Protein 1YUC (pdb70)

Nearest PDB structures (foldseek):
  4dos-assembly1_A  TM=9.892E-01  e=2.748E-30  Homo sapiens
  6oqx-assembly1_A  TM=9.789E-01  e=3.812E-30  Homo sapiens
  5l11-assembly1_A  TM=9.794E-01  e=1.624E-29  Homo sapiens
  1zh7-assembly2_B  TM=9.792E-01  e=8.942E-27  Mus musculus
  1pk5-assembly1_A  TM=9.760E-01  e=9.370E-27  Mus musculus

Solvent-accessible surface area: 24364 Å² total; per-residue (Å²): 115,76,40,26,152,42,0,72,75,0,32,169,28,34,59,80,51,83,91,32,19,58,130,10,31,59,98,4,112,102,31,31,78,120,26,23,139,50,35,93,33,29,63,24,4,45,64,7,34,11,29,7,50,10,2,64,33,15,5,78,10,0,54,60,0,36,50,0,124,128,12,134,45,82,4,9,8,71,0,2,62,41,0,12,5,12,4,28,27,2,32,43,1,14,28,2,28,71,61,18,124,155,30,14,10,27,24,11,10,32,86,85,43,66,41,75,72,31,72,90,65,31,47,86,87,50,35,78,18,29,56,62,8,90,92,3,5,52,77,4,80,88,19,108,9,16,59,59,0,7,0,0,1,22,0,8,8,0,0,10,97,109,12,154,120,20,127,65,77,116,37,0,80,22,6,31,116,104,0,34,52,9,0,75,73,3,3,114,78,39,31,81,124,43,107,112,2,44,30,69,0,47,114,20,38,89,58,3,59,51,10,0,109,77,24,45,96,42,20,92,113,42,17,88,90,6,33,2,16,19,69,10,0,5,23,30,8,14,136,84,106,58,37,137,36,0,81,63,7,39,152,16,41,56,87,95,98,112,28,66,58,122,5,39,43,70,7,99,112,40,42,74,128,27,45,145,60,36,77,28,31,58,26,5,38,59,8,17,23,28,6,30,12,1,54,19,16,0,99,7,0,80,59,4,111,32,0,154,100,5,132,46,100,2,16,10,78,0,2,30,45,0,10,4,11,6,27,27,0,32,40,0,22,40,5,23,75,80,15,121,144,39,14,5,32,19,12,8,25,85,86,44,73,33,72,78,22,71,90,75,29,44,76,88,38,37,73,13,37,49,79,8,66,99,4,5,46,85,0,72,90,20,109,8,18,63,64,0,10,0,0,0,20,0,12,10,0,0,12,105,113,20,155,124,18,101,35,111,95,21,1,76,18,1,30,123,88,0,41,53,8,0,69,75,6,3,106,76,49,46,90,174,50,122,118,2,54,35,62,0,38,112,28,39,80,53,0,69,62,11,0,76,50,24,48,125,46,22,95,147,27,11,103,72,14,28,1,10,27,90,17,0,3,15,22,5,18,104,32,219,140,115,123,5,70,52,0,66,63,40,8,58,60,158,207,29,71,48,0,66,61,42,13,56,108

Foldseek 3Di:
DDADPVLVLLCVLDDDQVVLLQVLLVVLVVVQVPDDPVPHADVQQSQLSSLQSVLVVVLVSQCPGPLSVVFDPVLLCLLCLQQSLLLSLLVQLVCCLVLNDPQWGQDSNRDIGGVVCCVPPHDPLVNVLVVLSVVLSVLCNVLVPDDSNSSLVSLLSSLDLPGPPGPCNVSSVVSNVVSLVSNVVVCCVPVVVCVCSSVSSVVCSVSSVVSSVSVLVVVVVCVVVVNHDDPGDSVVSSVD/DADPVLVVLVVLDDDLVVLLQVLLVVLVVVQVVDDPVDGADPLQSVLVSLQSVLVVLLSSLVVDPLSVVADPVLNVLLCLQQVLLLSLLVQLVCCLPPNDPQWGQGSNRDIGGLVCCVVPPDPLVNVLVVLSVVLSVLCNVLVPDDSNSSLVSLPRRLDLPRPPGPPNVSSVVSNVVSLVSNVVVCCVPPVVVVCSSVSVVVCSVSSVVSSVSVLVVVVVCVVVVSYDDPGDSVVSNVDD/DPDDPVVCVVVPDD/DPPVVVVVVVD

GO terms:
  GO:0005515 protein binding (F, IPI)
  GO:1990837 sequence-specific double-stranded DNA binding (F, IDA)
  GO:0004879 nuclear receptor activity (F, IDA)
  GO:0005543 phospholipid binding (F, IDA)
  GO:0005634 nucleus (C, IDA)
  GO:0003677 DNA binding (F, IDA)
  GO:0003700 DNA-binding transcription factor activity (F, IDA)
  GO:0045944 positive regulation of transcription by RNA polymerase II (P, IDA)
  GO:0006338 chromatin remodeling (P, IDA)
  GO:0006355 regulation of DNA-templated transcription (P, IDA)
  GO:0008206 bile acid metabolic process (P, IDA)
  GO:0005694 chromosome (C, EXP)
  GO:0000981 DNA-binding transcription factor activity, RNA polymerase II-specific (F, TAS)
  GO:0005654 nucleoplasm (C, TAS)
  GO:0005737 cytoplasm (C, IDA)
  GO:0000976 transcription cis-regulatory region binding (F, IDA)
  GO:0045070 positive regulation of viral genome replication (P, IDA)
  GO:0045893 positive regulation of DNA-templated transcription (P, IDA)
  GO:0043565 sequence-specific DNA binding (F, IDA)
  GO:0004879 nuclear receptor activity (F, TAS)

CATH classification: 1.10.565.10

B-factor: mean 26.37, std 11.52, range [2.23, 81.11]

Structure (mmCIF, N/CA/C/O backbone):
data_1YUC
#
_entry.id   1YUC
#
_cell.length_a   63.670
_cell.length_b   59.640
_cell.length_c   73.240
_cell.angle_alpha   90.00
_cell.angle_beta   100.69
_cell.angle_gamma   90.00
#
_symmetry.space_group_name_H-M   'P 1 21 1'
#
loop_
_entity.id
_entity.type
_entity.pdbx_description
1 polymer 'Orphan nuclear receptor NR5A2'
2 polymer 'Nuclear receptor 0B2'
3 non-polymer L-ALPHA-PHOSPHATIDYL-BETA-OLEOYL-GAMMA-PALMITOYL-PHOSPHATIDYLETHANOLAMINE
4 non-polymer GLYCEROL
5 water water
#
loop_
_atom_site.group_PDB
_atom_site.id
_atom_site.type_symbol
_atom_site.label_atom_id
_atom_site.label_alt_id
_atom_site.label_comp_id
_atom_site.label_asym_id
_atom_site.label_entity_id
_atom_site.label_seq_id
_atom_site.pdbx_PDB_ins_code
_atom_site.Cartn_x
_atom_site.Cartn_y
_atom_site.Cartn_z
_atom_site.occupancy
_atom_site.B_iso_or_equiv
_atom_site.auth_seq_id
_atom_site.auth_comp_id
_atom_site.auth_asym_id
_atom_site.auth_atom_id
_atom_site.pdbx_PDB_model_num
ATOM 1 N N . ALA A 1 13 ? 87.560 19.849 30.773 1.00 38.01 299 ALA A N 1
ATOM 2 C CA . ALA A 1 13 ? 86.129 20.245 30.927 1.00 37.62 299 ALA A CA 1
ATOM 3 C C . ALA A 1 13 ? 85.750 20.404 32.397 1.00 36.12 299 ALA A C 1
ATOM 4 O O . ALA A 1 13 ? 85.565 19.412 33.106 1.00 35.95 299 ALA A O 1
ATOM 6 N N . SER A 1 14 ? 85.636 21.654 32.846 1.00 33.45 300 SER A N 1
ATOM 7 C CA . SER A 1 14 ? 85.269 21.958 34.228 1.00 31.84 300 SER A CA 1
ATOM 8 C C . SER A 1 14 ? 83.772 21.708 34.402 1.00 29.30 300 SER A C 1
ATOM 9 O O . SER A 1 14 ? 82.958 22.284 33.684 1.00 28.26 300 SER A O 1
ATOM 12 N N . ILE A 1 15 ? 83.404 20.859 35.357 1.00 26.07 301 ILE A N 1
ATOM 13 C CA . ILE A 1 15 ? 81.995 20.537 35.559 1.00 22.24 301 ILE A CA 1
ATOM 14 C C . ILE A 1 15 ? 81.482 20.722 36.979 1.00 22.02 301 ILE A C 1
ATOM 15 O O . ILE A 1 15 ? 82.009 20.130 37.927 1.00 22.29 301 ILE A O 1
ATOM 20 N N . PRO A 1 16 ? 80.445 21.554 37.153 1.00 21.88 302 PRO A N 1
ATOM 21 C CA . PRO A 1 16 ? 79.932 21.728 38.513 1.00 20.16 302 PRO A CA 1
ATOM 22 C C . PRO A 1 16 ? 79.541 20.373 39.108 1.00 19.84 302 PRO A C 1
ATOM 23 O O . PRO A 1 16 ? 79.020 19.494 38.410 1.00 18.28 302 PRO A O 1
ATOM 27 N N . HIS A 1 17 ? 79.808 20.201 40.397 1.00 16.21 303 HIS A N 1
ATOM 28 C CA . HIS A 1 17 ? 79.511 18.946 41.062 1.00 17.83 303 HIS A CA 1
ATOM 29 C C . HIS A 1 17 ? 78.065 18.492 40.892 1.00 17.66 303 HIS A C 1
ATOM 30 O O . HIS A 1 17 ? 77.804 17.297 40.740 1.00 16.78 303 HIS A O 1
ATOM 37 N N . LEU A 1 18 ? 77.124 19.433 40.901 1.00 16.88 304 LEU A N 1
ATOM 38 C CA . LEU A 1 18 ? 75.723 19.063 40.736 1.00 15.65 304 LEU A CA 1
ATOM 39 C C . LEU A 1 18 ? 75.500 18.374 39.391 1.00 16.96 304 LEU A C 1
ATOM 40 O O . LEU A 1 18 ? 74.756 17.395 39.304 1.00 19.55 304 LEU A O 1
ATOM 45 N N . ILE A 1 19 ? 76.144 18.874 38.342 1.00 14.87 305 ILE A N 1
ATOM 46 C CA . ILE A 1 19 ? 75.980 18.272 37.026 1.00 15.87 305 ILE A CA 1
ATOM 47 C C . ILE A 1 19 ? 76.606 16.874 37.000 1.00 18.59 305 ILE A C 1
ATOM 48 O O . ILE A 1 19 ? 76.119 15.975 36.305 1.00 16.61 305 ILE A O 1
ATOM 53 N N . LEU A 1 20 ? 77.675 16.680 37.765 1.00 17.83 306 LEU A N 1
ATOM 54 C CA . LEU A 1 20 ? 78.295 15.360 37.834 1.00 20.92 306 LEU A CA 1
ATOM 55 C C . LEU A 1 20 ? 77.294 14.394 38.472 1.00 19.01 306 LEU A C 1
ATOM 56 O O . LEU A 1 20 ? 77.237 13.219 38.116 1.00 21.91 306 LEU A O 1
ATOM 61 N N . GLU A 1 21 ? 76.496 14.893 39.409 1.00 20.56 307 GLU A N 1
ATOM 62 C CA . GLU A 1 21 ? 75.490 14.056 40.059 1.00 20.64 307 GLU A CA 1
ATOM 63 C C . GLU A 1 21 ? 74.391 13.714 39.055 1.00 21.60 307 GLU A C 1
ATOM 64 O O . GLU A 1 21 ? 73.882 12.592 39.042 1.00 20.87 307 GLU A O 1
ATOM 70 N N . LEU A 1 22 ? 74.024 14.676 38.213 1.00 20.18 308 LEU A N 1
ATOM 71 C CA . LEU A 1 22 ? 72.984 14.430 37.215 1.00 20.49 308 LEU A CA 1
ATOM 72 C C . LEU A 1 22 ? 73.468 13.436 36.154 1.00 21.13 308 LEU A C 1
ATOM 73 O O . LEU A 1 22 ? 72.701 12.602 35.672 1.00 23.18 308 LEU A O 1
ATOM 78 N N . LEU A 1 23 ? 74.743 13.521 35.796 1.00 19.88 309 LEU A N 1
ATOM 79 C CA . LEU A 1 23 ? 75.314 12.635 34.788 1.00 22.41 309 LEU A CA 1
ATOM 80 C C . LEU A 1 23 ? 75.381 11.166 35.202 1.00 23.24 309 LEU A C 1
ATOM 81 O O . LEU A 1 23 ? 75.179 10.279 34.375 1.00 22.16 309 LEU A O 1
ATOM 86 N N . LYS A 1 24 ? 75.663 10.913 36.475 1.00 24.69 310 LYS A N 1
ATOM 87 C CA . LYS A 1 24 ? 75.756 9.546 36.981 1.00 28.06 310 LYS A CA 1
ATOM 88 C C . LYS A 1 24 ? 74.450 8.794 36.765 1.00 29.05 310 LYS A C 1
ATOM 89 O O . LYS A 1 24 ? 74.402 7.561 36.840 1.00 26.89 310 LYS A O 1
ATOM 95 N N . CYS A 1 25 ? 73.395 9.550 36.483 1.00 29.22 311 CYS A N 1
ATOM 96 C CA . CYS A 1 25 ? 72.075 8.986 36.267 1.00 30.05 311 CYS A CA 1
ATOM 97 C C . CYS A 1 25 ? 71.780 8.667 34.797 1.00 29.48 311 CYS A C 1
ATOM 98 O O . CYS A 1 25 ? 70.727 8.117 34.486 1.00 30.18 311 CYS A O 1
ATOM 101 N N . GLU A 1 26 ? 72.714 8.998 33.906 1.00 30.22 312 GLU A N 1
ATOM 102 C CA . GLU A 1 26 ? 72.557 8.762 32.467 1.00 31.49 312 GLU A CA 1
ATOM 103 C C . GLU A 1 26 ? 72.854 7.339 32.003 1.00 34.28 312 GLU A C 1
ATOM 104 O O . GLU A 1 26 ? 73.812 6.713 32.449 1.00 34.65 312 GLU A O 1
ATOM 110 N N . PRO A 1 27 ? 72.025 6.814 31.087 1.00 36.34 313 PRO A N 1
ATOM 111 C CA . PRO A 1 27 ? 72.214 5.457 30.561 1.00 37.55 313 PRO A CA 1
ATOM 112 C C . PRO A 1 27 ? 73.198 5.467 29.389 1.00 38.20 313 PRO A C 1
ATOM 113 O O . PRO A 1 27 ? 73.601 6.531 28.923 1.00 38.43 313 PRO A O 1
ATOM 117 N N . ASP A 1 28 ? 73.582 4.283 28.923 1.00 39.22 314 ASP A N 1
ATOM 118 C CA . ASP A 1 28 ? 74.494 4.157 27.791 1.00 40.29 314 ASP A CA 1
ATOM 119 C C . ASP A 1 28 ? 73.634 4.264 26.533 1.00 40.72 314 ASP A C 1
ATOM 120 O O . ASP A 1 28 ? 72.843 3.368 26.238 1.00 38.15 314 ASP A O 1
ATOM 125 N N . GLU A 1 29 ? 73.789 5.364 25.801 1.00 40.65 315 GLU A N 1
ATOM 126 C CA . GLU A 1 29 ? 73.007 5.600 24.589 1.00 40.66 315 GLU A CA 1
ATOM 127 C C . GLU A 1 29 ? 73.146 4.530 23.511 1.00 38.55 315 GLU A C 1
ATOM 128 O O . GLU A 1 29 ? 72.149 3.950 23.086 1.00 38.81 315 GLU A O 1
ATOM 134 N N . PRO A 1 30 ? 74.376 4.259 23.042 1.00 37.44 316 PRO A N 1
ATOM 135 C CA . PRO A 1 30 ? 74.542 3.231 22.009 1.00 35.99 316 PRO A CA 1
ATOM 136 C C . PRO A 1 30 ? 73.908 1.896 22.421 1.00 35.79 316 PRO A C 1
ATOM 137 O O . PRO A 1 30 ? 73.352 1.177 21.587 1.00 35.79 316 PRO A O 1
ATOM 141 N N . GLN A 1 31 ? 73.991 1.575 23.710 1.00 32.95 317 GLN A N 1
ATOM 142 C CA . GLN A 1 31 ? 73.426 0.332 24.226 1.00 32.37 317 GLN A CA 1
ATOM 143 C C . GLN A 1 31 ? 71.905 0.345 24.145 1.00 32.14 317 GLN A C 1
ATOM 144 O O . GLN A 1 31 ? 71.288 -0.637 23.728 1.00 29.67 317 GLN A O 1
ATOM 150 N N . VAL A 1 32 ? 71.304 1.456 24.559 1.00 29.56 318 VAL A N 1
ATOM 151 C CA . VAL A 1 32 ? 69.857 1.592 24.521 1.00 30.52 318 VAL A CA 1
ATOM 152 C C . VAL A 1 32 ? 69.357 1.504 23.080 1.00 29.46 318 VAL A C 1
ATOM 153 O O . VAL A 1 32 ? 68.321 0.899 22.813 1.00 29.42 318 VAL A O 1
ATOM 157 N N . GLN A 1 33 ? 70.103 2.100 22.154 1.00 29.56 319 GLN A N 1
ATOM 158 C CA . GLN A 1 33 ? 69.717 2.083 20.745 1.00 30.09 319 GLN A CA 1
ATOM 159 C C . GLN A 1 33 ? 69.635 0.653 20.228 1.00 28.56 319 GLN A C 1
ATOM 160 O O . GLN A 1 33 ? 68.683 0.283 19.540 1.00 27.51 319 GLN A O 1
ATOM 166 N N . ALA A 1 34 ? 70.642 -0.145 20.566 1.00 26.43 320 ALA A N 1
ATOM 167 C CA . ALA A 1 34 ? 70.706 -1.532 20.131 1.00 24.15 320 ALA A CA 1
ATOM 168 C C . ALA A 1 34 ? 69.653 -2.423 20.784 1.00 23.21 320 ALA A C 1
ATOM 169 O O . ALA A 1 34 ? 69.073 -3.288 20.124 1.00 22.23 320 ALA A O 1
ATOM 171 N N . LYS A 1 35 ? 69.396 -2.224 22.072 1.00 21.73 321 LYS A N 1
ATOM 172 C CA . LYS A 1 35 ? 68.408 -3.051 22.755 1.00 23.80 321 LYS A CA 1
ATOM 173 C C . LYS A 1 35 ? 67.012 -2.874 22.172 1.00 24.49 321 LYS A C 1
ATOM 174 O O . LYS A 1 35 ? 66.276 -3.846 21.989 1.00 24.24 321 LYS A O 1
ATOM 180 N N . ILE A 1 36 ? 66.650 -1.633 21.875 1.00 24.85 322 ILE A N 1
ATOM 181 C CA . ILE A 1 36 ? 65.343 -1.355 21.301 1.00 25.23 322 ILE A CA 1
ATOM 182 C C . ILE A 1 36 ? 65.290 -1.888 19.876 1.00 26.62 322 ILE A C 1
ATOM 183 O O . ILE A 1 36 ? 64.278 -2.441 19.449 1.00 28.96 322 ILE A O 1
ATOM 188 N N . MET A 1 37 ? 66.387 -1.723 19.143 1.00 27.61 323 MET A N 1
ATOM 189 C CA . MET A 1 37 ? 66.469 -2.206 17.768 1.00 29.19 323 MET A CA 1
ATOM 190 C C . MET A 1 37 ? 66.281 -3.724 17.786 1.00 27.71 323 MET A C 1
ATOM 191 O O . MET A 1 37 ? 65.483 -4.275 17.027 1.00 26.54 323 MET A O 1
ATOM 196 N N . ALA A 1 38 ? 67.022 -4.390 18.667 1.00 25.89 324 ALA A N 1
ATOM 197 C CA . ALA A 1 38 ? 66.955 -5.842 18.799 1.00 27.24 324 ALA A CA 1
ATOM 198 C C . ALA A 1 38 ? 65.543 -6.328 19.114 1.00 28.59 324 ALA A C 1
ATOM 199 O O . ALA A 1 38 ? 65.057 -7.273 18.495 1.00 27.13 324 ALA A O 1
ATOM 201 N N . TYR A 1 39 ? 64.884 -5.682 20.073 1.00 29.08 325 TYR A N 1
ATOM 202 C CA . TYR A 1 39 ? 63.537 -6.090 20.447 1.00 33.45 325 TYR A CA 1
ATOM 203 C C . TYR A 1 39 ? 62.550 -5.940 19.293 1.00 33.21 325 TYR A C 1
ATOM 204 O O . TYR A 1 39 ? 61.777 -6.859 19.018 1.00 34.84 325 TYR A O 1
ATOM 213 N N . LEU A 1 40 ? 62.574 -4.796 18.616 1.00 33.73 326 LEU A N 1
ATOM 214 C CA . LEU A 1 40 ? 61.670 -4.578 17.491 1.00 35.03 326 LEU A CA 1
ATOM 215 C C . LEU A 1 40 ? 61.885 -5.645 16.420 1.00 35.70 326 LEU A C 1
ATOM 216 O O . LEU A 1 40 ? 60.925 -6.196 15.886 1.00 33.34 326 LEU A O 1
ATOM 221 N N . GLN A 1 41 ? 63.144 -5.941 16.113 1.00 36.92 327 GLN A N 1
ATOM 222 C CA . GLN A 1 41 ? 63.458 -6.949 15.105 1.00 39.07 327 GLN A CA 1
ATOM 223 C C . GLN A 1 41 ? 62.973 -8.324 15.541 1.00 39.90 327 GLN A C 1
ATOM 224 O O . GLN A 1 41 ? 62.594 -9.153 14.715 1.00 39.52 327 GLN A O 1
ATOM 230 N N . GLN A 1 42 ? 62.985 -8.555 16.847 1.00 41.94 328 GLN A N 1
ATOM 231 C CA . GLN A 1 42 ? 62.546 -9.825 17.411 1.00 44.92 328 GLN A CA 1
ATOM 232 C C . GLN A 1 42 ? 61.034 -9.991 17.280 1.00 45.78 328 GLN A C 1
ATOM 233 O O . GLN A 1 42 ? 60.545 -11.063 16.922 1.00 45.98 328 GLN A O 1
ATOM 239 N N . GLU A 1 43 ? 60.298 -8.924 17.572 1.00 46.64 329 GLU A N 1
ATOM 240 C CA . GLU A 1 43 ? 58.845 -8.970 17.499 1.00 48.13 329 GLU A CA 1
ATOM 241 C C . GLU A 1 43 ? 58.362 -9.152 16.066 1.00 48.08 329 GLU A C 1
ATOM 242 O O . GLU A 1 43 ? 57.485 -9.975 15.804 1.00 48.93 329 GLU A O 1
ATOM 248 N N . GLN A 1 44 ? 58.927 -8.381 15.140 1.00 47.02 330 GLN A N 1
ATOM 249 C CA . GLN A 1 44 ? 58.543 -8.497 13.737 1.00 47.11 330 GLN A CA 1
ATOM 250 C C . GLN A 1 44 ? 58.817 -9.915 13.252 1.00 46.25 330 GLN A C 1
ATOM 251 O O . GLN A 1 44 ? 58.105 -10.443 12.398 1.00 46.11 330 GLN A O 1
ATOM 257 N N . ALA A 1 45 ? 59.854 -10.529 13.810 1.00 45.29 331 ALA A N 1
ATOM 258 C CA . ALA A 1 45 ? 60.231 -11.883 13.437 1.00 44.67 331 ALA A CA 1
ATOM 259 C C . ALA A 1 45 ? 59.207 -12.911 13.909 1.00 44.15 331 ALA A C 1
ATOM 260 O O . ALA A 1 45 ? 58.960 -13.904 13.226 1.00 43.37 331 ALA A O 1
ATOM 262 N N . ASN A 1 46 ? 58.612 -12.674 15.074 1.00 44.18 332 ASN A N 1
ATOM 263 C CA . ASN A 1 46 ? 57.625 -13.604 15.615 1.00 44.00 332 ASN A CA 1
ATOM 264 C C . ASN A 1 46 ? 56.268 -13.515 14.928 1.00 44.01 332 ASN A C 1
ATOM 265 O O . ASN A 1 46 ? 55.484 -14.465 14.981 1.00 44.17 332 ASN A O 1
ATOM 270 N N . ARG A 1 47 ? 55.984 -12.385 14.286 1.00 41.94 333 ARG A N 1
ATOM 271 C CA . ARG A 1 47 ? 54.701 -12.218 13.611 1.00 41.24 333 ARG A CA 1
ATOM 272 C C . ARG A 1 47 ? 54.705 -12.655 12.142 1.00 39.80 333 ARG A C 1
ATOM 273 O O . ARG A 1 47 ? 55.714 -12.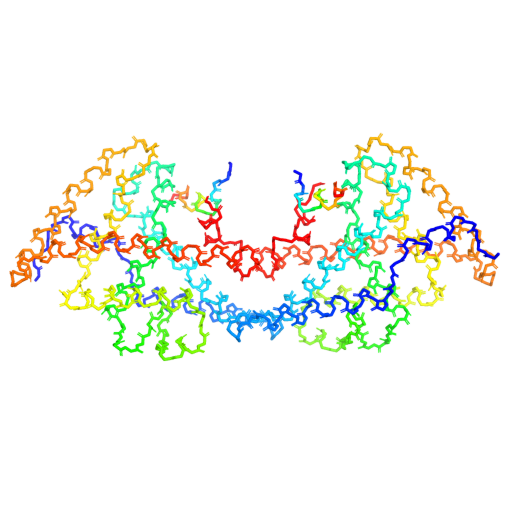546 11.440 1.00 39.11 333 ARG A O 1
ATOM 281 N N . SER A 1 48 ? 53.559 -13.165 11.698 1.00 38.43 334 SER A N 1
ATOM 282 C CA . SER A 1 48 ? 53.372 -13.644 10.330 1.00 37.36 334 SER A CA 1
ATOM 283 C C . SER A 1 48 ? 53.360 -12.540 9.276 1.00 35.70 334 SER A C 1
ATOM 284 O O . SER A 1 48 ? 53.204 -11.362 9.593 1.00 33.72 334 SER A O 1
ATOM 287 N N . LYS A 1 49 ? 53.524 -12.933 8.015 1.00 34.46 335 LYS A N 1
ATOM 288 C CA . LYS A 1 49 ? 53.495 -11.981 6.908 1.00 34.65 335 LYS A CA 1
ATOM 289 C C . LYS A 1 49 ? 52.125 -11.306 6.896 1.00 32.26 335 LYS A C 1
ATOM 290 O O . LYS A 1 49 ? 51.932 -10.272 6.257 1.00 32.90 335 LYS A O 1
ATOM 296 N N . HIS A 1 50 ? 51.174 -11.909 7.599 1.00 30.87 336 HIS A N 1
ATOM 297 C CA . HIS A 1 50 ? 49.815 -11.385 7.663 1.00 29.75 336 HIS A CA 1
ATOM 298 C C . HIS A 1 50 ? 49.576 -10.499 8.885 1.00 28.31 336 HIS A C 1
ATOM 299 O O . HIS A 1 50 ? 48.491 -9.944 9.054 0.00 28.42 336 HIS A O 1
ATOM 306 N N . GLU A 1 51 ? 50.593 -10.371 9.732 1.00 27.07 337 GLU A N 1
ATOM 307 C CA . GLU A 1 51 ? 50.477 -9.531 10.923 1.00 28.29 337 GLU A CA 1
ATOM 308 C C . GLU A 1 51 ? 51.676 -8.608 11.055 1.00 28.23 337 GLU A C 1
ATOM 309 O O . GLU A 1 51 ? 51.961 -8.120 12.147 1.00 26.22 337 GLU A O 1
ATOM 315 N N . LYS A 1 52 ? 52.391 -8.380 9.961 1.00 28.97 338 LYS A N 1
ATOM 316 C CA . LYS A 1 52 ? 53.563 -7.515 10.023 1.00 31.35 338 LYS A CA 1
ATOM 317 C C . LYS A 1 52 ? 53.163 -6.094 10.410 1.00 29.31 338 LYS A C 1
ATOM 318 O O . LYS A 1 52 ? 52.151 -5.571 9.944 1.00 28.49 338 LYS A O 1
ATOM 324 N N . LEU A 1 53 ? 53.962 -5.483 11.276 1.00 28.66 339 LEU A N 1
ATOM 325 C CA . LEU A 1 53 ? 53.715 -4.117 11.725 1.00 28.72 339 LEU A CA 1
ATOM 326 C C . LEU A 1 53 ? 54.079 -3.158 10.603 1.00 27.62 339 LEU A C 1
ATOM 327 O O . LEU A 1 53 ? 55.040 -3.394 9.874 1.00 28.09 339 LEU A O 1
ATOM 332 N N . SER A 1 54 ? 53.313 -2.083 10.462 1.00 25.38 340 SER A N 1
ATOM 333 C CA . SER A 1 54 ? 53.606 -1.087 9.440 1.00 27.20 340 SER A CA 1
ATOM 334 C C . SER A 1 54 ? 54.761 -0.235 9.970 1.00 27.55 340 SER A C 1
ATOM 335 O O . SER A 1 54 ? 55.147 -0.363 11.133 1.00 25.56 340 SER A O 1
ATOM 338 N N . THR A 1 55 ? 55.320 0.621 9.122 1.00 26.38 341 THR A N 1
ATOM 339 C CA . THR A 1 55 ? 56.418 1.481 9.553 1.00 24.99 341 THR A CA 1
ATOM 340 C C . THR A 1 55 ? 55.916 2.387 10.677 0.84 21.71 341 THR A C 1
ATOM 341 O O . THR A 1 55 ? 56.610 2.604 11.668 0.32 19.01 341 THR A O 1
ATOM 345 N N . PHE A 1 56 ? 54.701 2.905 10.512 1.00 21.72 342 PHE A N 1
ATOM 346 C CA . PHE A 1 56 ? 54.094 3.772 11.516 1.00 22.93 342 PHE A CA 1
ATOM 347 C C . PHE A 1 56 ? 53.992 3.041 12.856 1.00 22.11 342 PHE A C 1
ATOM 348 O O . PHE A 1 56 ? 54.300 3.604 13.907 1.00 21.72 342 PHE A O 1
ATOM 356 N N . GLY A 1 57 ? 53.548 1.787 12.807 1.00 20.72 343 GLY A N 1
ATOM 357 C CA . GLY A 1 57 ? 53.423 0.994 14.015 1.00 18.85 343 GLY A CA 1
ATOM 358 C C . GLY A 1 57 ? 54.785 0.776 14.645 1.00 19.72 343 GLY A C 1
ATOM 359 O O . GLY A 1 57 ? 54.943 0.911 15.862 1.00 17.46 343 GLY A O 1
ATOM 360 N N . LEU A 1 58 ? 55.769 0.437 13.815 1.00 18.45 344 LEU A N 1
ATOM 361 C CA . LEU A 1 58 ? 57.132 0.210 14.284 1.00 21.18 344 LEU A CA 1
ATOM 362 C C . LEU A 1 58 ? 57.686 1.465 14.947 1.00 20.50 344 LEU A C 1
ATOM 363 O O . LEU A 1 58 ? 58.365 1.377 15.968 1.00 21.04 344 LEU A O 1
ATOM 368 N N . MET A 1 59 ? 57.406 2.627 14.361 1.00 21.04 345 MET A N 1
ATOM 369 C CA . MET A 1 59 ? 57.878 3.896 14.917 1.00 23.04 345 MET A CA 1
ATOM 370 C C . MET A 1 59 ? 57.213 4.166 16.265 1.00 22.41 345 MET A C 1
ATOM 371 O O . MET A 1 59 ? 57.846 4.680 17.194 1.00 20.59 345 MET A O 1
ATOM 376 N N . CYS A 1 60 ? 55.930 3.830 16.368 1.00 19.32 346 CYS A N 1
ATOM 377 C CA . CYS A 1 60 ? 55.203 4.027 17.621 1.00 20.22 346 CYS A CA 1
ATOM 378 C C . CYS A 1 60 ? 55.772 3.119 18.700 1.00 19.77 346 CYS A C 1
ATOM 379 O O . CYS A 1 60 ? 55.872 3.502 19.869 1.00 18.73 346 CYS A O 1
ATOM 382 N N . LYS A 1 61 ? 56.137 1.908 18.295 1.00 19.61 347 LYS A N 1
ATOM 383 C CA . LYS A 1 61 ? 56.715 0.927 19.201 1.00 21.16 347 LYS A CA 1
ATOM 384 C C . LYS A 1 61 ? 58.055 1.420 19.745 1.00 20.85 347 LYS A C 1
ATOM 385 O O . LYS A 1 61 ? 58.335 1.278 20.935 1.00 20.00 347 LYS A O 1
ATOM 391 N N . MET A 1 62 ? 58.900 1.971 18.880 1.00 21.88 348 MET A N 1
ATOM 392 C CA . MET A 1 62 ? 60.189 2.438 19.375 1.00 23.89 348 MET A CA 1
ATOM 393 C C . MET A 1 62 ? 60.010 3.648 20.287 1.00 21.73 348 MET A C 1
ATOM 394 O O . MET A 1 62 ? 60.784 3.843 21.218 1.00 21.44 348 MET A O 1
ATOM 399 N N . ALA A 1 63 ? 58.968 4.440 20.043 1.00 19.99 349 ALA A N 1
ATOM 400 C CA . ALA A 1 63 ? 58.698 5.597 20.887 1.00 19.65 349 ALA A CA 1
ATOM 401 C C . ALA A 1 63 ? 58.250 5.097 22.262 1.00 19.36 349 ALA A C 1
ATOM 402 O O . ALA A 1 63 ? 58.606 5.673 23.286 1.00 19.81 349 ALA A O 1
ATOM 404 N N . ASP A 1 64 ? 57.478 4.011 22.280 1.00 20.04 350 ASP A N 1
ATOM 405 C CA . ASP A 1 64 ? 56.997 3.434 23.531 1.00 20.40 350 ASP A CA 1
ATOM 406 C C . ASP A 1 64 ? 58.184 2.905 24.338 1.00 20.69 350 ASP A C 1
ATOM 407 O O . ASP A 1 64 ? 58.281 3.128 25.550 1.00 17.11 350 ASP A O 1
ATOM 412 N N . GLN A 1 65 ? 59.079 2.197 23.654 1.00 21.51 351 GLN A N 1
ATOM 413 C CA . GLN A 1 65 ? 60.269 1.639 24.293 1.00 20.62 351 GLN A CA 1
ATOM 414 C C . GLN A 1 65 ? 61.154 2.753 24.838 1.00 18.26 351 GLN A C 1
ATOM 415 O O . GLN A 1 65 ? 61.707 2.636 25.928 1.00 16.53 351 GLN A O 1
ATOM 421 N N . THR A 1 66 ? 61.294 3.829 24.072 1.00 20.52 352 THR A N 1
ATOM 422 C CA . THR A 1 66 ? 62.103 4.960 24.514 1.00 20.60 352 THR A CA 1
ATOM 423 C C . THR A 1 66 ? 61.464 5.568 25.755 1.00 21.24 352 THR A C 1
ATOM 424 O O . THR A 1 66 ? 62.158 5.995 26.683 1.00 21.36 352 THR A O 1
ATOM 428 N N . LEU A 1 67 ? 60.133 5.607 25.774 1.00 21.47 353 LEU A N 1
ATOM 429 C CA . LEU A 1 67 ? 59.417 6.164 26.920 1.00 20.60 353 LEU A CA 1
ATOM 430 C C . LEU A 1 67 ? 59.719 5.349 28.166 1.00 19.93 353 LEU A C 1
ATOM 431 O O . LEU A 1 67 ? 59.948 5.908 29.242 1.00 19.73 353 LEU A O 1
ATOM 436 N N . PHE A 1 68 ? 59.710 4.026 28.020 1.00 18.69 354 PHE A N 1
ATOM 437 C CA . PHE A 1 68 ? 60.012 3.142 29.141 1.00 18.40 354 PHE A CA 1
ATOM 438 C C . PHE A 1 68 ? 61.390 3.484 29.683 1.00 18.92 354 PHE A C 1
ATOM 439 O O . PHE A 1 68 ? 61.586 3.568 30.893 1.00 18.20 354 PHE A O 1
ATOM 447 N N . SER A 1 69 ? 62.341 3.672 28.773 1.00 18.16 355 SER A N 1
ATOM 448 C CA . SER A 1 69 ? 63.711 3.998 29.157 1.00 20.08 355 SER A CA 1
ATOM 449 C C . SER A 1 69 ? 63.745 5.335 29.888 1.00 19.26 355 SER A C 1
ATOM 450 O O . SER A 1 69 ? 64.468 5.504 30.870 1.00 19.00 355 SER A O 1
ATOM 453 N N . ILE A 1 70 ? 62.953 6.282 29.404 1.00 17.92 356 ILE A N 1
ATOM 454 C CA . ILE A 1 70 ? 62.888 7.602 30.020 1.00 17.76 356 ILE A CA 1
ATOM 455 C C . ILE A 1 70 ? 62.323 7.506 31.435 1.00 16.15 356 ILE A C 1
ATOM 456 O O . ILE A 1 70 ? 62.832 8.137 32.362 1.00 18.36 356 ILE A O 1
ATOM 461 N N . VAL A 1 71 ? 61.276 6.708 31.607 1.00 15.85 357 VAL A N 1
ATOM 462 C CA . VAL A 1 71 ? 60.681 6.546 32.927 1.00 15.54 357 VAL A CA 1
ATOM 463 C C . VAL A 1 71 ? 61.667 5.877 33.881 1.00 17.35 357 VAL A C 1
ATOM 464 O O . VAL A 1 71 ? 61.735 6.234 35.055 1.00 17.19 357 VAL A O 1
ATOM 468 N N . GLU A 1 72 ? 62.434 4.911 33.387 1.00 19.13 358 GLU A N 1
ATOM 469 C CA . GLU A 1 72 ? 63.407 4.250 34.252 1.00 22.99 358 GLU A CA 1
ATOM 470 C C . GLU A 1 72 ? 64.492 5.248 34.648 1.00 20.51 358 GLU A C 1
ATOM 471 O O . GLU A 1 72 ? 64.929 5.271 35.797 1.00 20.16 358 GLU A O 1
ATOM 477 N N . TRP A 1 73 ? 64.924 6.070 33.696 1.00 18.66 359 TRP A N 1
ATOM 478 C CA . TRP A 1 73 ? 65.933 7.089 33.976 1.00 18.04 359 TRP A CA 1
ATOM 479 C C . TRP A 1 73 ? 65.462 8.001 35.114 1.00 17.03 359 TRP A C 1
ATOM 480 O O . TRP A 1 73 ? 66.182 8.230 36.090 1.00 15.41 359 TRP A O 1
ATOM 491 N N . ALA A 1 74 ? 64.249 8.522 34.975 1.00 14.39 360 ALA A N 1
ATOM 492 C CA . ALA A 1 74 ? 63.684 9.425 35.973 1.00 15.90 360 ALA A CA 1
ATOM 493 C C . ALA A 1 74 ? 63.553 8.743 37.321 1.00 16.63 360 ALA A C 1
ATOM 494 O O . ALA A 1 74 ? 64.045 9.250 38.330 1.00 14.23 360 ALA A O 1
ATOM 496 N N . ARG A 1 75 ? 62.898 7.584 37.322 1.00 17.77 361 ARG A N 1
ATOM 497 C CA . ARG A 1 75 ? 62.658 6.810 38.536 1.00 21.65 361 ARG A CA 1
ATOM 498 C C . ARG A 1 75 ? 63.902 6.588 39.392 1.00 20.50 361 ARG A C 1
ATOM 499 O O . ARG A 1 75 ? 63.814 6.557 40.616 1.00 22.88 361 ARG A O 1
ATOM 507 N N . SER A 1 76 ? 65.057 6.436 38.756 1.00 21.37 362 SER A N 1
ATOM 508 C CA . SER A 1 76 ? 66.289 6.190 39.498 1.00 20.90 362 SER A CA 1
ATOM 509 C C . SER A 1 76 ? 67.141 7.428 39.749 1.00 21.10 362 SER A C 1
ATOM 510 O O . SER A 1 76 ? 68.133 7.360 40.476 1.00 20.09 362 SER A O 1
ATOM 513 N N . SER A 1 77 ? 66.748 8.554 39.160 1.00 18.38 363 SER A N 1
ATOM 514 C CA . SER A 1 77 ? 67.495 9.799 39.289 1.00 17.86 363 SER A CA 1
ATOM 515 C C . SER A 1 77 ? 67.474 10.458 40.657 1.00 16.37 363 SER A C 1
ATOM 516 O O . SER A 1 77 ? 66.487 10.386 41.388 1.00 14.91 363 SER A O 1
ATOM 519 N N . ILE A 1 78 ? 68.582 11.111 40.990 1.00 17.26 364 ILE A N 1
ATOM 520 C CA . ILE A 1 78 ? 68.687 11.823 42.247 1.00 17.17 364 ILE A CA 1
ATOM 521 C C . ILE A 1 78 ? 67.581 12.878 42.251 1.00 17.89 364 ILE A C 1
ATOM 522 O O . ILE A 1 78 ? 67.211 13.403 41.196 1.00 18.08 364 ILE A O 1
ATOM 527 N N . PHE A 1 79 ? 67.050 13.151 43.440 1.00 15.99 365 PHE A N 1
ATOM 528 C CA . PHE A 1 79 ? 65.976 14.115 43.666 1.00 15.97 365 PHE A CA 1
ATOM 529 C C . PHE A 1 79 ? 64.611 13.538 43.314 1.00 13.66 365 PHE A C 1
ATOM 530 O O . PHE A 1 79 ? 63.737 13.417 44.174 1.00 14.45 365 PHE A O 1
ATOM 538 N N . PHE A 1 80 ? 64.431 13.173 42.052 1.00 11.79 366 PHE A N 1
ATOM 539 C CA . PHE A 1 80 ? 63.153 12.619 41.613 1.00 12.81 366 PHE A CA 1
ATOM 540 C C . PHE A 1 80 ? 62.756 11.389 42.433 1.00 14.47 366 PHE A C 1
ATOM 541 O O . PHE A 1 80 ? 61.592 11.226 42.809 1.00 12.43 366 PHE A O 1
ATOM 549 N N . ARG A 1 81 ? 63.729 10.528 42.711 1.00 14.82 367 ARG A N 1
ATOM 550 C CA . ARG A 1 81 ? 63.461 9.311 43.466 1.00 16.83 367 ARG A CA 1
ATOM 551 C C . ARG A 1 81 ? 63.013 9.577 44.900 1.00 17.31 367 ARG A C 1
ATOM 552 O O . ARG A 1 81 ? 62.554 8.662 45.584 1.00 18.91 367 ARG A O 1
ATOM 560 N N . GLU A 1 82 ? 63.129 10.827 45.348 1.00 16.54 368 GLU A N 1
ATOM 561 C CA . GLU A 1 82 ? 62.725 11.199 46.703 1.00 17.64 368 GLU A CA 1
ATOM 562 C C . GLU A 1 82 ? 61.247 11.577 46.751 1.00 18.04 368 GLU A C 1
ATOM 563 O O . GLU A 1 82 ? 60.655 11.649 47.825 1.00 18.97 368 GLU A O 1
ATOM 569 N N . LEU A 1 83 ? 60.657 11.846 45.592 1.00 15.26 369 LEU A N 1
ATOM 570 C CA . LEU A 1 83 ? 59.245 12.220 45.538 1.00 16.42 369 LEU A CA 1
ATOM 571 C C . LEU A 1 83 ? 58.309 11.029 45.747 1.00 17.17 369 LEU A C 1
ATOM 572 O O . LEU A 1 83 ? 58.633 9.897 45.381 1.00 15.96 369 LEU A O 1
ATOM 577 N N . LYS A 1 84 ? 57.146 11.289 46.335 1.00 15.23 370 LYS A N 1
ATOM 578 C CA . LYS A 1 84 ? 56.161 10.237 46.531 1.00 17.04 370 LYS A CA 1
ATOM 579 C C . LYS A 1 84 ? 55.663 9.862 45.138 1.00 15.68 370 LYS A C 1
ATOM 580 O O . LYS A 1 84 ? 55.699 10.680 44.216 1.00 13.77 370 LYS A O 1
ATOM 586 N N . VAL A 1 85 ? 55.198 8.629 44.987 1.00 16.12 371 VAL A N 1
ATOM 587 C CA . VAL A 1 85 ? 54.719 8.154 43.694 1.00 15.37 371 VAL A CA 1
ATOM 588 C C . VAL A 1 85 ? 53.735 9.109 43.017 1.00 16.10 371 VAL A C 1
ATOM 589 O O . VAL A 1 85 ? 53.841 9.379 41.820 1.00 16.54 371 VAL A O 1
ATOM 593 N N . ASP A 1 86 ? 52.774 9.621 43.772 1.00 13.85 372 ASP A N 1
ATOM 594 C CA . ASP A 1 86 ? 51.804 10.526 43.187 1.00 14.78 372 ASP A CA 1
ATOM 595 C C . ASP A 1 86 ? 52.419 11.795 42.610 1.00 14.29 372 ASP A C 1
ATOM 596 O O . ASP A 1 86 ? 51.889 12.343 41.645 1.00 13.81 372 ASP A O 1
ATOM 601 N N . ASP A 1 87 ? 53.524 12.264 43.190 1.00 14.28 373 ASP A N 1
ATOM 602 C CA . ASP A 1 87 ? 54.206 13.456 42.675 1.00 13.70 373 ASP A CA 1
ATOM 603 C C . ASP A 1 87 ? 54.968 13.090 41.404 1.00 13.46 373 ASP A C 1
ATOM 604 O O . ASP A 1 87 ? 55.015 13.870 40.449 1.00 12.44 373 ASP A O 1
ATOM 609 N N . GLN A 1 88 ? 55.585 11.909 41.401 1.00 13.05 374 GLN A N 1
ATOM 610 C CA . GLN A 1 88 ? 56.333 11.452 40.230 1.00 14.18 374 GLN A CA 1
ATOM 611 C C . GLN A 1 88 ? 55.373 11.320 39.051 1.00 14.15 374 GLN A C 1
ATOM 612 O O . GLN A 1 88 ? 55.712 11.674 37.918 1.00 13.85 374 GLN A O 1
ATOM 618 N N . MET A 1 89 ? 54.174 10.810 39.325 1.00 12.81 375 MET A N 1
ATOM 619 C CA . MET A 1 89 ? 53.151 10.643 38.291 1.00 14.28 375 MET A CA 1
ATOM 620 C C . MET A 1 89 ? 52.829 11.994 37.656 1.00 14.45 375 MET A C 1
ATOM 621 O O . MET A 1 89 ? 52.860 12.146 36.437 1.00 14.01 375 MET A O 1
ATOM 626 N N . LYS A 1 90 ? 52.515 12.970 38.500 1.00 14.38 376 LYS A N 1
ATOM 627 C CA . LYS A 1 90 ? 52.185 14.315 38.041 1.00 14.32 376 LYS A CA 1
ATOM 628 C C . LYS A 1 90 ? 53.280 14.944 37.178 1.00 13.98 376 LYS A C 1
ATOM 629 O O . LYS A 1 90 ? 52.992 15.553 36.152 1.00 13.05 376 LYS A O 1
ATOM 635 N N . LEU A 1 91 ? 54.538 14.803 37.583 1.00 12.75 377 LEU A N 1
ATOM 636 C CA . LEU A 1 91 ? 55.614 15.390 36.796 1.00 11.70 377 LEU A CA 1
ATOM 637 C C . LEU A 1 91 ? 55.774 14.705 35.440 1.00 13.24 377 LEU A C 1
ATOM 638 O O . LEU A 1 91 ? 55.884 15.376 34.417 1.00 12.94 377 LEU A O 1
ATOM 643 N N . LEU A 1 92 ? 55.779 13.375 35.426 1.00 11.92 378 LEU A N 1
ATOM 644 C CA . LEU A 1 92 ? 55.946 12.654 34.170 1.00 12.62 378 LEU A CA 1
ATOM 645 C C . LEU A 1 92 ? 54.758 12.835 33.221 1.00 12.70 378 LEU A C 1
ATOM 646 O O . LEU A 1 92 ? 54.936 12.906 32.006 1.00 12.96 378 LEU A O 1
ATOM 651 N N . GLN A 1 93 ? 53.550 12.914 33.767 1.00 13.52 379 GLN A N 1
ATOM 652 C CA . GLN A 1 93 ? 52.380 13.103 32.915 1.00 14.47 379 GLN A CA 1
ATOM 653 C C . GLN A 1 93 ? 52.438 14.474 32.242 1.00 15.03 379 GLN A C 1
ATOM 654 O O . GLN A 1 93 ? 51.919 14.660 31.149 1.00 13.74 379 GLN A O 1
ATOM 660 N N . ASN A 1 94 ? 53.096 15.427 32.891 1.00 15.04 380 ASN A N 1
ATOM 661 C CA . ASN A 1 94 ? 53.218 16.769 32.343 1.00 15.81 380 ASN A CA 1
ATOM 662 C C . ASN A 1 94 ? 54.297 16.920 31.273 1.00 15.52 380 ASN A C 1
ATOM 663 O O . ASN A 1 94 ? 54.116 17.679 30.320 1.00 15.58 380 ASN A O 1
ATOM 668 N N . CYS A 1 95 ? 55.399 16.181 31.412 1.00 12.92 381 CYS A N 1
ATOM 669 C CA . CYS A 1 95 ? 56.531 16.316 30.480 1.00 13.02 381 CYS A CA 1
ATOM 670 C C . CYS A 1 95 ? 56.926 15.118 29.617 1.00 11.34 381 CYS A C 1
ATOM 671 O O . CYS A 1 95 ? 57.931 15.183 28.914 1.00 10.93 381 CYS A O 1
ATOM 674 N N . TRP A 1 96 ? 56.160 14.034 29.644 1.00 11.67 382 TRP A N 1
ATOM 675 C CA . TRP A 1 96 ? 56.559 12.858 28.879 1.00 12.67 382 TRP A CA 1
ATOM 676 C C . TRP A 1 96 ? 56.896 13.133 27.413 1.00 13.35 382 TRP A C 1
ATOM 677 O O . TRP A 1 96 ? 57.917 12.661 26.914 1.00 12.38 382 TRP A O 1
ATOM 688 N N . SER A 1 97 ? 56.060 13.905 26.727 1.00 12.47 383 SER A N 1
ATOM 689 C CA . SER A 1 97 ? 56.297 14.182 25.314 1.00 13.97 383 SER A CA 1
ATOM 690 C C . SER A 1 97 ? 57.471 15.130 25.121 1.00 14.19 383 SER A C 1
ATOM 691 O O . SER A 1 97 ? 58.205 15.028 24.141 1.00 13.00 383 SER A O 1
ATOM 694 N N . GLU A 1 98 ? 57.639 16.060 26.053 1.00 14.05 384 GLU A N 1
ATOM 695 C CA . GLU A 1 98 ? 58.756 16.987 25.992 1.00 15.64 384 GLU A CA 1
ATOM 696 C C . GLU A 1 98 ? 60.071 16.227 26.088 1.00 15.01 384 GLU A C 1
ATOM 697 O O . GLU A 1 98 ? 61.033 16.550 25.393 1.00 16.83 384 GLU A O 1
ATOM 703 N N . LEU A 1 99 ? 60.116 15.222 26.958 1.00 14.92 385 LEU A N 1
ATOM 704 C CA . LEU A 1 99 ? 61.327 14.434 27.118 1.00 14.75 385 LEU A CA 1
ATOM 705 C C . LEU A 1 99 ? 61.585 13.568 25.889 1.00 15.52 385 LEU A C 1
ATOM 706 O O . LEU A 1 99 ? 62.729 13.362 25.497 1.00 15.53 385 LEU A O 1
ATOM 711 N N . LEU A 1 100 ? 60.524 13.058 25.279 1.00 15.68 386 LEU A N 1
ATOM 712 C CA . LEU A 1 100 ? 60.694 12.244 24.079 1.00 15.93 386 LEU A CA 1
ATOM 713 C C . LEU A 1 100 ? 61.278 13.106 22.964 1.00 13.66 386 LEU A C 1
ATOM 714 O O . LEU A 1 100 ? 62.159 12.662 22.227 1.00 16.93 386 LEU A O 1
ATOM 719 N N . ILE A 1 101 ? 60.786 14.338 22.853 1.00 15.34 387 ILE A N 1
ATOM 720 C CA . ILE A 1 101 ? 61.258 15.277 21.837 1.00 16.43 387 ILE A CA 1
ATOM 721 C C . ILE A 1 101 ? 62.698 15.713 22.123 1.00 17.89 387 ILE A C 1
ATOM 722 O O . ILE A 1 101 ? 63.540 15.740 21.223 1.00 16.04 387 ILE A O 1
ATOM 727 N N . LEU A 1 102 ? 62.980 16.063 23.374 1.00 17.34 388 LEU A N 1
ATOM 728 C CA . LEU A 1 102 ? 64.333 16.478 23.734 1.00 18.05 388 LEU A CA 1
ATOM 729 C C . LEU A 1 102 ? 65.288 15.312 23.462 1.00 17.81 388 LEU A C 1
ATOM 730 O O . LEU A 1 102 ? 66.413 15.501 22.974 1.00 17.55 388 LEU A O 1
ATOM 735 N N . ASP A 1 103 ? 64.826 14.103 23.762 1.00 19.07 389 ASP A N 1
ATOM 736 C CA . ASP A 1 103 ? 65.623 12.902 23.535 1.00 19.51 389 ASP A CA 1
ATOM 737 C C . ASP A 1 103 ? 65.959 12.772 22.050 1.00 20.03 389 ASP A C 1
ATOM 738 O O . ASP A 1 103 ? 67.106 12.513 21.681 1.00 21.57 389 ASP A O 1
ATOM 743 N N . HIS A 1 104 ? 64.946 12.953 21.208 1.00 18.19 390 HIS A N 1
ATOM 744 C CA . HIS A 1 104 ? 65.103 12.861 19.758 1.00 18.65 390 HIS A CA 1
ATOM 745 C C . HIS A 1 104 ? 66.055 13.915 19.210 1.00 18.27 390 HIS A C 1
ATOM 746 O O . HIS A 1 104 ? 66.949 13.621 18.417 1.00 19.86 390 HIS A O 1
ATOM 753 N N . ILE A 1 105 ? 65.841 15.154 19.629 1.00 19.20 391 ILE A N 1
ATOM 754 C CA . ILE A 1 105 ? 66.656 16.260 19.167 1.00 20.36 391 ILE A CA 1
ATOM 755 C C . ILE A 1 105 ? 68.123 16.117 19.548 1.00 21.62 391 ILE A C 1
ATOM 756 O O . ILE A 1 105 ? 69.002 16.386 18.732 1.00 22.62 391 ILE A O 1
ATOM 761 N N . TYR A 1 106 ? 68.392 15.698 20.781 1.00 20.25 392 TYR A N 1
ATOM 762 C CA . TYR A 1 106 ? 69.770 15.528 21.214 1.00 21.21 392 TYR A CA 1
ATOM 763 C C . TYR A 1 106 ? 70.425 14.427 20.383 1.00 21.83 392 TYR A C 1
ATOM 764 O O . TYR A 1 106 ? 71.593 14.532 20.002 1.00 20.04 392 TYR A O 1
ATOM 773 N N . ARG A 1 107 ? 69.664 13.372 20.095 1.00 21.61 393 ARG A N 1
ATOM 774 C CA . ARG A 1 107 ? 70.190 12.277 19.292 1.00 23.06 393 ARG A CA 1
ATOM 775 C C . ARG A 1 107 ? 70.620 12.796 17.919 1.00 22.23 393 ARG A C 1
ATOM 776 O O . ARG A 1 107 ? 71.644 12.370 17.385 1.00 21.76 393 ARG A O 1
ATOM 784 N N . GLN A 1 108 ? 69.846 13.718 17.349 1.00 23.61 394 GLN A N 1
ATOM 785 C CA . GLN A 1 108 ? 70.191 14.279 16.045 1.00 22.72 394 GLN A CA 1
ATOM 786 C C . GLN A 1 108 ? 71.498 15.051 16.147 1.00 24.50 394 GLN A C 1
ATOM 787 O O . GLN A 1 108 ? 72.325 15.027 15.235 1.00 25.01 394 GLN A O 1
ATOM 793 N N . VAL A 1 109 ? 71.679 15.737 17.268 1.00 23.19 395 VAL A N 1
ATOM 794 C CA . VAL A 1 109 ? 72.884 16.517 17.498 1.00 23.55 395 VAL A CA 1
ATOM 795 C C . VAL A 1 109 ? 74.119 15.618 17.604 1.00 25.05 395 VAL A C 1
ATOM 796 O O . VAL A 1 109 ? 75.153 15.892 16.995 1.00 23.87 395 VAL A O 1
ATOM 800 N N . VAL A 1 110 ? 73.995 14.531 18.360 1.00 26.22 396 VAL A N 1
ATOM 801 C CA . VAL A 1 110 ? 75.111 13.610 18.584 1.00 28.72 396 VAL A CA 1
ATOM 802 C C . VAL A 1 110 ? 75.396 12.575 17.495 0.98 30.35 396 VAL A C 1
ATOM 803 O O . VAL A 1 110 ? 76.556 12.296 17.193 0.32 28.81 396 VAL A O 1
ATOM 807 N N . HIS A 1 111 ? 74.346 12.012 16.906 1.00 32.80 397 HIS A N 1
ATOM 808 C CA . HIS A 1 111 ? 74.520 10.973 15.894 1.00 34.77 397 HIS A CA 1
ATOM 809 C C . HIS A 1 111 ? 74.062 11.338 14.489 1.00 36.00 397 HIS A C 1
ATOM 810 O O . HIS A 1 111 ? 74.542 10.768 13.507 1.00 36.39 397 HIS A O 1
ATOM 817 N N . GLY A 1 112 ? 73.130 12.278 14.392 1.00 35.04 398 GLY A N 1
ATOM 818 C CA . GLY A 1 112 ? 72.614 12.662 13.095 1.00 36.20 398 GLY A CA 1
ATOM 819 C C . GLY A 1 112 ? 73.560 13.472 12.234 1.00 38.68 398 GLY A C 1
ATOM 820 O O . GLY A 1 112 ? 74.638 13.882 12.666 1.00 36.43 398 GLY A O 1
ATOM 821 N N . LYS A 1 113 ? 73.142 13.685 10.992 1.00 40.66 399 LYS A N 1
ATOM 822 C CA . LYS A 1 113 ? 73.905 14.464 10.035 1.00 44.13 399 LYS A CA 1
ATOM 823 C C . LYS A 1 113 ? 72.910 15.286 9.232 1.00 45.72 399 LYS A C 1
ATOM 824 O O . LYS A 1 113 ? 71.738 14.919 9.120 1.00 45.95 399 LYS A O 1
ATOM 830 N N . GLU A 1 114 ? 73.374 16.401 8.681 1.00 46.76 400 GLU A N 1
ATOM 831 C CA . GLU A 1 114 ? 72.514 17.276 7.897 1.00 47.97 400 GLU A CA 1
ATOM 832 C C . GLU A 1 114 ? 71.869 16.534 6.730 1.00 47.47 400 GLU A C 1
ATOM 833 O O . GLU A 1 114 ? 72.554 15.875 5.948 1.00 47.17 400 GLU A O 1
ATOM 839 N N . GLY A 1 115 ? 70.545 16.635 6.632 1.00 47.13 401 GLY A N 1
ATOM 840 C CA . GLY A 1 115 ? 69.824 15.987 5.551 1.00 46.19 401 GLY A CA 1
ATOM 841 C C . GLY A 1 115 ? 69.183 14.648 5.874 1.00 46.05 401 GLY A C 1
ATOM 842 O O . GLY A 1 115 ? 68.489 14.074 5.033 1.00 45.44 401 GLY A O 1
ATOM 843 N N . SER A 1 116 ? 69.397 14.144 7.085 1.00 45.70 402 SER A N 1
ATOM 844 C CA . SER A 1 116 ? 68.826 12.856 7.463 1.00 45.45 402 SER A CA 1
ATOM 845 C C . SER A 1 116 ? 68.359 12.797 8.915 1.00 43.88 402 SER A C 1
ATOM 846 O O . SER A 1 116 ? 68.795 13.585 9.750 1.00 42.04 402 SER A O 1
ATOM 849 N N . ILE A 1 117 ? 67.472 11.846 9.198 1.00 42.57 403 ILE A N 1
ATOM 850 C CA . ILE A 1 117 ? 66.925 11.645 10.536 1.00 40.90 403 ILE A CA 1
ATOM 851 C C . ILE A 1 117 ? 67.521 10.381 11.151 1.00 39.25 403 ILE A C 1
ATOM 852 O O . ILE A 1 117 ? 67.458 9.308 10.553 1.00 39.78 403 ILE A O 1
ATOM 857 N N . PHE A 1 118 ? 68.091 10.507 12.345 1.00 36.86 404 PHE A N 1
ATOM 858 C CA . PHE A 1 118 ? 68.681 9.362 13.035 1.00 35.54 404 PHE A CA 1
ATOM 859 C C . PHE A 1 118 ? 67.693 8.854 14.087 1.00 34.49 404 PHE A C 1
ATOM 860 O O . PHE A 1 118 ? 67.387 9.556 15.056 1.00 33.55 404 PHE A O 1
ATOM 868 N N . LEU A 1 119 ? 67.198 7.635 13.895 1.00 33.61 405 LEU A N 1
ATOM 869 C CA . LEU A 1 119 ? 66.235 7.043 14.821 1.00 33.02 405 LEU A CA 1
ATOM 870 C C . LEU A 1 119 ? 66.930 6.422 16.031 1.00 32.01 405 LEU A C 1
ATOM 871 O O . LEU A 1 119 ? 68.130 6.153 15.993 1.00 31.72 405 LEU A O 1
ATOM 876 N N . VAL A 1 120 ? 66.172 6.195 17.102 1.00 31.47 406 VAL A N 1
ATOM 877 C CA . VAL A 1 120 ? 66.731 5.609 18.319 1.00 32.83 406 VAL A CA 1
ATOM 878 C C . VAL A 1 120 ? 67.279 4.206 18.071 1.00 33.50 406 VAL A C 1
ATOM 879 O O . VAL A 1 120 ? 68.050 3.682 18.871 1.00 34.32 406 VAL A O 1
ATOM 883 N N . THR A 1 121 ? 66.873 3.602 16.962 1.00 33.69 407 THR A N 1
ATOM 884 C CA . THR A 1 121 ? 67.331 2.266 16.609 1.00 35.95 407 THR A CA 1
ATOM 885 C C . THR A 1 121 ? 68.700 2.334 15.942 1.00 37.69 407 THR A C 1
ATOM 886 O O . THR A 1 121 ? 69.368 1.313 15.767 1.00 37.92 407 THR A O 1
ATOM 890 N N . GLY A 1 122 ? 69.110 3.544 15.574 1.00 38.57 408 GLY A N 1
ATOM 891 C CA . GLY A 1 122 ? 70.387 3.721 14.909 1.00 41.08 408 GLY A CA 1
ATOM 892 C C . GLY A 1 122 ? 70.169 3.802 13.409 1.00 43.12 408 GLY A C 1
ATOM 893 O O . GLY A 1 122 ? 71.109 3.980 12.635 1.00 42.96 408 GLY A O 1
ATOM 894 N N . GLN A 1 123 ? 68.913 3.661 13.001 1.00 44.87 409 GLN A N 1
ATOM 895 C CA . GLN A 1 123 ? 68.546 3.726 11.594 1.00 46.75 409 GLN A CA 1
ATOM 896 C C . GLN A 1 123 ? 68.439 5.179 11.155 1.00 48.11 409 GLN A C 1
ATOM 897 O O . GLN A 1 123 ? 67.986 6.037 11.915 1.00 47.94 409 GLN A O 1
ATOM 903 N N . GLN A 1 124 ? 68.850 5.450 9.923 1.00 49.56 410 GLN A N 1
ATOM 904 C CA . GLN A 1 124 ? 68.814 6.803 9.393 1.00 51.98 410 GLN A CA 1
ATOM 905 C C . GLN A 1 124 ? 67.838 6.904 8.225 1.00 52.41 410 GLN A C 1
ATOM 906 O O . GLN A 1 124 ? 67.803 6.030 7.359 1.00 53.05 410 GLN A O 1
ATOM 912 N N . VAL A 1 125 ? 67.038 7.966 8.214 1.00 53.36 411 VAL A N 1
ATOM 913 C CA . VAL A 1 125 ? 66.058 8.183 7.153 1.00 54.31 411 VAL A CA 1
ATOM 914 C C . VAL A 1 125 ? 66.208 9.572 6.540 1.00 55.20 411 VAL A C 1
ATOM 915 O O . VAL A 1 125 ? 66.112 10.584 7.235 1.00 54.33 411 VAL A O 1
ATOM 919 N N . ASP A 1 126 ? 66.433 9.609 5.232 1.00 55.85 412 ASP A N 1
ATOM 920 C CA . ASP A 1 126 ? 66.610 10.865 4.512 1.00 57.36 412 ASP A CA 1
ATOM 921 C C . ASP A 1 126 ? 65.352 11.731 4.582 1.00 57.47 412 ASP A C 1
ATOM 922 O O . ASP A 1 126 ? 64.234 11.219 4.532 1.00 57.09 412 ASP A O 1
ATOM 927 N N . TYR A 1 127 ? 65.540 13.043 4.699 1.00 58.14 413 TYR A N 1
ATOM 928 C CA . TYR A 1 127 ? 64.415 13.970 4.775 1.00 58.70 413 TYR A CA 1
ATOM 929 C C . TYR A 1 127 ? 63.611 14.045 3.483 1.00 58.44 413 TYR A C 1
ATOM 930 O O . TYR A 1 127 ? 62.394 14.220 3.517 1.00 57.87 413 TYR A O 1
ATOM 939 N N . SER A 1 128 ? 64.292 13.922 2.347 1.00 58.65 414 SER A N 1
ATOM 940 C CA . SER A 1 128 ? 63.624 13.984 1.049 1.00 58.99 414 SER A CA 1
ATOM 941 C C . SER A 1 128 ? 62.470 12.992 0.996 1.00 58.65 414 SER A C 1
ATOM 942 O O . SER A 1 128 ? 61.398 13.299 0.474 1.00 58.75 414 SER A O 1
ATOM 945 N N . ILE A 1 129 ? 62.699 11.801 1.538 1.00 58.66 415 ILE A N 1
ATOM 946 C CA . ILE A 1 129 ? 61.681 10.759 1.561 1.00 59.16 415 ILE A CA 1
ATOM 947 C C . ILE A 1 129 ? 60.454 11.209 2.349 1.00 59.23 415 ILE A C 1
ATOM 948 O O . ILE A 1 129 ? 59.320 11.066 1.890 1.00 58.68 415 ILE A O 1
ATOM 953 N N . ILE A 1 130 ? 60.693 11.760 3.534 1.00 59.07 416 ILE A N 1
ATOM 954 C CA . ILE A 1 130 ? 59.618 12.219 4.405 1.00 58.98 416 ILE A CA 1
ATOM 955 C C . ILE A 1 130 ? 58.771 13.309 3.758 1.00 58.48 416 ILE A C 1
ATOM 956 O O . ILE A 1 130 ? 57.543 13.295 3.855 1.00 57.76 416 ILE A O 1
ATOM 961 N N . ALA A 1 131 ? 59.433 14.253 3.097 1.00 58.08 417 ALA A N 1
ATOM 962 C CA . ALA A 1 131 ? 58.745 15.361 2.446 1.00 58.42 417 ALA A CA 1
ATOM 963 C C . ALA A 1 131 ? 57.827 14.917 1.313 1.00 58.20 417 ALA A C 1
ATOM 964 O O . ALA A 1 131 ? 56.909 15.643 0.935 1.00 58.42 417 ALA A O 1
ATOM 966 N N . SER A 1 132 ? 58.066 13.726 0.774 1.00 58.09 418 SER A N 1
ATOM 967 C CA . SER A 1 132 ? 57.254 13.225 -0.330 1.00 58.28 418 SER A CA 1
ATOM 968 C C . SER A 1 132 ? 56.341 12.061 0.042 1.00 58.01 418 SER A C 1
ATOM 969 O O . SER A 1 132 ? 55.434 11.714 -0.715 1.00 58.11 418 SER A O 1
ATOM 972 N N . GLN A 1 133 ? 56.571 11.458 1.203 1.00 57.31 419 GLN A N 1
ATOM 973 C CA . GLN A 1 133 ? 55.750 10.332 1.626 1.00 56.98 419 GLN A CA 1
ATOM 974 C C . GLN A 1 133 ? 55.026 10.576 2.946 1.00 56.54 419 GLN A C 1
ATOM 975 O O . GLN A 1 133 ? 54.579 9.629 3.595 1.00 57.63 419 GLN A O 1
ATOM 981 N N . ALA A 1 134 ? 54.902 11.842 3.337 1.00 54.98 420 ALA A N 1
ATOM 982 C CA . ALA A 1 134 ? 54.227 12.186 4.585 1.00 52.54 420 ALA A CA 1
ATOM 983 C C . ALA A 1 134 ? 53.274 13.365 4.414 1.00 50.69 420 ALA A C 1
ATOM 984 O O . ALA A 1 134 ? 53.428 14.174 3.501 1.00 50.25 420 ALA A O 1
ATOM 986 N N . GLY A 1 135 ? 52.293 13.454 5.306 1.00 49.04 421 GLY A N 1
ATOM 987 C CA . GLY A 1 135 ? 51.320 14.531 5.242 1.00 46.86 421 GLY A CA 1
ATOM 988 C C . GLY A 1 135 ? 51.882 15.880 5.645 1.00 45.95 421 GLY A C 1
ATOM 989 O O . GLY A 1 135 ? 53.054 15.992 6.006 1.00 45.60 421 GLY A O 1
ATOM 990 N N . ALA A 1 136 ? 51.036 16.904 5.590 1.00 44.35 422 ALA A N 1
ATOM 991 C CA . ALA A 1 136 ? 51.439 18.262 5.937 1.00 43.99 422 ALA A CA 1
ATOM 992 C C . ALA A 1 136 ? 51.742 18.443 7.425 1.00 43.28 422 ALA A C 1
ATOM 993 O O . ALA A 1 136 ? 52.725 19.092 7.790 1.00 41.77 422 ALA A O 1
ATOM 995 N N . THR A 1 137 ? 50.896 17.875 8.280 1.00 41.33 423 THR A N 1
ATOM 996 C CA . THR A 1 137 ? 51.085 17.997 9.722 1.00 40.95 423 THR A CA 1
ATOM 997 C C . THR A 1 137 ? 52.386 17.365 10.209 0.00 39.44 423 THR A C 1
ATOM 998 O O . THR A 1 137 ? 53.037 17.895 11.110 0.00 39.40 423 THR A O 1
ATOM 1002 N N . LEU A 1 138 ? 52.766 16.235 9.619 1.00 37.42 424 LEU A N 1
ATOM 1003 C CA . LEU A 1 138 ? 53.996 15.556 10.013 1.00 36.78 424 LEU A CA 1
ATOM 1004 C C . LEU A 1 138 ? 55.221 16.288 9.476 1.00 36.63 424 LEU A C 1
ATOM 1005 O O . LEU A 1 138 ? 56.228 16.422 10.174 1.00 34.27 424 LEU A O 1
ATOM 1010 N N . ASN A 1 139 ? 55.140 16.759 8.235 1.00 36.07 425 ASN A N 1
ATOM 1011 C CA . ASN A 1 139 ? 56.260 17.490 7.654 1.00 37.67 425 ASN A CA 1
ATOM 1012 C C . ASN A 1 139 ? 56.486 18.775 8.438 1.00 36.28 425 ASN A C 1
ATOM 1013 O O . ASN A 1 139 ? 57.622 19.205 8.629 1.00 34.96 425 ASN A O 1
ATOM 1018 N N . ASN A 1 140 ? 55.394 19.381 8.894 1.00 35.67 426 ASN A N 1
ATOM 1019 C CA . ASN A 1 140 ? 55.473 20.613 9.664 1.00 35.14 426 ASN A CA 1
ATOM 1020 C C . ASN A 1 140 ? 56.182 20.315 10.983 1.00 34.43 426 ASN A C 1
ATOM 1021 O O . ASN A 1 140 ? 56.958 21.132 11.483 1.00 31.35 426 ASN A O 1
ATOM 1026 N N . LEU A 1 141 ? 55.911 19.137 11.539 1.00 31.28 427 LEU A N 1
ATOM 1027 C CA . LEU A 1 141 ? 56.536 18.721 12.790 1.00 29.97 427 LEU A CA 1
ATOM 1028 C C . LEU A 1 141 ? 58.029 18.537 12.566 1.00 29.76 427 LEU A C 1
ATOM 1029 O O . LEU A 1 141 ? 58.847 19.046 13.330 1.00 27.02 427 LEU A O 1
ATOM 1034 N N . MET A 1 142 ? 58.375 17.804 11.512 1.00 30.94 428 MET A N 1
ATOM 1035 C CA . MET A 1 142 ? 59.772 17.554 11.177 1.00 32.62 428 MET A CA 1
ATOM 1036 C C . MET A 1 142 ? 60.513 18.860 10.922 1.00 32.23 428 MET A C 1
ATOM 1037 O O . MET A 1 142 ? 61.665 19.017 11.326 1.00 31.66 428 MET A O 1
ATOM 1042 N N . SER A 1 143 ? 59.852 19.792 10.243 1.00 30.87 429 SER A N 1
ATOM 1043 C CA . SER A 1 143 ? 60.461 21.080 9.953 1.00 31.44 429 SER A CA 1
ATOM 1044 C C . SER A 1 143 ? 60.868 21.787 11.239 1.00 31.41 429 SER A C 1
ATOM 1045 O O . SER A 1 143 ? 62.024 22.183 11.393 1.00 30.41 429 SER A O 1
ATOM 1048 N N . HIS A 1 144 ? 59.921 21.946 12.159 1.00 30.52 430 HIS A N 1
ATOM 1049 C CA . HIS A 1 144 ? 60.212 22.610 13.427 1.00 31.00 430 HIS A CA 1
ATOM 1050 C C . HIS A 1 144 ? 61.312 21.873 14.173 0.00 29.61 430 HIS A C 1
ATOM 1051 O O . HIS A 1 144 ? 62.212 22.489 14.745 0.00 29.40 430 HIS A O 1
ATOM 1058 N N . ALA A 1 145 ? 61.231 20.548 14.163 1.00 27.30 431 ALA A N 1
ATOM 1059 C CA . ALA A 1 145 ? 62.222 19.713 14.829 1.00 26.94 431 ALA A CA 1
ATOM 1060 C C . ALA A 1 145 ? 63.584 20.024 14.230 1.00 26.67 431 ALA A C 1
ATOM 1061 O O . ALA A 1 145 ? 64.567 20.219 14.943 1.00 25.20 431 ALA A O 1
ATOM 1063 N N . GLN A 1 146 ? 63.623 20.071 12.904 1.00 26.52 432 GLN A N 1
ATOM 1064 C CA . GLN A 1 146 ? 64.846 20.358 12.170 1.00 27.83 432 GLN A CA 1
ATOM 1065 C C . GLN A 1 146 ? 65.413 21.726 12.556 1.00 25.00 432 GLN A C 1
ATOM 1066 O O . GLN A 1 146 ? 66.627 21.889 12.672 1.00 24.03 432 GLN A O 1
ATOM 1072 N N . GLU A 1 147 ? 64.536 22.708 12.748 1.00 23.90 433 GLU A N 1
ATOM 1073 C CA . GLU A 1 147 ? 64.977 24.043 13.140 1.00 24.39 433 GLU A CA 1
ATOM 1074 C C . GLU A 1 147 ? 65.688 23.945 14.493 1.00 22.52 433 GLU A C 1
ATOM 1075 O O . GLU A 1 147 ? 66.782 24.476 14.673 1.00 21.25 433 GLU A O 1
ATOM 1081 N N . LEU A 1 148 ? 65.062 23.246 15.435 1.00 20.72 434 LEU A N 1
ATOM 1082 C CA . LEU A 1 148 ? 65.626 23.076 16.774 1.00 20.74 434 LEU A CA 1
ATOM 1083 C C . LEU A 1 148 ? 66.988 22.378 16.715 1.00 19.55 434 LEU A C 1
ATOM 1084 O O . LEU A 1 148 ? 67.947 22.809 17.356 1.00 16.98 434 LEU A O 1
ATOM 1089 N N . VAL A 1 149 ? 67.075 21.292 15.954 1.00 17.50 435 VAL A N 1
ATOM 1090 C CA . VAL A 1 149 ? 68.339 20.572 15.829 1.00 18.58 435 VAL A CA 1
ATOM 1091 C C . VAL A 1 149 ? 69.441 21.492 15.277 1.00 19.09 435 VAL A C 1
ATOM 1092 O O . VAL A 1 149 ? 70.577 21.474 15.754 1.00 18.45 435 VAL A O 1
ATOM 1096 N N . ALA A 1 150 ? 69.102 22.303 14.280 1.00 16.84 436 ALA A N 1
ATOM 1097 C CA . ALA A 1 150 ? 70.083 23.206 13.679 1.00 18.66 436 ALA A CA 1
ATOM 1098 C C . ALA A 1 150 ? 70.626 24.199 14.707 1.00 18.61 436 ALA A C 1
ATOM 1099 O O . ALA A 1 150 ? 71.809 24.543 14.685 1.00 18.49 436 ALA A O 1
ATOM 1101 N N . LYS A 1 151 ? 69.761 24.657 15.606 1.00 17.76 437 LYS A N 1
ATOM 1102 C CA . LYS A 1 151 ? 70.185 25.600 16.633 1.00 20.02 437 LYS A CA 1
ATOM 1103 C C . LYS A 1 151 ? 71.127 24.959 17.648 1.00 18.87 437 LYS A C 1
ATOM 1104 O O . LYS A 1 151 ? 72.145 25.552 18.012 1.00 18.43 437 LYS A O 1
ATOM 1110 N N . LEU A 1 152 ? 70.791 23.755 18.108 1.00 17.18 438 LEU A N 1
ATOM 1111 C CA . LEU A 1 152 ? 71.633 23.069 19.088 1.00 18.30 438 LEU A CA 1
ATOM 1112 C C . LEU A 1 152 ? 72.972 22.647 18.493 1.00 17.04 438 LEU A C 1
ATOM 1113 O O . LEU A 1 152 ? 73.999 22.676 19.176 1.00 17.50 438 LEU A O 1
ATOM 1118 N N . ARG A 1 153 ? 72.972 22.245 17.226 1.00 15.38 439 ARG A N 1
ATOM 1119 C CA . ARG A 1 153 ? 74.225 21.874 16.573 1.00 17.82 439 ARG A CA 1
ATOM 1120 C C . ARG A 1 153 ? 75.114 23.118 16.502 1.00 17.16 439 ARG A C 1
ATOM 1121 O O . ARG A 1 153 ? 76.309 23.063 16.801 1.00 17.35 439 ARG A O 1
ATOM 1129 N N . SER A 1 154 ? 74.513 24.242 16.121 1.00 18.18 440 SER A N 1
ATOM 1130 C CA . SER A 1 154 ? 75.240 25.504 16.009 1.00 18.03 440 SER A CA 1
ATOM 1131 C C . SER A 1 154 ? 75.903 25.896 17.329 1.00 19.29 440 SER A C 1
ATOM 1132 O O . SER A 1 154 ? 77.030 26.396 17.340 1.00 19.66 440 SER A O 1
ATOM 1135 N N . LEU A 1 155 ? 75.206 25.659 18.437 1.00 18.14 441 LEU A N 1
ATOM 1136 C CA . LEU A 1 155 ? 75.719 26.008 19.758 1.00 18.20 441 LEU A CA 1
ATOM 1137 C C . LEU A 1 155 ? 76.690 24.973 20.318 1.00 19.00 441 LEU A C 1
ATOM 1138 O O . LEU A 1 155 ? 77.337 25.211 21.339 1.00 18.79 441 LEU A O 1
ATOM 1143 N N . GLN A 1 156 ? 76.802 23.828 19.652 1.00 17.03 442 GLN A N 1
ATOM 1144 C CA . GLN A 1 156 ? 77.671 22.763 20.132 1.00 17.98 442 GLN A CA 1
ATOM 1145 C C . GLN A 1 156 ? 77.121 22.269 21.475 1.00 18.27 442 GLN A C 1
ATOM 1146 O O . GLN A 1 156 ? 77.842 22.127 22.467 1.00 18.47 442 GLN A O 1
ATOM 1152 N N . PHE A 1 157 ? 75.813 22.031 21.475 1.00 17.55 443 PHE A N 1
ATOM 1153 C CA . PHE A 1 157 ? 75.061 21.529 22.621 1.00 16.91 443 PHE A CA 1
ATOM 1154 C C . PHE A 1 157 ? 75.760 20.247 23.062 1.00 18.59 443 PHE A C 1
ATOM 1155 O O . PHE A 1 157 ? 76.048 19.396 22.228 1.00 19.08 443 PHE A O 1
ATOM 1163 N N . ASP A 1 158 ? 76.051 20.101 24.353 1.00 17.58 444 ASP A N 1
ATOM 1164 C CA . ASP A 1 158 ? 76.726 18.888 24.798 1.00 16.24 444 ASP A CA 1
ATOM 1165 C C . ASP A 1 158 ? 75.982 18.125 25.882 1.00 17.62 444 ASP A C 1
ATOM 1166 O O . ASP A 1 158 ? 74.949 18.576 26.379 1.00 16.55 444 ASP A O 1
ATOM 1171 N N . GLN A 1 159 ? 76.505 16.957 26.239 1.00 18.30 445 GLN A N 1
ATOM 1172 C CA . GLN A 1 159 ? 75.854 16.118 27.231 1.00 17.25 445 GLN A CA 1
ATOM 1173 C C . GLN A 1 159 ? 75.580 16.771 28.581 1.00 17.73 445 GLN A C 1
ATOM 1174 O O . GLN A 1 159 ? 74.541 16.503 29.190 1.00 15.57 445 GLN A O 1
ATOM 1180 N N . ARG A 1 160 ? 76.507 17.601 29.060 1.00 17.28 446 ARG A N 1
ATOM 1181 C CA . ARG A 1 160 ? 76.313 18.281 30.338 1.00 17.62 446 AR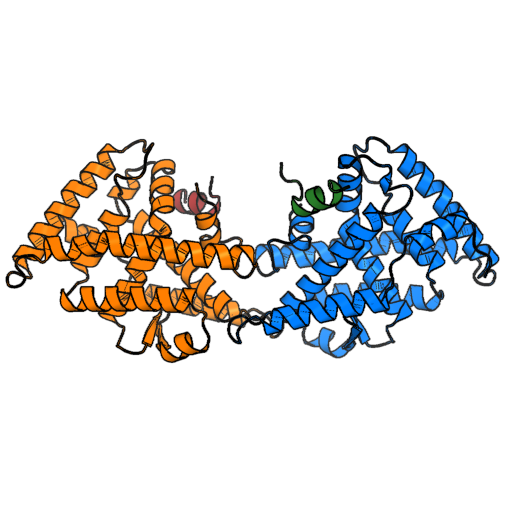G A CA 1
ATOM 1182 C C . ARG A 1 160 ? 75.114 19.222 30.235 1.00 16.93 446 ARG A C 1
ATOM 1183 O O . ARG A 1 160 ? 74.283 19.286 31.134 1.00 14.79 446 ARG A O 1
ATOM 1191 N N . GLU A 1 161 ? 75.030 19.955 29.131 1.00 15.42 447 GLU A N 1
ATOM 1192 C CA . GLU A 1 161 ? 73.925 20.886 28.943 1.00 14.91 447 GLU A CA 1
ATOM 1193 C C . GLU A 1 161 ? 72.627 20.112 28.760 1.00 14.64 447 GLU A C 1
ATOM 1194 O O . GLU A 1 161 ? 71.566 20.518 29.243 1.00 13.82 447 GLU A O 1
ATOM 1200 N N . PHE A 1 162 ? 72.730 18.982 28.073 1.00 15.01 448 PHE A N 1
ATOM 1201 C CA . PHE A 1 162 ? 71.582 18.122 27.807 1.00 16.05 448 PHE A CA 1
ATOM 1202 C C . PHE A 1 162 ? 70.935 17.625 29.102 1.00 14.35 448 PHE A C 1
ATOM 1203 O O . PHE A 1 162 ? 69.723 17.735 29.275 1.00 12.66 448 PHE A O 1
ATOM 1211 N N . VAL A 1 163 ? 71.735 17.089 30.021 1.00 14.40 449 VAL A N 1
ATOM 1212 C CA . VAL A 1 163 ? 71.153 16.594 31.262 1.00 14.20 449 VAL A CA 1
ATOM 1213 C C . VAL A 1 163 ? 70.536 17.710 32.092 1.00 11.11 449 VAL A C 1
ATOM 1214 O O . VAL A 1 163 ? 69.548 17.489 32.785 1.00 12.99 449 VAL A O 1
ATOM 1218 N N . CYS A 1 164 ? 71.103 18.912 32.023 1.00 11.91 450 CYS A N 1
ATOM 1219 C CA . CYS A 1 164 ? 70.526 20.026 32.765 1.00 10.79 450 CYS A CA 1
ATOM 1220 C C . CYS A 1 164 ? 69.134 20.326 32.217 1.00 11.42 450 CYS A C 1
ATOM 1221 O O . CYS A 1 164 ? 68.192 20.481 32.980 1.00 9.67 450 CYS A O 1
ATOM 1224 N N . LEU A 1 165 ? 69.005 20.394 30.892 1.00 11.33 451 LEU A N 1
ATOM 1225 C CA . LEU A 1 165 ? 67.704 20.693 30.302 1.00 11.22 451 LEU A CA 1
ATOM 1226 C C . LEU A 1 165 ? 66.686 19.602 30.616 1.00 11.07 451 LEU A C 1
ATOM 1227 O O . LEU A 1 165 ? 65.505 19.890 30.791 1.00 11.36 451 LEU A O 1
ATOM 1232 N N . LYS A 1 166 ? 67.138 18.353 30.692 1.00 11.57 452 LYS A N 1
ATOM 1233 C CA . LYS A 1 166 ? 66.230 17.251 31.011 1.00 13.49 452 LYS A CA 1
ATOM 1234 C C . LYS A 1 166 ? 65.628 17.470 32.395 1.00 13.03 452 LYS A C 1
ATOM 1235 O O . LYS A 1 166 ? 64.425 17.316 32.584 1.00 12.51 452 LYS A O 1
ATOM 1241 N N . PHE A 1 167 ? 66.461 17.832 33.368 1.00 12.97 453 PHE A N 1
ATOM 1242 C CA . PHE A 1 167 ? 65.943 18.061 34.704 1.00 12.80 453 PHE A CA 1
ATOM 1243 C C . PHE A 1 167 ? 65.041 19.287 34.778 1.00 11.17 453 PHE A C 1
ATOM 1244 O O . PHE A 1 167 ? 64.093 19.313 35.564 1.00 12.76 453 PHE A O 1
ATOM 1252 N N . LEU A 1 168 ? 65.330 20.301 33.966 1.00 11.40 454 LEU A N 1
ATOM 1253 C CA . LEU A 1 168 ? 64.516 21.509 33.969 1.00 10.74 454 LEU A CA 1
ATOM 1254 C C . LEU A 1 168 ? 63.159 21.195 33.347 1.00 12.27 454 LEU A C 1
ATOM 1255 O O . LEU A 1 168 ? 62.140 21.788 33.712 1.00 12.22 454 LEU A O 1
ATOM 1260 N N . VAL A 1 169 ? 63.156 20.275 32.389 1.00 10.69 455 VAL A N 1
ATOM 1261 C CA . VAL A 1 169 ? 61.907 19.871 31.745 1.00 12.34 455 VAL A CA 1
ATOM 1262 C C . VAL A 1 169 ? 61.106 19.009 32.719 1.00 13.26 455 VAL A C 1
ATOM 1263 O O . VAL A 1 169 ? 59.901 19.199 32.899 1.00 11.60 455 VAL A O 1
ATOM 1267 N N . LEU A 1 170 ? 61.789 18.065 33.356 1.00 14.48 456 LEU A N 1
ATOM 1268 C CA . LEU A 1 170 ? 61.135 17.170 34.305 1.00 13.61 456 LEU A CA 1
ATOM 1269 C C . LEU A 1 170 ? 60.540 17.906 35.508 1.00 14.78 456 LEU A C 1
ATOM 1270 O O . LEU A 1 170 ? 59.376 17.690 35.854 1.00 12.81 456 LEU A O 1
ATOM 1275 N N . PHE A 1 171 ? 61.334 18.762 36.150 1.00 14.81 457 PHE A N 1
ATOM 1276 C CA . PHE A 1 171 ? 60.849 19.503 37.311 1.00 13.45 457 PHE A CA 1
ATOM 1277 C C . PHE A 1 171 ? 60.228 20.824 36.874 1.00 14.99 457 PHE A C 1
ATOM 1278 O O . PHE A 1 171 ? 60.803 21.903 37.052 1.00 14.44 457 PHE A O 1
ATOM 1286 N N . SER A 1 172 ? 59.034 20.711 36.304 1.00 15.86 458 SER A N 1
ATOM 1287 C CA . SER A 1 172 ? 58.288 21.844 35.785 1.00 15.43 458 SER A CA 1
ATOM 1288 C C . SER A 1 172 ? 57.468 22.618 36.808 1.00 14.52 458 SER A C 1
ATOM 1289 O O . SER A 1 172 ? 56.684 22.045 37.570 1.00 14.27 458 SER A O 1
ATOM 1292 N N . LEU A 1 173 ? 57.641 23.938 36.796 1.00 15.02 459 LEU A N 1
ATOM 1293 C CA . LEU A 1 173 ? 56.915 24.821 37.700 1.00 16.86 459 LEU A CA 1
ATOM 1294 C C . LEU A 1 173 ? 55.435 24.869 37.325 0.00 18.21 459 LEU A C 1
ATOM 1295 O O . LEU A 1 173 ? 54.603 25.334 38.104 0.00 18.26 459 LEU A O 1
ATOM 1300 N N . ASP A 1 174 ? 55.115 24.385 36.128 1.00 20.25 460 ASP A N 1
ATOM 1301 C CA . ASP A 1 174 ? 53.728 24.373 35.645 1.00 22.64 460 ASP A CA 1
ATOM 1302 C C . ASP A 1 174 ? 52.866 23.266 36.247 1.00 22.17 460 ASP A C 1
ATOM 1303 O O . ASP A 1 174 ? 51.637 23.283 36.112 1.00 21.33 460 ASP A O 1
ATOM 1308 N N . VAL A 1 175 ? 53.496 22.300 36.903 1.00 21.87 461 VAL A N 1
ATOM 1309 C CA . VAL A 1 175 ? 52.745 21.194 37.486 1.00 23.46 461 VAL A CA 1
ATOM 1310 C C . VAL A 1 175 ? 52.019 21.609 38.756 1.00 24.95 461 VAL A C 1
ATOM 1311 O O . VAL A 1 175 ? 52.620 22.137 39.687 1.00 25.01 461 VAL A O 1
ATOM 1315 N N . LYS A 1 176 ? 50.717 21.352 38.791 1.00 25.76 462 LYS A N 1
ATOM 1316 C CA . LYS A 1 176 ? 49.909 21.727 39.938 1.00 27.96 462 LYS A CA 1
ATOM 1317 C C . LYS A 1 176 ? 49.569 20.557 40.859 1.00 27.03 462 LYS A C 1
ATOM 1318 O O . LYS A 1 176 ? 49.609 19.388 40.453 1.00 25.39 462 LYS A O 1
ATOM 1324 N N . ASN A 1 177 ? 49.244 20.894 42.103 1.00 24.35 463 ASN A N 1
ATOM 1325 C CA . ASN A 1 177 ? 48.867 19.925 43.126 1.00 24.75 463 ASN A CA 1
ATOM 1326 C C . ASN A 1 177 ? 49.989 18.993 43.553 1.00 21.85 463 ASN A C 1
ATOM 1327 O O . ASN A 1 177 ? 49.735 17.863 43.965 1.00 22.37 463 ASN A O 1
ATOM 1332 N N . LEU A 1 178 ? 51.228 19.450 43.444 1.00 22.18 464 LEU A N 1
ATOM 1333 C CA . LEU A 1 178 ? 52.355 18.620 43.859 1.00 21.98 464 LEU A CA 1
ATOM 1334 C C . LEU A 1 178 ? 52.504 18.757 45.363 1.00 21.97 464 LEU A C 1
ATOM 1335 O O . LEU A 1 178 ? 52.331 19.846 45.900 1.00 22.41 464 LEU A O 1
ATOM 1340 N N . GLU A 1 179 ? 52.812 17.659 46.045 1.00 22.01 465 GLU A N 1
ATOM 1341 C CA . GLU A 1 179 ? 53.011 17.720 47.484 1.00 22.35 465 GLU A CA 1
ATOM 1342 C C . GLU A 1 179 ? 54.316 18.454 47.781 1.00 21.38 465 GLU A C 1
ATOM 1343 O O . GLU A 1 179 ? 54.361 19.337 48.637 1.00 22.34 465 GLU A O 1
ATOM 1349 N N . ASN A 1 180 ? 55.381 18.093 47.071 1.00 19.54 466 ASN A N 1
ATOM 1350 C CA . ASN A 1 180 ? 56.667 18.738 47.302 1.00 17.70 466 ASN A CA 1
ATOM 1351 C C . ASN A 1 180 ? 57.030 19.691 46.170 1.00 16.93 466 ASN A C 1
ATOM 1352 O O . ASN A 1 180 ? 57.913 19.409 45.362 1.00 17.21 466 ASN A O 1
ATOM 1357 N N . PHE A 1 181 ? 56.341 20.825 46.112 1.00 14.99 467 PHE A N 1
ATOM 1358 C CA . PHE A 1 181 ? 56.616 21.815 45.083 1.00 16.48 467 PHE A CA 1
ATOM 1359 C C . PHE A 1 181 ? 57.971 22.477 45.338 1.00 16.04 467 PHE A C 1
ATOM 1360 O O . PHE A 1 181 ? 58.628 22.941 44.408 1.00 15.82 467 PHE A O 1
ATOM 1368 N N . GLN A 1 182 ? 58.386 22.529 46.600 1.00 16.95 468 GLN A N 1
ATOM 1369 C CA . GLN A 1 182 ? 59.675 23.139 46.941 1.00 17.28 468 GLN A CA 1
ATOM 1370 C C . GLN A 1 182 ? 60.837 22.486 46.206 1.00 16.87 468 GLN A C 1
ATOM 1371 O O . GLN A 1 182 ? 61.788 23.170 45.810 1.00 15.50 468 GLN A O 1
ATOM 1377 N N . LEU A 1 183 ? 60.775 21.167 46.029 1.00 13.80 469 LEU A N 1
ATOM 1378 C CA . LEU A 1 183 ? 61.853 20.474 45.336 1.00 12.95 469 LEU A CA 1
ATOM 1379 C C . LEU A 1 183 ? 61.922 20.961 43.897 1.00 13.36 469 LEU A C 1
ATOM 1380 O O . LEU A 1 183 ? 63.006 21.089 43.332 1.00 12.62 469 LEU A O 1
ATOM 1385 N N . VAL A 1 184 ? 60.766 21.234 43.299 1.00 13.91 470 VAL A N 1
ATOM 1386 C CA . VAL A 1 184 ? 60.755 21.737 41.930 1.00 13.44 470 VAL A CA 1
ATOM 1387 C C . VAL A 1 184 ? 61.426 23.111 41.899 1.00 12.60 470 VAL A C 1
ATOM 1388 O O . VAL A 1 184 ? 62.220 23.401 41.008 1.00 13.15 470 VAL A O 1
ATOM 1392 N N . GLU A 1 185 ? 61.113 23.955 42.878 1.00 12.51 471 GLU A N 1
ATOM 1393 C CA . GLU A 1 185 ? 61.714 25.283 42.936 1.00 13.47 471 GLU A CA 1
ATOM 1394 C C . GLU A 1 185 ? 63.229 25.146 43.113 1.00 12.52 471 GLU A C 1
ATOM 1395 O O . GLU A 1 185 ? 64.006 25.882 42.510 1.00 10.95 471 GLU A O 1
ATOM 1401 N N . GLY A 1 186 ? 63.637 24.202 43.955 1.00 13.25 472 GLY A N 1
ATOM 1402 C CA . GLY A 1 186 ? 65.056 23.999 44.199 1.00 14.00 472 GLY A CA 1
ATOM 1403 C C . GLY A 1 186 ? 65.809 23.507 42.973 1.00 13.18 472 GLY A C 1
ATOM 1404 O O . GLY A 1 186 ? 66.903 23.985 42.670 1.00 14.49 472 GLY A O 1
ATOM 1405 N N . VAL A 1 187 ? 65.240 22.536 42.271 1.00 13.90 473 VAL A N 1
ATOM 1406 C CA . VAL A 1 187 ? 65.892 22.021 41.067 1.00 12.78 473 VAL A CA 1
ATOM 1407 C C . VAL A 1 187 ? 66.000 23.154 40.045 1.00 12.14 473 VAL A C 1
ATOM 1408 O O . VAL A 1 187 ? 67.061 23.371 39.450 1.00 14.41 473 VAL A O 1
ATOM 1412 N N . GLN A 1 188 ? 64.905 23.879 39.845 1.00 12.59 474 GLN A N 1
ATOM 1413 C CA . GLN A 1 188 ? 64.913 24.993 38.899 1.00 12.23 474 GLN A CA 1
ATOM 1414 C C . GLN A 1 188 ? 66.020 25.996 39.239 1.00 11.86 474 GLN A C 1
ATOM 1415 O O . GLN A 1 188 ? 66.790 26.402 38.376 1.00 14.93 474 GLN A O 1
ATOM 1421 N N . GLU A 1 189 ? 66.103 26.392 40.501 1.00 12.44 475 GLU A N 1
ATOM 1422 C CA . GLU A 1 189 ? 67.117 27.358 40.910 1.00 14.70 475 GLU A CA 1
ATOM 1423 C C . GLU A 1 189 ? 68.545 26.847 40.749 1.00 14.03 475 GLU A C 1
ATOM 1424 O O . GLU A 1 189 ? 69.378 27.483 40.102 1.00 12.30 475 GLU A O 1
ATOM 1430 N N . GLN A 1 190 ? 68.826 25.694 41.347 1.00 12.83 476 GLN A N 1
ATOM 1431 C CA . GLN A 1 190 ? 70.174 25.136 41.311 1.00 13.11 476 GLN A CA 1
ATOM 1432 C C . GLN A 1 190 ? 70.655 24.605 39.965 1.00 13.51 476 GLN A C 1
ATOM 1433 O O . GLN A 1 190 ? 71.830 24.745 39.627 1.00 13.25 476 GLN A O 1
ATOM 1439 N N . VAL A 1 191 ? 69.772 23.985 39.192 1.00 13.17 477 VAL A N 1
ATOM 1440 C CA . VAL A 1 191 ? 70.207 23.487 37.898 1.00 12.51 477 VAL A CA 1
ATOM 1441 C C . VAL A 1 191 ? 70.439 24.667 36.962 1.00 11.72 477 VAL A C 1
ATOM 1442 O O . VAL A 1 191 ? 71.374 24.658 36.172 1.00 12.90 477 VAL A O 1
ATOM 1446 N N . ASN A 1 192 ? 69.601 25.694 37.052 1.00 13.07 478 ASN A N 1
ATOM 1447 C CA . ASN A 1 192 ? 69.815 26.866 36.210 1.00 13.65 478 ASN A CA 1
ATOM 1448 C C . ASN A 1 192 ? 71.171 27.483 36.545 1.00 13.32 478 ASN A C 1
ATOM 1449 O O . ASN A 1 192 ? 71.922 27.873 35.656 1.00 12.44 478 ASN A O 1
ATOM 1454 N N . ALA A 1 193 ? 71.487 27.559 37.833 1.00 13.20 479 ALA A N 1
ATOM 1455 C CA . ALA A 1 193 ? 72.764 28.136 38.257 1.00 13.64 479 ALA A CA 1
ATOM 1456 C C . ALA A 1 193 ? 73.925 27.273 37.782 1.00 12.88 479 ALA A C 1
ATOM 1457 O O . ALA A 1 193 ? 74.942 27.784 37.309 1.00 13.80 479 ALA A O 1
ATOM 1459 N N . ALA A 1 194 ? 73.775 25.958 37.913 1.00 14.47 480 ALA A N 1
ATOM 1460 C CA . ALA A 1 194 ? 74.819 25.032 37.489 1.00 13.48 480 ALA A CA 1
ATOM 1461 C C . ALA A 1 194 ? 75.039 25.139 35.983 1.00 12.29 480 ALA A C 1
ATOM 1462 O O . ALA A 1 194 ? 76.177 25.143 35.509 1.00 14.34 480 ALA A O 1
ATOM 1464 N N . LEU A 1 195 ? 73.950 25.244 35.228 1.00 12.06 481 LEU A N 1
ATOM 1465 C CA . LEU A 1 195 ? 74.056 25.346 33.773 1.00 11.78 481 LEU A CA 1
ATOM 1466 C C . LEU A 1 195 ? 74.780 26.626 33.364 1.00 12.30 481 LEU A C 1
ATOM 1467 O O . LEU A 1 195 ? 75.603 26.622 32.446 1.00 13.44 481 LEU A O 1
ATOM 1472 N N . LEU A 1 196 ? 74.461 27.725 34.039 1.00 12.94 482 LEU A N 1
ATOM 1473 C CA . LEU A 1 196 ? 75.096 29.002 33.730 1.00 14.70 482 LEU A CA 1
ATOM 1474 C C . LEU A 1 196 ? 76.597 28.923 34.029 1.00 15.58 482 LEU A C 1
ATOM 1475 O O . LEU A 1 196 ? 77.430 29.319 33.218 1.00 16.40 482 LEU A O 1
ATOM 1480 N N . ASP A 1 197 ? 76.931 28.401 35.204 1.00 16.82 483 ASP A N 1
ATOM 1481 C CA . ASP A 1 197 ? 78.324 28.250 35.615 1.00 18.30 483 ASP A CA 1
ATOM 1482 C C . ASP A 1 197 ? 79.051 27.413 34.556 1.00 19.50 483 ASP A C 1
ATOM 1483 O O . ASP A 1 197 ? 80.150 27.758 34.105 1.00 19.50 483 ASP A O 1
ATOM 1488 N N . TYR A 1 198 ? 78.416 26.320 34.146 1.00 16.66 484 TYR A N 1
ATOM 1489 C CA . TYR A 1 198 ? 79.001 25.427 33.159 1.00 17.37 484 TYR A CA 1
ATOM 1490 C C . TYR A 1 198 ? 79.242 26.101 31.808 1.00 16.48 484 TYR A C 1
ATOM 1491 O O . TYR A 1 198 ? 80.344 26.023 31.258 1.00 16.90 484 TYR A O 1
ATOM 1500 N N . THR A 1 199 ? 78.223 26.765 31.269 1.00 15.28 485 THR A N 1
ATOM 1501 C CA . THR A 1 199 ? 78.380 27.409 29.967 1.00 14.69 485 THR A CA 1
ATOM 1502 C C . THR A 1 199 ? 79.379 28.561 29.995 1.00 16.10 485 THR A C 1
ATOM 1503 O O . THR A 1 199 ? 80.156 28.737 29.055 1.00 19.28 485 THR A O 1
ATOM 1507 N N . MET A 1 200 ? 79.371 29.330 31.078 1.00 17.65 486 MET A N 1
ATOM 1508 C CA . MET A 1 200 ? 80.293 30.459 31.229 1.00 17.83 486 MET A CA 1
ATOM 1509 C C . MET A 1 200 ? 81.755 29.990 31.237 1.00 18.91 486 MET A C 1
ATOM 1510 O O . MET A 1 200 ? 82.624 30.597 30.610 1.00 19.61 486 MET A O 1
ATOM 1515 N N . CYS A 1 201 ? 82.017 28.899 31.946 1.00 19.40 487 CYS A N 1
ATOM 1516 C CA . CYS A 1 201 ? 83.373 28.364 32.053 1.00 20.34 487 CYS A CA 1
ATOM 1517 C C . CYS A 1 201 ? 83.877 27.555 30.862 1.00 19.25 487 CYS A C 1
ATOM 1518 O O . CYS A 1 201 ? 85.053 27.624 30.520 1.00 20.15 487 CYS A O 1
ATOM 1521 N N . ASN A 1 202 ? 82.997 26.798 30.220 1.00 16.73 488 ASN A N 1
ATOM 1522 C CA . ASN A 1 202 ? 83.419 25.946 29.114 1.00 18.32 488 ASN A CA 1
ATOM 1523 C C . ASN A 1 202 ? 83.184 26.460 27.700 1.00 16.38 488 ASN A C 1
ATOM 1524 O O . ASN A 1 202 ? 83.791 25.962 26.753 1.00 18.68 488 ASN A O 1
ATOM 1529 N N . TYR A 1 203 ? 82.300 27.439 27.559 1.00 15.19 489 TYR A N 1
ATOM 1530 C CA . TYR A 1 203 ? 82.028 28.046 26.262 1.00 16.12 489 TYR A CA 1
ATOM 1531 C C . TYR A 1 203 ? 82.008 29.557 26.451 1.00 14.25 489 TYR A C 1
ATOM 1532 O O . TYR A 1 203 ? 81.051 30.233 26.066 1.00 12.72 489 TYR A O 1
ATOM 1541 N N . PRO A 1 204 ? 83.081 30.107 27.051 1.00 15.70 490 PRO A N 1
ATOM 1542 C CA . PRO A 1 204 ? 83.178 31.547 27.294 1.00 15.97 490 PRO A CA 1
ATOM 1543 C C . PRO A 1 204 ? 82.961 32.374 26.038 1.00 16.53 490 PRO A C 1
ATOM 1544 O O . PRO A 1 204 ? 82.375 33.454 26.097 1.00 16.26 490 PRO A O 1
ATOM 1548 N N . GLN A 1 205 ? 83.426 31.857 24.905 1.00 16.36 491 GLN A N 1
ATOM 1549 C CA . GLN A 1 205 ? 83.288 32.559 23.631 1.00 15.76 491 GLN A CA 1
ATOM 1550 C C . GLN A 1 205 ? 81.836 32.737 23.189 1.00 15.72 491 GLN A C 1
ATOM 1551 O O . GLN A 1 205 ? 81.555 33.535 22.300 1.00 15.16 491 GLN A O 1
ATOM 1557 N N . GLN A 1 206 ? 80.923 31.976 23.788 1.00 14.95 492 GLN A N 1
ATOM 1558 C CA . GLN A 1 206 ? 79.496 32.098 23.489 1.00 16.07 492 GLN A CA 1
ATOM 1559 C C . GLN A 1 206 ? 78.893 32.795 24.706 1.00 15.90 492 GLN A C 1
ATOM 1560 O O . GLN A 1 206 ? 78.338 32.146 25.592 1.00 16.27 492 GLN A O 1
ATOM 1566 N N . THR A 1 207 ? 79.001 34.119 24.745 1.00 16.40 493 THR A N 1
ATOM 1567 C CA . THR A 1 207 ? 78.522 34.878 25.890 1.00 17.61 493 THR A CA 1
ATOM 1568 C C . THR A 1 207 ? 77.056 34.679 26.227 1.00 17.57 493 THR A C 1
ATOM 1569 O O . THR A 1 207 ? 76.647 34.920 27.359 1.00 17.44 493 THR A O 1
ATOM 1573 N N . GLU A 1 208 ? 76.265 34.226 25.261 1.00 16.82 494 GLU A N 1
ATOM 1574 C CA . GLU A 1 208 ? 74.843 34.036 25.502 1.00 16.24 494 GLU A CA 1
ATOM 1575 C C . GLU A 1 208 ? 74.374 32.582 25.394 1.00 16.44 494 GLU A C 1
ATOM 1576 O O . GLU A 1 208 ? 73.192 32.331 25.183 1.00 16.52 494 GLU A O 1
ATOM 1582 N N . LYS A 1 209 ? 75.280 31.624 25.546 1.00 16.60 495 LYS A N 1
ATOM 1583 C CA . LYS A 1 209 ? 74.877 30.225 25.423 1.00 15.73 495 LYS A CA 1
ATOM 1584 C C . LYS A 1 209 ? 73.793 29.816 26.413 1.00 15.01 495 LYS A C 1
ATOM 1585 O O . LYS A 1 209 ? 72.836 29.146 26.037 1.00 14.45 495 LYS A O 1
ATOM 1591 N N . PHE A 1 210 ? 73.952 30.206 27.676 1.00 15.44 496 PHE A N 1
ATOM 1592 C CA . PHE A 1 210 ? 72.966 29.876 28.706 1.00 16.21 496 PHE A CA 1
ATOM 1593 C C . PHE A 1 210 ? 71.585 30.342 28.261 1.00 15.75 496 PHE A C 1
ATOM 1594 O O . PHE A 1 210 ? 70.645 29.551 28.184 1.00 14.61 496 PHE A O 1
ATOM 1602 N N . GLY A 1 211 ? 71.480 31.630 27.954 1.00 14.11 497 GLY A N 1
ATOM 1603 C CA . GLY A 1 211 ? 70.214 32.195 27.527 1.00 14.88 497 GLY A CA 1
ATOM 1604 C C . GLY A 1 211 ? 69.662 31.573 26.258 1.00 15.06 497 GLY A C 1
ATOM 1605 O O . GLY A 1 211 ? 68.457 31.358 26.147 1.00 14.70 497 GLY A O 1
ATOM 1606 N N . GLN A 1 212 ? 70.533 31.282 25.296 1.00 13.96 498 GLN A N 1
ATOM 1607 C CA . GLN A 1 212 ? 70.077 30.686 24.042 1.00 15.10 498 GLN A CA 1
ATOM 1608 C C . GLN A 1 212 ? 69.596 29.248 24.236 1.00 15.53 498 GLN A C 1
ATOM 1609 O O . GLN A 1 212 ? 68.732 28.765 23.503 1.00 13.82 498 GLN A O 1
ATOM 1615 N N . LEU A 1 213 ? 70.143 28.567 25.233 1.00 14.15 499 LEU A N 1
ATOM 1616 C CA . LEU A 1 213 ? 69.720 27.202 25.509 1.00 15.25 499 LEU A CA 1
ATOM 1617 C C . LEU A 1 213 ? 68.330 27.222 26.135 1.00 16.37 499 LEU A C 1
ATOM 1618 O O . LEU A 1 213 ? 67.457 26.448 25.736 1.00 15.42 499 LEU A O 1
ATOM 1623 N N . LEU A 1 214 ? 68.124 28.111 27.108 1.00 14.14 500 LEU A N 1
ATOM 1624 C CA . LEU A 1 214 ? 66.828 28.203 27.777 1.00 15.22 500 LEU A CA 1
ATOM 1625 C C . LEU A 1 214 ? 65.709 28.590 26.818 1.00 17.46 500 LEU A C 1
ATOM 1626 O O . LEU A 1 214 ? 64.574 28.140 26.973 1.00 17.80 500 LEU A O 1
ATOM 1631 N N . LEU A 1 215 ? 66.028 29.430 25.838 1.00 15.85 501 LEU A N 1
ATOM 1632 C CA . LEU A 1 215 ? 65.033 29.864 24.860 1.00 16.66 501 LEU A CA 1
ATOM 1633 C C . LEU A 1 215 ? 64.481 28.704 24.049 1.00 17.05 501 LEU A C 1
ATOM 1634 O O . LEU A 1 215 ? 63.448 28.835 23.395 1.00 15.86 501 LEU A O 1
ATOM 1639 N N . ARG A 1 216 ? 65.180 27.577 24.071 1.00 16.54 502 ARG A N 1
ATOM 1640 C CA . ARG A 1 216 ? 64.724 26.406 23.335 1.00 18.87 502 ARG A CA 1
ATOM 1641 C C . ARG A 1 216 ? 63.653 25.612 24.084 1.00 18.06 502 ARG A C 1
ATOM 1642 O O . ARG A 1 216 ? 62.916 24.833 23.474 1.00 17.74 502 ARG A O 1
ATOM 1650 N N . LEU A 1 217 ? 63.553 25.807 25.396 1.00 16.54 503 LEU A N 1
ATOM 1651 C CA . LEU A 1 217 ? 62.562 25.064 26.172 1.00 16.94 503 LEU A CA 1
ATOM 1652 C C . LEU A 1 217 ? 61.121 25.327 25.721 1.00 16.66 503 LEU A C 1
ATOM 1653 O O . LEU A 1 217 ? 60.349 24.383 25.516 1.00 15.84 503 LEU A O 1
ATOM 1658 N N . PRO A 1 218 ? 60.733 26.601 25.553 1.00 17.60 504 PRO A N 1
ATOM 1659 C CA . PRO A 1 218 ? 59.352 26.847 25.113 1.00 18.47 504 PRO A CA 1
ATOM 1660 C C . PRO A 1 218 ? 59.082 26.245 23.727 1.00 18.70 504 PRO A C 1
ATOM 1661 O O . PRO A 1 218 ? 57.960 25.832 23.425 1.00 18.47 504 PRO A O 1
ATOM 1665 N N . GLU A 1 219 ? 60.113 26.207 22.889 1.00 18.80 505 GLU A N 1
ATOM 1666 C CA . GLU A 1 219 ? 59.990 25.652 21.545 1.00 20.00 505 GLU A CA 1
ATOM 1667 C C . GLU A 1 219 ? 59.814 24.135 21.633 1.00 21.12 505 GLU A C 1
ATOM 1668 O O . GLU A 1 219 ? 59.052 23.537 20.868 1.00 21.85 505 GLU A O 1
ATOM 1674 N N . ILE A 1 220 ? 60.513 23.516 22.577 1.00 20.95 506 ILE A N 1
ATOM 1675 C CA . ILE A 1 220 ? 60.397 22.079 22.775 1.00 20.24 506 ILE A CA 1
ATOM 1676 C C . ILE A 1 220 ? 58.975 21.754 23.241 1.00 19.79 506 ILE A C 1
ATOM 1677 O O . ILE A 1 220 ? 58.382 20.763 22.806 1.00 19.97 506 ILE A O 1
ATOM 1682 N N . ARG A 1 221 ? 58.427 22.590 24.120 1.00 19.31 507 ARG A N 1
ATOM 1683 C CA . ARG A 1 221 ? 57.067 22.385 24.616 1.00 19.14 507 ARG A CA 1
ATOM 1684 C C . ARG A 1 221 ? 56.081 22.507 23.453 1.00 20.26 507 ARG A C 1
ATOM 1685 O O . ARG A 1 221 ? 55.178 21.676 23.29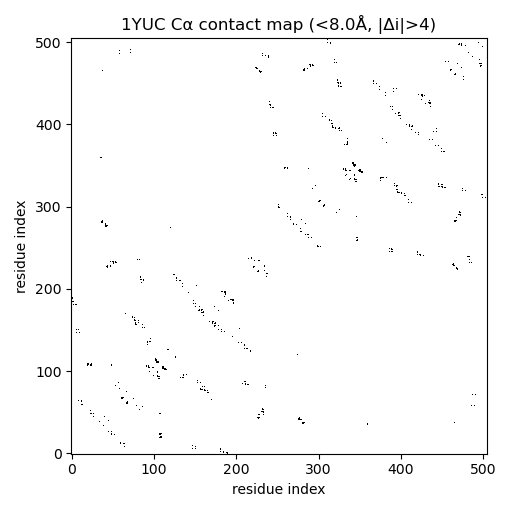6 1.00 17.95 507 ARG A O 1
ATOM 1693 N N . ALA A 1 222 ? 56.263 23.544 22.642 1.00 19.36 508 ALA A N 1
ATOM 1694 C CA . ALA A 1 222 ? 55.398 23.775 21.490 1.00 22.46 508 ALA A CA 1
ATOM 1695 C C . ALA A 1 222 ? 55.392 22.578 20.538 1.00 23.51 508 ALA A C 1
ATOM 1696 O O . ALA A 1 222 ? 54.331 22.120 20.115 1.00 25.80 508 ALA A O 1
ATOM 1698 N N . ILE A 1 223 ? 56.576 22.075 20.198 1.00 24.96 509 ILE A N 1
ATOM 1699 C CA . ILE A 1 223 ? 56.684 20.934 19.293 1.00 24.81 509 ILE A CA 1
ATOM 1700 C C . ILE A 1 223 ? 56.064 19.675 19.894 1.00 25.07 509 ILE A C 1
ATOM 1701 O O . ILE A 1 223 ? 55.431 18.886 19.190 1.00 23.73 509 ILE A O 1
ATOM 1706 N N . SER A 1 224 ? 56.239 19.490 21.198 1.00 23.88 510 SER A N 1
ATOM 1707 C CA . SER A 1 224 ? 55.689 18.316 21.865 1.00 24.02 510 SER A CA 1
ATOM 1708 C C . SER A 1 224 ? 54.167 18.338 21.785 1.00 23.44 510 SER A C 1
ATOM 1709 O O . SER A 1 224 ? 53.538 17.301 21.565 1.00 22.41 510 SER A O 1
ATOM 1712 N N . MET A 1 225 ? 53.575 19.519 21.952 1.00 22.43 511 MET A N 1
ATOM 1713 C CA . MET A 1 225 ? 52.121 19.644 21.885 1.00 26.61 511 MET A CA 1
ATOM 1714 C C . MET A 1 225 ? 51.623 19.315 20.481 1.00 26.26 511 MET A C 1
ATOM 1715 O O . MET A 1 225 ? 50.601 18.651 20.316 1.00 25.14 511 MET A O 1
ATOM 1720 N N . GLN A 1 226 ? 52.350 19.781 19.473 1.00 26.80 512 GLN A N 1
ATOM 1721 C CA . GLN A 1 226 ? 51.976 19.519 18.089 1.00 28.90 512 GLN A CA 1
ATOM 1722 C C . GLN A 1 226 ? 52.129 18.027 17.802 1.00 28.02 512 GLN A C 1
ATOM 1723 O O . GLN A 1 226 ? 51.341 17.443 17.056 1.00 26.04 512 GLN A O 1
ATOM 1729 N N . ALA A 1 227 ? 53.143 17.412 18.406 1.00 24.77 513 ALA A N 1
ATOM 1730 C CA . ALA A 1 227 ? 53.387 15.987 18.223 1.00 23.18 513 ALA A CA 1
ATOM 1731 C C . ALA A 1 227 ? 52.248 15.181 18.855 1.00 24.04 513 ALA A C 1
ATOM 1732 O O . ALA A 1 227 ? 51.793 14.179 18.300 1.00 23.60 513 ALA A O 1
ATOM 1734 N N . GLU A 1 228 ? 51.784 15.624 20.017 1.00 24.33 514 GLU A N 1
ATOM 1735 C CA . GLU A 1 228 ? 50.694 14.941 20.701 1.00 25.40 514 GLU A CA 1
ATOM 1736 C C . GLU A 1 228 ? 49.404 14.990 19.893 1.00 26.63 514 GLU A C 1
ATOM 1737 O O . GLU A 1 228 ? 48.716 13.979 19.741 1.00 24.16 514 GLU A O 1
ATOM 1743 N N . GLU A 1 229 ? 49.074 16.168 19.378 1.00 27.33 515 GLU A N 1
ATOM 1744 C CA . GLU A 1 229 ? 47.860 16.316 18.586 1.00 30.05 515 GLU A CA 1
ATOM 1745 C C . GLU A 1 229 ? 47.904 15.357 17.402 1.00 28.23 515 GLU A C 1
ATOM 1746 O O . GLU A 1 229 ? 46.913 14.704 17.072 0.00 28.72 515 GLU A O 1
ATOM 1752 N N . TYR A 1 230 ? 49.071 15.286 16.771 1.00 28.11 516 TYR A N 1
ATOM 1753 C CA . TYR A 1 230 ? 49.286 14.412 15.628 1.00 27.80 516 TYR A CA 1
ATOM 1754 C C . TYR A 1 230 ? 49.001 12.955 15.986 1.00 27.80 516 TYR A C 1
ATOM 1755 O O . TYR A 1 230 ? 48.286 12.256 15.267 1.00 25.26 516 TYR A O 1
ATOM 1764 N N . LEU A 1 231 ? 49.568 12.505 17.100 1.00 26.88 517 LEU A N 1
ATOM 1765 C CA . LEU A 1 231 ? 49.384 11.131 17.547 1.00 27.74 517 LEU A CA 1
ATOM 1766 C C . LEU A 1 231 ? 47.958 10.888 18.026 1.00 27.77 517 LEU A C 1
ATOM 1767 O O . LEU A 1 231 ? 47.414 9.795 17.850 1.00 26.73 517 LEU A O 1
ATOM 1772 N N . TYR A 1 232 ? 47.357 11.905 18.633 1.00 27.79 518 TYR A N 1
ATOM 1773 C CA . TYR A 1 232 ? 45.996 11.780 19.133 1.00 31.89 518 TYR A CA 1
ATOM 1774 C C . TYR A 1 232 ? 45.030 11.489 17.990 1.00 32.55 518 TYR A C 1
ATOM 1775 O O . TYR A 1 232 ? 44.115 10.678 18.138 1.00 31.36 518 TYR A O 1
ATOM 1784 N N . TYR A 1 233 ? 45.233 12.158 16.857 1.00 32.90 519 TYR A N 1
ATOM 1785 C CA . TYR A 1 233 ? 44.389 11.957 15.681 1.00 35.78 519 TYR A CA 1
ATOM 1786 C C . TYR A 1 233 ? 44.492 10.516 15.191 1.00 34.32 519 TYR A C 1
ATOM 1787 O O . TYR A 1 233 ? 43.495 9.914 14.795 1.00 33.23 519 TYR A O 1
ATOM 1796 N N . LYS A 1 234 ? 45.705 9.973 15.199 1.00 32.79 520 LYS A N 1
ATOM 1797 C CA . LYS A 1 234 ? 45.926 8.595 14.771 1.00 32.87 520 LYS A CA 1
ATOM 1798 C C . LYS A 1 234 ? 45.213 7.677 15.758 1.00 34.15 520 LYS A C 1
ATOM 1799 O O . LYS A 1 234 ? 44.552 6.709 15.374 1.00 34.28 520 LYS A O 1
ATOM 1805 N N . HIS A 1 235 ? 45.357 8.008 17.036 1.00 34.93 521 HIS A N 1
ATOM 1806 C CA . HIS A 1 235 ? 44.754 7.266 18.135 1.00 37.01 521 HIS A CA 1
ATOM 1807 C C . HIS A 1 235 ? 43.248 7.100 17.938 1.00 38.46 521 HIS A C 1
ATOM 1808 O O . HIS A 1 235 ? 42.718 5.996 18.057 1.00 39.04 521 HIS A O 1
ATOM 1815 N N . LEU A 1 236 ? 42.565 8.199 17.637 1.00 39.18 522 LEU A N 1
ATOM 1816 C CA . LEU A 1 236 ? 41.121 8.164 17.429 1.00 41.04 522 LEU A CA 1
ATOM 1817 C C . LEU A 1 236 ? 40.730 7.159 16.349 1.00 41.32 522 LEU A C 1
ATOM 1818 O O . LEU A 1 236 ? 39.679 6.523 16.432 0.00 41.63 522 LEU A O 1
ATOM 1823 N N . ASN A 1 237 ? 41.580 7.021 15.337 1.00 42.58 523 ASN A N 1
ATOM 1824 C CA . ASN A 1 237 ? 41.330 6.079 14.252 1.00 43.54 523 ASN A CA 1
ATOM 1825 C C . ASN A 1 237 ? 41.841 4.700 14.657 1.00 44.20 523 ASN A C 1
ATOM 1826 O O . ASN A 1 237 ? 41.891 3.779 13.840 1.00 44.39 523 ASN A O 1
ATOM 1831 N N . GLY A 1 238 ? 42.226 4.577 15.925 1.00 43.10 524 GLY A N 1
ATOM 1832 C CA . GLY A 1 238 ? 42.728 3.318 16.444 1.00 42.67 524 GLY A CA 1
ATOM 1833 C C . GLY A 1 238 ? 43.862 2.714 15.639 1.00 42.12 524 GLY A C 1
ATOM 1834 O O . GLY A 1 238 ? 43.893 1.504 15.429 1.00 42.73 524 GLY A O 1
ATOM 1835 N N . ASP A 1 239 ? 44.802 3.548 15.204 1.00 42.38 525 ASP A N 1
ATOM 1836 C CA . ASP A 1 239 ? 45.929 3.079 14.402 1.00 42.47 525 ASP A CA 1
ATOM 1837 C C . ASP A 1 239 ? 47.250 2.983 15.164 1.00 40.43 525 ASP A C 1
ATOM 1838 O O . ASP A 1 239 ? 48.225 2.425 14.661 1.00 41.88 525 ASP A O 1
ATOM 1843 N N . VAL A 1 240 ? 47.288 3.529 16.372 1.00 37.50 526 VAL A N 1
ATOM 1844 C CA . VAL A 1 240 ? 48.506 3.484 17.171 1.00 33.90 526 VAL A CA 1
ATOM 1845 C C . VAL A 1 240 ? 48.545 2.198 17.994 1.00 31.02 526 VAL A C 1
ATOM 1846 O O . VAL A 1 240 ? 47.551 1.819 18.612 1.00 27.40 526 VAL A O 1
ATOM 1850 N N . PRO A 1 241 ? 49.687 1.491 17.989 1.00 30.33 527 PRO A N 1
ATOM 1851 C CA . PRO A 1 241 ? 49.733 0.260 18.782 1.00 30.32 527 PRO A CA 1
ATOM 1852 C C . PRO A 1 241 ? 49.328 0.633 20.201 1.00 30.30 527 PRO A C 1
ATOM 1853 O O . PRO A 1 241 ? 49.826 1.613 20.755 1.00 29.85 527 PRO A O 1
ATOM 1857 N N . TYR A 1 242 ? 48.410 -0.131 20.781 1.00 32.22 528 TYR A N 1
ATOM 1858 C CA . TYR A 1 242 ? 47.929 0.171 22.123 1.00 32.47 528 TYR A CA 1
ATOM 1859 C C . TYR A 1 242 ? 48.385 -0.820 23.181 1.00 32.10 528 TYR A C 1
ATOM 1860 O O . TYR A 1 242 ? 49.282 -1.638 22.956 1.00 31.20 528 TYR A O 1
ATOM 1869 N N . ASN A 1 243 ? 47.728 -0.752 24.333 1.00 29.16 529 ASN A N 1
ATOM 1870 C CA . ASN A 1 243 ? 48.065 -1.591 25.463 1.00 29.46 529 ASN A CA 1
ATOM 1871 C C . ASN A 1 243 ? 49.543 -1.428 25.747 1.00 29.07 529 ASN A C 1
ATOM 1872 O O . ASN A 1 243 ? 50.278 -2.401 25.906 1.00 32.31 529 ASN A O 1
ATOM 1877 N N . ASN A 1 244 ? 49.964 -0.167 25.791 1.00 27.06 530 ASN A N 1
ATOM 1878 C CA . ASN A 1 244 ? 51.343 0.196 26.075 1.00 26.18 530 ASN A CA 1
ATOM 1879 C C . ASN A 1 244 ? 51.382 1.531 26.812 1.00 25.02 530 ASN A C 1
ATOM 1880 O O . ASN A 1 244 ? 50.343 2.124 27.119 1.00 25.83 530 ASN A O 1
ATOM 1885 N N . LEU A 1 245 ? 52.589 2.007 27.081 1.00 23.60 531 LEU A N 1
ATOM 1886 C CA . LEU A 1 245 ? 52.791 3.257 27.797 1.00 21.72 531 LEU A CA 1
ATOM 1887 C C . LEU A 1 245 ? 52.494 4.496 26.945 1.00 22.39 531 LEU A C 1
ATOM 1888 O O . LEU A 1 245 ? 51.900 5.469 27.425 1.00 20.28 531 LEU A O 1
ATOM 1893 N N . LEU A 1 246 ? 52.903 4.456 25.681 1.00 19.04 532 LEU A N 1
ATOM 1894 C CA . LEU A 1 246 ? 52.688 5.573 24.767 1.00 20.01 532 LEU A CA 1
ATOM 1895 C C . LEU A 1 246 ? 51.216 5.998 24.762 1.00 18.82 532 LEU A C 1
ATOM 1896 O O . LEU A 1 246 ? 50.897 7.171 24.972 1.00 19.19 532 LEU A O 1
ATOM 1901 N N . ILE A 1 247 ? 50.328 5.034 24.528 1.00 19.75 533 ILE A N 1
ATOM 1902 C CA . ILE A 1 247 ? 48.890 5.302 24.469 1.00 21.55 533 ILE A CA 1
ATOM 1903 C C . ILE A 1 247 ? 48.284 5.859 25.759 1.00 23.21 533 ILE A C 1
ATOM 1904 O O . ILE A 1 247 ? 47.427 6.744 25.707 1.00 21.86 533 ILE A O 1
ATOM 1909 N N . GLU A 1 248 ? 48.716 5.347 26.910 1.00 21.01 534 GLU A N 1
ATOM 1910 C CA . GLU A 1 248 ? 48.184 5.824 28.187 1.00 23.11 534 GLU A CA 1
ATOM 1911 C C . GLU A 1 248 ? 48.498 7.296 28.404 1.00 23.80 534 GLU A C 1
ATOM 1912 O O . GLU A 1 248 ? 47.674 8.046 28.917 1.00 22.66 534 GLU A O 1
ATOM 1918 N N . MET A 1 249 ? 49.715 7.697 28.051 1.00 24.99 535 MET A N 1
ATOM 1919 C CA . MET A 1 249 ? 50.129 9.084 28.231 1.00 27.01 535 MET A CA 1
ATOM 1920 C C . MET A 1 249 ? 49.365 10.006 27.290 1.00 29.42 535 MET A C 1
ATOM 1921 O O . MET A 1 249 ? 49.083 11.160 27.619 1.00 31.30 535 MET A O 1
ATOM 1926 N N . LEU A 1 250 ? 49.036 9.484 26.117 1.00 32.64 536 LEU A N 1
ATOM 1927 C CA . LEU A 1 250 ? 48.315 10.239 25.105 1.00 38.18 536 LEU A CA 1
ATOM 1928 C C . LEU A 1 250 ? 46.839 10.354 25.462 1.00 41.91 536 LEU A C 1
ATOM 1929 O O . LEU A 1 250 ? 46.246 11.429 25.368 1.00 41.73 536 LEU A O 1
ATOM 1934 N N . HIS A 1 251 ? 46.255 9.233 25.874 1.00 45.77 537 HIS A N 1
ATOM 1935 C CA . HIS A 1 251 ? 44.843 9.177 26.234 1.00 49.60 537 HIS A CA 1
ATOM 1936 C C . HIS A 1 251 ? 44.544 9.971 27.501 1.00 51.32 537 HIS A C 1
ATOM 1937 O O . HIS A 1 251 ? 43.382 10.212 27.829 1.00 52.35 537 HIS A O 1
ATOM 1944 N N . ALA A 1 252 ? 45.592 10.377 28.210 1.00 53.34 538 ALA A N 1
ATOM 1945 C CA . ALA A 1 252 ? 45.431 11.142 29.442 1.00 55.07 538 ALA A CA 1
ATOM 1946 C C . ALA A 1 252 ? 45.203 12.622 29.146 1.00 56.40 538 ALA A C 1
ATOM 1947 O O . ALA A 1 252 ? 44.165 13.159 29.590 1.00 57.69 538 ALA A O 1
ATOM 1949 N N . SER B 1 14 ? 3.204 -23.367 4.244 1.00 44.04 300 SER B N 1
ATOM 1950 C CA . SER B 1 14 ? 4.543 -24.019 4.160 1.00 42.46 300 SER B CA 1
ATOM 1951 C C . SER B 1 14 ? 5.504 -23.360 5.143 1.00 40.85 300 SER B C 1
ATOM 1952 O O . SER B 1 14 ? 6.422 -24.004 5.659 1.00 40.55 300 SER B O 1
ATOM 1955 N N . ILE B 1 15 ? 5.283 -22.072 5.396 1.00 37.41 301 ILE B N 1
ATOM 1956 C CA . ILE B 1 15 ? 6.118 -21.314 6.320 1.00 34.47 301 ILE B CA 1
ATOM 1957 C C . ILE B 1 15 ? 5.261 -20.575 7.342 1.00 32.42 301 ILE B C 1
ATOM 1958 O O . ILE B 1 15 ? 4.432 -19.738 6.985 1.00 30.21 301 ILE B O 1
ATOM 1963 N N . PRO B 1 16 ? 5.451 -20.877 8.632 1.00 29.86 302 PRO B N 1
ATOM 1964 C CA . PRO B 1 16 ? 4.659 -20.197 9.660 1.00 29.29 302 PRO B CA 1
ATOM 1965 C C . PRO B 1 16 ? 4.758 -18.675 9.582 1.00 28.07 302 PRO B C 1
ATOM 1966 O O . PRO B 1 16 ? 5.811 -18.118 9.255 1.00 26.22 302 PRO B O 1
ATOM 1970 N N . HIS B 1 17 ? 3.646 -18.011 9.879 1.00 26.23 303 HIS B N 1
ATOM 1971 C CA . HIS B 1 17 ? 3.572 -16.556 9.843 1.00 27.55 303 HIS B CA 1
ATOM 1972 C C . HIS B 1 17 ? 4.735 -15.867 10.565 1.00 26.56 303 HIS B C 1
ATOM 1973 O O . HIS B 1 17 ? 5.280 -14.884 10.066 1.00 24.67 303 HIS B O 1
ATOM 1980 N N . LEU B 1 18 ? 5.119 -16.380 11.733 1.00 23.28 304 LEU B N 1
ATOM 1981 C CA . LEU B 1 18 ? 6.216 -15.768 12.483 1.00 21.96 304 LEU B CA 1
ATOM 1982 C C . LEU B 1 18 ? 7.529 -15.759 11.698 1.00 20.90 304 LEU B C 1
ATOM 1983 O O . LEU B 1 18 ? 8.212 -14.735 11.632 1.00 20.65 304 LEU B O 1
ATOM 1988 N N . ILE B 1 19 ? 7.882 -16.892 11.101 1.00 20.11 305 ILE B N 1
ATOM 1989 C CA . ILE B 1 19 ? 9.120 -16.971 10.331 1.00 20.12 305 ILE B CA 1
ATOM 1990 C C . ILE B 1 19 ? 9.102 -15.969 9.177 1.00 21.97 305 ILE B C 1
ATOM 1991 O O . ILE B 1 19 ? 10.132 -15.387 8.833 1.00 18.94 305 ILE B O 1
ATOM 1996 N N . LEU B 1 20 ? 7.928 -15.749 8.591 1.00 23.04 306 LEU B N 1
ATOM 1997 C CA . LEU B 1 20 ? 7.815 -14.781 7.502 1.00 24.67 306 LEU B CA 1
ATOM 1998 C C . LEU B 1 20 ? 8.129 -13.391 8.045 1.00 24.51 306 LEU B C 1
ATOM 1999 O O . LEU B 1 20 ? 8.773 -12.584 7.374 1.00 24.57 306 LEU B O 1
ATOM 2004 N N . GLU B 1 21 ? 7.678 -13.112 9.266 1.00 24.43 307 GLU B N 1
ATOM 2005 C CA . GLU B 1 21 ? 7.949 -11.815 9.878 1.00 25.57 307 GLU B CA 1
ATOM 2006 C C . GLU B 1 21 ? 9.427 -11.681 10.237 1.00 24.41 307 GLU B C 1
ATOM 2007 O O . GLU B 1 21 ? 10.008 -10.609 10.091 1.00 24.33 307 GLU B O 1
ATOM 2013 N N . LEU B 1 22 ? 10.035 -12.768 10.704 1.00 24.32 308 LEU B N 1
ATOM 2014 C CA . LEU B 1 22 ? 11.452 -12.739 11.073 1.00 24.35 308 LEU B CA 1
ATOM 2015 C C . LEU B 1 22 ? 12.324 -12.535 9.841 1.00 22.88 308 LEU B C 1
ATOM 2016 O O . LEU B 1 22 ? 13.353 -11.860 9.902 1.00 21.58 308 LEU B O 1
ATOM 2021 N N . LEU B 1 23 ? 11.919 -13.135 8.725 1.00 20.76 309 LEU B N 1
ATOM 2022 C CA . LEU B 1 23 ? 12.673 -13.006 7.484 1.00 21.45 309 LEU B CA 1
ATOM 2023 C C . LEU B 1 23 ? 12.775 -11.549 7.040 1.00 21.91 309 LEU B C 1
ATOM 2024 O O . LEU B 1 23 ? 13.72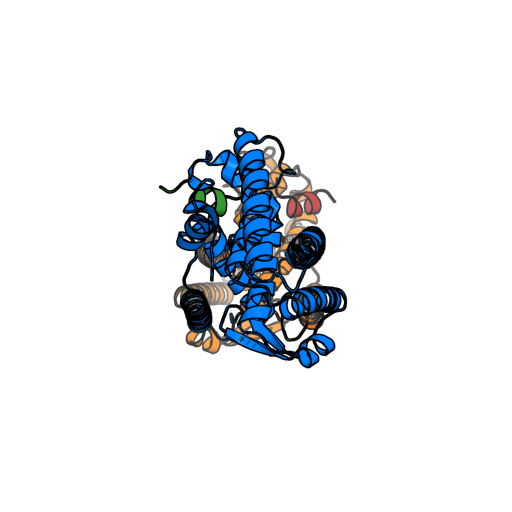3 -11.166 6.353 1.00 22.35 309 LEU B O 1
ATOM 2029 N N . LYS B 1 24 ? 11.806 -10.737 7.445 1.00 23.18 310 LYS B N 1
ATOM 2030 C CA . LYS B 1 24 ? 11.795 -9.322 7.084 1.00 24.41 310 LYS B CA 1
ATOM 2031 C C . LYS B 1 24 ? 12.918 -8.547 7.761 1.00 24.34 310 LYS B C 1
ATOM 2032 O O . LYS B 1 24 ? 13.257 -7.446 7.338 1.00 22.30 310 LYS B O 1
ATOM 2038 N N . CYS B 1 25 ? 13.490 -9.122 8.816 1.00 22.84 311 CYS B N 1
ATOM 2039 C CA . CYS B 1 25 ? 14.579 -8.474 9.540 1.00 22.85 311 CYS B CA 1
ATOM 2040 C C . CYS B 1 25 ? 15.909 -8.696 8.833 1.00 23.52 311 CYS B C 1
ATOM 2041 O O . CYS B 1 25 ? 16.911 -8.046 9.146 1.00 22.23 311 CYS B O 1
ATOM 2044 N N . GLU B 1 26 ? 15.917 -9.621 7.880 1.00 22.76 312 GLU B N 1
ATOM 2045 C CA . GLU B 1 26 ? 17.128 -9.930 7.138 1.00 25.64 312 GLU B CA 1
ATOM 2046 C C . GLU B 1 26 ? 17.595 -8.806 6.220 1.00 28.39 312 GLU B C 1
ATOM 2047 O O . GLU B 1 26 ? 16.794 -8.147 5.552 1.00 26.54 312 GLU B O 1
ATOM 2053 N N . PRO B 1 27 ? 18.914 -8.572 6.184 1.00 29.40 313 PRO B N 1
ATOM 2054 C CA . PRO B 1 27 ? 19.538 -7.535 5.359 1.00 31.07 313 PRO B CA 1
ATOM 2055 C C . PRO B 1 27 ? 19.655 -8.009 3.917 1.00 30.67 313 PRO B C 1
ATOM 2056 O O . PRO B 1 27 ? 19.495 -9.192 3.634 1.00 32.79 313 PRO B O 1
ATOM 2060 N N . ASP B 1 28 ? 19.924 -7.085 3.004 1.00 32.25 314 ASP B N 1
ATOM 2061 C CA . ASP B 1 28 ? 20.097 -7.451 1.606 1.00 31.84 314 ASP B CA 1
ATOM 2062 C C . ASP B 1 28 ? 21.552 -7.910 1.511 1.00 30.50 314 ASP B C 1
ATOM 2063 O O . ASP B 1 28 ? 22.464 -7.096 1.611 1.00 28.90 314 ASP B O 1
ATOM 2068 N N . GLU B 1 29 ? 21.765 -9.214 1.346 1.00 30.81 315 GLU B N 1
ATOM 2069 C CA . GLU B 1 29 ? 23.122 -9.757 1.283 1.00 32.33 315 GLU B CA 1
ATOM 2070 C C . GLU B 1 29 ? 24.050 -9.033 0.317 1.00 31.46 315 GLU B C 1
ATOM 2071 O O . GLU B 1 29 ? 25.178 -8.691 0.673 1.00 29.87 315 GLU B O 1
ATOM 2077 N N . PRO B 1 30 ? 23.597 -8.794 -0.924 1.00 30.78 316 PRO B N 1
ATOM 2078 C CA . PRO B 1 30 ? 24.475 -8.099 -1.868 1.00 29.38 316 PRO B CA 1
ATOM 2079 C C . PRO B 1 30 ? 24.892 -6.715 -1.373 1.00 28.50 316 PRO B C 1
ATOM 2080 O O . PRO B 1 30 ? 26.042 -6.307 -1.544 1.00 24.88 316 PRO B O 1
ATOM 2084 N N . GLN B 1 31 ? 23.949 -6.007 -0.753 1.00 27.23 317 GLN B N 1
ATOM 2085 C CA . GLN B 1 31 ? 24.181 -4.661 -0.235 1.00 30.37 317 GLN B CA 1
ATOM 2086 C C . GLN B 1 31 ? 25.199 -4.619 0.902 1.00 29.28 317 GLN B C 1
ATOM 2087 O O . GLN B 1 31 ? 26.073 -3.758 0.924 1.00 29.05 317 GLN B O 1
ATOM 2093 N N . VAL B 1 32 ? 25.078 -5.548 1.845 1.00 28.44 318 VAL B N 1
ATOM 2094 C CA . VAL B 1 32 ? 25.994 -5.606 2.978 1.00 26.52 318 VAL B CA 1
ATOM 2095 C C . VAL B 1 32 ? 27.387 -5.995 2.506 1.00 25.23 318 VAL B C 1
ATOM 2096 O O . VAL B 1 32 ? 28.381 -5.431 2.961 1.00 23.40 318 VAL B O 1
ATOM 2100 N N . GLN B 1 33 ? 27.452 -6.964 1.596 1.00 23.49 319 GLN B N 1
ATOM 2101 C CA . GLN B 1 33 ? 28.728 -7.419 1.061 1.00 23.89 319 GLN B CA 1
ATOM 2102 C C . GLN B 1 33 ? 29.445 -6.258 0.380 1.00 23.68 319 GLN B C 1
ATOM 2103 O O . GLN B 1 33 ? 30.628 -6.018 0.615 1.00 20.70 319 GLN B O 1
ATOM 2109 N N . ALA B 1 34 ? 28.712 -5.532 -0.457 1.00 23.03 320 ALA B N 1
ATOM 2110 C CA . ALA B 1 34 ? 29.277 -4.396 -1.166 1.00 22.87 320 ALA B CA 1
ATOM 2111 C C . ALA B 1 34 ? 29.751 -3.325 -0.190 1.00 23.33 320 ALA B C 1
ATOM 2112 O O . ALA B 1 34 ? 30.825 -2.751 -0.365 1.00 22.96 320 ALA B O 1
ATOM 2114 N N . LYS B 1 35 ? 28.945 -3.066 0.838 1.00 22.08 321 LYS B N 1
ATOM 2115 C CA . LYS B 1 35 ? 29.262 -2.046 1.836 1.00 22.32 321 LYS B CA 1
ATOM 2116 C C . LYS B 1 35 ? 30.520 -2.343 2.646 1.00 20.84 321 LYS B C 1
ATOM 2117 O O . LYS B 1 35 ? 31.383 -1.476 2.809 1.00 19.23 321 LYS B O 1
ATOM 2123 N N . ILE B 1 36 ? 30.621 -3.563 3.160 1.00 18.45 322 ILE B N 1
ATOM 2124 C CA . ILE B 1 36 ? 31.777 -3.942 3.964 1.00 18.78 322 ILE B CA 1
ATOM 2125 C C . ILE B 1 36 ? 33.054 -4.017 3.128 1.00 18.89 322 ILE B C 1
ATOM 2126 O O . ILE B 1 36 ? 34.127 -3.611 3.582 1.00 20.92 322 ILE B O 1
ATOM 2131 N N . MET B 1 37 ? 32.942 -4.517 1.903 1.00 19.23 323 MET B N 1
ATOM 2132 C CA . MET B 1 37 ? 34.100 -4.594 1.023 1.00 21.72 323 MET B CA 1
ATOM 2133 C C . MET B 1 37 ? 34.582 -3.181 0.708 1.00 19.96 323 MET B C 1
ATOM 2134 O O . MET B 1 37 ? 35.778 -2.896 0.777 1.00 19.16 323 MET B O 1
ATOM 2139 N N . ALA B 1 38 ? 33.649 -2.297 0.362 1.00 18.95 324 ALA B N 1
ATOM 2140 C CA . ALA B 1 38 ? 34.007 -0.918 0.035 1.00 20.29 324 ALA B CA 1
ATOM 2141 C C . ALA B 1 38 ? 34.635 -0.234 1.240 1.00 20.28 324 ALA B C 1
ATOM 2142 O O . ALA B 1 38 ? 35.595 0.525 1.107 1.00 20.49 324 ALA B O 1
ATOM 2144 N N . TYR B 1 39 ? 34.092 -0.501 2.422 1.00 20.01 325 TYR B N 1
ATOM 2145 C CA . TYR B 1 39 ? 34.631 0.097 3.639 1.00 19.47 325 TYR B CA 1
ATOM 2146 C C . TYR B 1 39 ? 36.086 -0.330 3.862 1.00 19.45 325 TYR B C 1
ATOM 2147 O O . TYR B 1 39 ? 36.953 0.504 4.132 1.00 19.77 325 TYR B O 1
ATOM 2156 N N . LEU B 1 40 ? 36.355 -1.625 3.742 1.00 18.89 326 LEU B N 1
ATOM 2157 C CA . LEU B 1 40 ? 37.711 -2.130 3.940 1.00 20.09 326 LEU B CA 1
ATOM 2158 C C . LEU B 1 40 ? 38.659 -1.604 2.863 1.00 20.50 326 LEU B C 1
ATOM 2159 O O . LEU B 1 40 ? 39.805 -1.253 3.148 1.00 20.66 326 LEU B O 1
ATOM 2164 N N . GLN B 1 41 ? 38.180 -1.549 1.627 1.00 20.91 327 GLN B N 1
ATOM 2165 C CA . GLN B 1 41 ? 39.000 -1.047 0.529 1.00 21.91 327 GLN B CA 1
ATOM 2166 C C . GLN B 1 41 ? 39.399 0.410 0.753 1.00 21.81 327 GLN B C 1
ATOM 2167 O O . GLN B 1 41 ? 40.555 0.778 0.548 1.00 21.22 327 GLN B O 1
ATOM 2173 N N . GLN B 1 42 ? 38.453 1.238 1.181 1.00 21.54 328 GLN B N 1
ATOM 2174 C CA . GLN B 1 42 ? 38.751 2.650 1.427 1.00 24.65 328 GLN B CA 1
ATOM 2175 C C . GLN B 1 42 ? 39.648 2.811 2.647 1.00 23.82 328 GLN B C 1
ATOM 2176 O O . GLN B 1 42 ? 40.526 3.677 2.684 1.00 22.63 328 GLN B O 1
ATOM 2182 N N . GLU B 1 43 ? 39.423 1.968 3.645 1.00 23.44 329 GLU B N 1
ATOM 2183 C CA . GLU B 1 43 ? 40.214 2.010 4.867 1.00 26.19 329 GLU B CA 1
ATOM 2184 C C . GLU B 1 43 ? 41.695 1.870 4.506 1.00 25.10 329 GLU B C 1
ATOM 2185 O O . GLU B 1 43 ? 42.539 2.624 4.992 1.00 25.07 329 GLU B O 1
ATOM 2191 N N . GLN B 1 44 ? 42.001 0.914 3.634 1.00 24.31 330 GLN B N 1
ATOM 2192 C CA . GLN B 1 44 ? 43.382 0.675 3.224 1.00 26.82 330 GLN B CA 1
ATOM 2193 C C . GLN B 1 44 ? 43.880 1.736 2.248 1.00 28.75 330 GLN B C 1
ATOM 2194 O O . GLN B 1 44 ? 45.016 2.199 2.346 1.00 29.86 330 GLN B O 1
ATOM 2200 N N . ALA B 1 45 ? 43.026 2.113 1.303 1.00 30.39 331 ALA B N 1
ATOM 2201 C CA . ALA B 1 45 ? 43.385 3.111 0.301 1.00 33.70 331 ALA B CA 1
ATOM 2202 C C . ALA B 1 45 ? 43.704 4.472 0.902 1.00 35.32 331 ALA B C 1
ATOM 2203 O O . ALA B 1 45 ? 44.639 5.146 0.467 1.00 37.62 331 ALA B O 1
ATOM 2205 N N . ASN B 1 46 ? 42.935 4.875 1.906 1.00 36.26 332 ASN B N 1
ATOM 2206 C CA . ASN B 1 46 ? 43.138 6.177 2.517 1.00 37.70 332 ASN B CA 1
ATOM 2207 C C . ASN B 1 46 ? 44.305 6.284 3.488 1.00 37.61 332 ASN B C 1
ATOM 2208 O O . ASN B 1 46 ? 44.429 7.269 4.212 1.00 38.19 332 ASN B O 1
ATOM 2213 N N . ARG B 1 47 ? 45.166 5.275 3.506 1.00 36.89 333 ARG B N 1
ATOM 2214 C CA . ARG B 1 47 ? 46.333 5.334 4.371 1.00 36.05 333 ARG B CA 1
ATOM 2215 C C . ARG B 1 47 ? 47.599 5.123 3.555 1.00 34.25 333 ARG B C 1
ATOM 2216 O O . ARG B 1 47 ? 47.624 4.333 2.611 1.00 32.77 333 ARG B O 1
ATOM 2224 N N . SER B 1 48 ? 48.642 5.859 3.918 1.00 33.94 334 SER B N 1
ATOM 2225 C CA . SER B 1 48 ? 49.928 5.790 3.234 1.00 33.99 334 SER B CA 1
ATOM 2226 C C . SER B 1 48 ? 50.544 4.395 3.234 1.00 32.22 334 SER B C 1
ATOM 2227 O O . SER B 1 48 ? 50.138 3.520 3.998 1.00 29.35 334 SER B O 1
ATOM 2230 N N . LYS B 1 49 ? 51.535 4.197 2.370 1.00 31.60 335 LYS B N 1
ATOM 2231 C CA . LYS B 1 49 ? 52.219 2.913 2.272 1.00 31.31 335 LYS B CA 1
ATOM 2232 C C . LYS B 1 49 ? 52.898 2.578 3.595 1.00 29.74 335 LYS B C 1
ATOM 2233 O O . LYS B 1 49 ? 53.162 1.413 3.883 1.00 30.02 335 LYS B O 1
ATOM 2239 N N . HIS B 1 50 ? 53.175 3.602 4.398 1.00 28.76 336 HIS B N 1
ATOM 2240 C CA . HIS B 1 50 ? 53.845 3.402 5.682 1.00 30.14 336 HIS B CA 1
ATOM 2241 C C . HIS B 1 50 ? 52.921 3.147 6.872 1.00 29.59 336 HIS B C 1
ATOM 2242 O O . HIS B 1 50 ? 53.383 3.056 8.009 0.00 29.43 336 HIS B O 1
ATOM 2249 N N . GLU B 1 51 ? 51.621 3.033 6.614 1.00 28.31 337 GLU B N 1
ATOM 2250 C CA . GLU B 1 51 ? 50.679 2.768 7.692 1.00 28.40 337 GLU B CA 1
ATOM 2251 C C . GLU B 1 51 ? 49.567 1.817 7.262 1.00 25.99 337 GLU B C 1
ATOM 2252 O O . GLU B 1 51 ? 48.494 1.800 7.849 1.00 26.36 337 GLU B O 1
ATOM 2258 N N . LYS B 1 52 ? 49.844 1.011 6.241 1.00 25.01 338 LYS B N 1
ATOM 2259 C CA . LYS B 1 52 ? 48.870 0.049 5.742 1.00 25.71 338 LYS B CA 1
ATOM 2260 C C . LYS B 1 52 ? 48.514 -0.980 6.813 1.00 24.98 338 LYS B C 1
ATOM 2261 O O . LYS B 1 52 ? 49.367 -1.396 7.602 1.00 23.07 338 LYS B O 1
ATOM 2267 N N . LEU B 1 53 ? 47.247 -1.381 6.832 1.00 23.62 339 LEU B N 1
ATOM 2268 C CA . LEU B 1 53 ? 46.766 -2.378 7.778 1.00 23.57 339 LEU B CA 1
ATOM 2269 C C . LEU B 1 53 ? 47.234 -3.756 7.337 1.00 21.37 339 LEU B C 1
ATOM 2270 O O . LEU B 1 53 ? 47.343 -4.028 6.146 1.00 22.02 339 LEU B O 1
ATOM 2275 N N . SER B 1 54 ? 47.521 -4.617 8.304 1.00 20.13 340 SER B N 1
ATOM 2276 C CA . SER B 1 54 ? 47.947 -5.977 8.014 1.00 19.94 340 SER B CA 1
ATOM 2277 C C . SER B 1 54 ? 46.682 -6.777 7.721 1.00 20.24 340 SER B C 1
ATOM 2278 O O . SER B 1 54 ? 45.569 -6.291 7.928 1.00 19.39 340 SER B O 1
ATOM 2281 N N . THR B 1 55 ? 46.855 -8.002 7.245 1.00 19.21 341 THR B N 1
ATOM 2282 C CA . THR B 1 55 ? 45.715 -8.860 6.959 1.00 18.32 341 THR B CA 1
ATOM 2283 C C . THR B 1 55 ? 44.880 -9.039 8.224 0.84 16.87 341 THR B C 1
ATOM 2284 O O . THR B 1 55 ? 43.657 -8.924 8.193 0.32 10.22 341 THR B O 1
ATOM 2288 N N . PHE B 1 56 ? 45.555 -9.315 9.340 1.00 17.17 342 PHE B N 1
ATOM 2289 C CA . PHE B 1 56 ? 44.862 -9.510 10.609 1.00 16.23 342 PHE B CA 1
ATOM 2290 C C . PHE B 1 56 ? 44.036 -8.274 10.956 1.00 16.81 342 PHE B C 1
ATOM 2291 O O . PHE B 1 56 ? 42.891 -8.382 11.392 1.00 15.27 342 PHE B O 1
ATOM 2299 N N . GLY B 1 57 ? 44.630 -7.100 10.765 1.00 15.23 343 GLY B N 1
ATOM 2300 C CA . GLY B 1 57 ? 43.930 -5.864 11.060 1.00 17.56 343 GLY B CA 1
ATOM 2301 C C . GLY B 1 57 ? 42.685 -5.722 10.204 1.00 17.48 343 GLY B C 1
ATOM 2302 O O . GLY B 1 57 ? 41.618 -5.359 10.699 1.00 19.48 343 GLY B O 1
ATOM 2303 N N . LEU B 1 58 ? 42.820 -6.012 8.915 1.00 18.34 344 LEU B N 1
ATOM 2304 C CA . LEU B 1 58 ? 41.692 -5.917 7.993 1.00 18.50 344 LEU B CA 1
ATOM 2305 C C . LEU B 1 58 ? 40.581 -6.877 8.401 1.00 16.35 344 LEU B C 1
ATOM 2306 O O . LEU B 1 58 ? 39.397 -6.522 8.383 1.00 17.80 344 LEU B O 1
ATOM 2311 N N . MET B 1 59 ? 40.955 -8.096 8.767 1.00 16.37 345 MET B N 1
ATOM 2312 C CA . MET B 1 59 ? 39.957 -9.085 9.172 1.00 15.98 345 MET B CA 1
ATOM 2313 C C . MET B 1 59 ? 39.233 -8.627 10.435 1.00 15.72 345 MET B C 1
ATOM 2314 O O . MET B 1 59 ? 38.034 -8.866 10.592 1.00 14.93 345 MET B O 1
ATOM 2319 N N . CYS B 1 60 ? 39.955 -7.965 11.341 1.00 16.18 346 CYS B N 1
ATOM 2320 C CA . CYS B 1 60 ? 39.325 -7.463 12.560 1.00 14.39 346 CYS B CA 1
ATOM 2321 C C . CYS B 1 60 ? 38.291 -6.395 12.220 1.00 15.97 346 CYS B C 1
ATOM 2322 O O . CYS B 1 60 ? 37.178 -6.399 12.751 1.00 12.66 346 CYS B O 1
ATOM 2325 N N . LYS B 1 61 ? 38.662 -5.472 11.336 1.00 16.23 347 LYS B N 1
ATOM 2326 C CA . LYS B 1 61 ? 37.737 -4.416 10.935 1.00 16.25 347 LYS B CA 1
ATOM 2327 C C . LYS B 1 61 ? 36.553 -5.029 10.189 1.00 14.99 347 LYS B C 1
ATOM 2328 O O . LYS B 1 61 ? 35.430 -4.521 10.264 1.00 15.39 347 LYS B O 1
ATOM 2334 N N . MET B 1 62 ? 36.809 -6.124 9.479 1.00 15.30 348 MET B N 1
ATOM 2335 C CA . MET B 1 62 ? 35.757 -6.822 8.749 1.00 16.66 348 MET B CA 1
ATOM 2336 C C . MET B 1 62 ? 34.749 -7.372 9.762 1.00 17.10 348 MET B C 1
ATOM 2337 O O . MET B 1 62 ? 33.538 -7.248 9.578 1.00 15.69 348 MET B O 1
ATOM 2342 N N . ALA B 1 63 ? 35.254 -7.976 10.837 1.00 15.51 349 ALA B N 1
ATOM 2343 C CA . ALA B 1 63 ? 34.388 -8.512 11.881 1.00 15.08 349 ALA B CA 1
ATOM 2344 C C . ALA B 1 63 ? 33.616 -7.372 12.550 1.00 14.57 349 ALA B C 1
ATOM 2345 O O . ALA B 1 63 ? 32.423 -7.494 12.819 1.00 16.02 349 ALA B O 1
ATOM 2347 N N . ASP B 1 64 ? 34.304 -6.266 12.812 1.00 16.28 350 ASP B N 1
ATOM 2348 C CA . ASP B 1 64 ? 33.688 -5.097 13.436 1.00 15.95 350 ASP B CA 1
ATOM 2349 C C . ASP B 1 64 ? 32.497 -4.623 12.603 1.00 16.97 350 ASP B C 1
ATOM 2350 O O . ASP B 1 64 ? 31.405 -4.402 13.130 1.00 14.38 350 ASP B O 1
ATOM 2355 N N . GLN B 1 65 ? 32.699 -4.474 11.296 1.00 16.43 351 GLN B N 1
ATOM 2356 C CA . GLN B 1 65 ? 31.609 -4.021 10.437 1.00 17.20 351 GLN B CA 1
ATOM 2357 C C . GLN B 1 65 ? 30.468 -5.034 10.420 1.00 17.23 351 GLN B C 1
ATOM 2358 O O . GLN B 1 65 ? 29.292 -4.656 10.408 1.00 16.59 351 GLN B O 1
ATOM 2364 N N . THR B 1 66 ? 30.812 -6.320 10.426 1.00 16.34 352 THR B N 1
ATOM 2365 C CA . THR B 1 66 ? 29.797 -7.365 10.437 1.00 17.98 352 THR B CA 1
ATOM 2366 C C . THR B 1 66 ? 28.978 -7.200 11.719 1.00 18.74 352 THR B C 1
ATOM 2367 O O . THR B 1 66 ? 27.752 -7.336 11.711 1.00 19.08 352 THR B O 1
ATOM 2371 N N . LEU B 1 67 ? 29.659 -6.890 12.818 1.00 18.53 353 LEU B N 1
ATOM 2372 C CA . LEU B 1 67 ? 28.982 -6.676 14.095 1.00 19.20 353 LEU B CA 1
ATOM 2373 C C . LEU B 1 67 ? 27.964 -5.535 13.994 1.00 17.06 353 LEU B C 1
ATOM 2374 O O . LEU B 1 67 ? 26.855 -5.641 14.521 1.00 15.90 353 LEU B O 1
ATOM 2379 N N . PHE B 1 68 ? 28.340 -4.438 13.335 1.00 17.17 354 PHE B N 1
ATOM 2380 C CA . PHE B 1 68 ? 27.409 -3.321 13.174 1.00 17.63 354 PHE B CA 1
ATOM 2381 C C . PHE B 1 68 ? 26.169 -3.802 12.429 1.00 17.83 354 PHE B C 1
ATOM 2382 O O . PHE B 1 68 ? 25.039 -3.435 12.765 1.00 18.47 354 PHE B O 1
ATOM 2390 N N . SER B 1 69 ? 26.392 -4.616 11.407 1.00 17.28 355 SER B N 1
ATOM 2391 C CA . SER B 1 69 ? 25.292 -5.154 10.616 1.00 18.71 355 SER B CA 1
ATOM 2392 C C . SER B 1 69 ? 24.398 -6.023 11.494 1.00 18.92 355 SER B C 1
ATOM 2393 O O . SER B 1 69 ? 23.170 -5.995 11.369 1.00 16.60 355 SER B O 1
ATOM 2396 N N . ILE B 1 70 ? 25.020 -6.798 12.378 1.00 17.32 356 ILE B N 1
ATOM 2397 C CA . ILE B 1 70 ? 24.280 -7.666 13.290 1.00 17.23 356 ILE B CA 1
ATOM 2398 C C . ILE B 1 70 ? 23.405 -6.807 14.207 1.00 19.26 356 ILE B C 1
ATOM 2399 O O . ILE B 1 70 ? 22.228 -7.107 14.420 1.00 18.55 356 ILE B O 1
ATOM 2404 N N . VAL B 1 71 ? 23.973 -5.724 14.732 1.00 19.20 357 VAL B N 1
ATOM 2405 C CA . VAL B 1 71 ? 23.216 -4.830 15.602 1.00 20.67 357 VAL B CA 1
ATOM 2406 C C . VAL B 1 71 ? 22.019 -4.242 14.856 1.00 21.56 357 VAL B C 1
ATOM 2407 O O . VAL B 1 71 ? 20.939 -4.092 15.433 1.00 20.62 357 VAL B O 1
ATOM 2411 N N . GLU B 1 72 ? 22.207 -3.912 13.578 1.00 21.77 358 GLU B N 1
ATOM 2412 C CA . GLU B 1 72 ? 21.116 -3.359 12.775 1.00 22.73 358 GLU B CA 1
ATOM 2413 C C . GLU B 1 72 ? 20.014 -4.397 12.617 1.00 20.74 358 GLU B C 1
ATOM 2414 O O . GLU B 1 72 ? 18.826 -4.068 12.659 1.00 21.77 358 GLU B O 1
ATOM 2420 N N . TRP B 1 73 ? 20.406 -5.648 12.415 1.00 18.94 359 TRP B N 1
ATOM 2421 C CA . TRP B 1 73 ? 19.437 -6.732 12.276 1.00 18.56 359 TRP B CA 1
ATOM 2422 C C . TRP B 1 73 ? 18.603 -6.827 13.556 1.00 17.66 359 TRP B C 1
ATOM 2423 O O . TRP B 1 73 ? 17.376 -6.829 13.515 1.00 18.29 359 TRP B O 1
ATOM 2434 N N . ALA B 1 74 ? 19.282 -6.892 14.694 1.00 17.19 360 ALA B N 1
ATOM 2435 C CA . ALA B 1 74 ? 18.609 -6.990 15.984 1.00 19.33 360 ALA B CA 1
ATOM 2436 C C . ALA B 1 74 ? 17.612 -5.855 16.224 1.00 19.91 360 ALA B C 1
ATOM 2437 O O . ALA B 1 74 ? 16.512 -6.081 16.719 1.00 19.31 360 ALA B O 1
ATOM 2439 N N . ARG B 1 75 ? 17.996 -4.636 15.862 1.00 22.22 361 ARG B N 1
ATOM 2440 C CA . ARG B 1 75 ? 17.137 -3.471 16.062 1.00 24.25 361 ARG B CA 1
ATOM 2441 C C . ARG B 1 75 ? 15.889 -3.432 15.190 1.00 24.95 361 ARG B C 1
ATOM 2442 O O . ARG B 1 75 ? 14.924 -2.737 15.516 1.00 26.39 361 ARG B O 1
ATOM 2450 N N . SER B 1 76 ? 15.898 -4.168 14.085 1.00 25.02 362 SER B N 1
ATOM 2451 C CA . SER B 1 76 ? 14.750 -4.165 13.184 1.00 25.92 362 SER B CA 1
ATOM 2452 C C . SER B 1 76 ? 13.645 -5.114 13.635 1.00 25.88 362 SER B C 1
ATOM 2453 O O . SER B 1 76 ? 12.558 -5.129 13.059 1.00 25.17 362 SER B O 1
ATOM 2456 N N . SER B 1 77 ? 13.931 -5.906 14.662 1.00 23.21 363 SER B N 1
ATOM 2457 C CA . SER B 1 77 ? 12.968 -6.859 15.198 1.00 23.13 363 SER B CA 1
ATOM 2458 C C . SER B 1 77 ? 12.060 -6.199 16.234 1.00 21.56 363 SER B C 1
ATOM 2459 O O . SER B 1 77 ? 12.537 -5.543 17.160 1.00 20.85 363 SER B O 1
ATOM 2462 N N . ILE B 1 78 ? 10.750 -6.366 16.076 1.00 20.25 364 ILE B N 1
ATOM 2463 C CA . ILE B 1 78 ? 9.813 -5.783 17.029 1.00 21.39 364 ILE B CA 1
ATOM 2464 C C . ILE B 1 78 ? 10.054 -6.396 18.412 1.00 20.24 364 ILE B C 1
ATOM 2465 O O . ILE B 1 78 ? 9.949 -5.703 19.424 1.00 20.66 364 ILE B O 1
ATOM 2470 N N . PHE B 1 79 ? 10.396 -7.686 18.451 1.00 19.83 365 PHE B N 1
ATOM 2471 C CA . PHE B 1 79 ? 10.674 -8.359 19.724 1.00 19.74 365 PHE B CA 1
ATOM 2472 C C . PHE B 1 79 ? 11.768 -7.609 20.469 1.00 19.62 365 PHE B C 1
ATOM 2473 O O . PHE B 1 79 ? 11.649 -7.310 21.660 1.00 20.78 365 PHE B O 1
ATOM 2481 N N . PHE B 1 80 ? 12.850 -7.329 19.756 1.00 18.47 366 PHE B N 1
ATOM 2482 C CA . PHE B 1 80 ? 13.986 -6.649 20.355 1.00 18.09 366 PHE B CA 1
ATOM 2483 C C . PHE B 1 80 ? 13.644 -5.241 20.823 1.00 17.79 366 PHE B C 1
ATOM 2484 O O . PHE B 1 80 ? 14.124 -4.796 21.865 1.00 18.18 366 PHE B O 1
ATOM 2492 N N . ARG B 1 81 ? 12.810 -4.541 20.059 1.00 17.79 367 ARG B N 1
ATOM 2493 C CA . ARG B 1 81 ? 12.430 -3.179 20.417 1.00 20.42 367 ARG B CA 1
ATOM 2494 C C . ARG B 1 81 ? 11.539 -3.105 21.655 1.00 20.45 367 ARG B C 1
ATOM 2495 O O . ARG B 1 81 ? 11.415 -2.047 22.276 1.00 20.35 367 ARG B O 1
ATOM 2503 N N . GLU B 1 82 ? 10.922 -4.226 22.019 1.00 20.14 368 GLU B N 1
ATOM 2504 C CA . GLU B 1 82 ? 10.059 -4.257 23.197 1.00 21.11 368 GLU B CA 1
ATOM 2505 C C . GLU B 1 82 ? 10.895 -4.290 24.470 1.00 21.74 368 GLU B C 1
ATOM 2506 O O . GLU B 1 82 ? 10.361 -4.272 25.580 1.00 21.22 368 GLU B O 1
ATOM 2512 N N . LEU B 1 83 ? 12.212 -4.346 24.303 1.00 21.45 369 LEU B N 1
ATOM 2513 C CA . LEU B 1 83 ? 13.121 -4.362 25.441 1.00 20.92 369 LEU B CA 1
ATOM 2514 C C . LEU B 1 83 ? 13.746 -2.990 25.615 1.00 21.70 369 LEU B C 1
ATOM 2515 O O . LEU B 1 83 ? 14.033 -2.307 24.631 1.00 20.51 369 LEU B O 1
ATOM 2520 N N . LYS B 1 84 ? 13.954 -2.587 26.865 1.00 23.58 370 LYS B N 1
ATOM 2521 C CA . LYS B 1 84 ? 14.586 -1.306 27.142 1.00 24.21 370 LYS B CA 1
ATOM 2522 C C . LYS B 1 84 ? 16.043 -1.423 26.723 1.00 23.69 370 LYS B C 1
ATOM 2523 O O . LYS B 1 84 ? 16.592 -2.520 26.671 1.00 20.05 370 LYS B O 1
ATOM 2529 N N . VAL B 1 85 ? 16.666 -0.288 26.430 1.00 24.40 371 VAL B N 1
ATOM 2530 C CA . VAL B 1 85 ? 18.054 -0.271 25.992 1.00 25.23 371 VAL B CA 1
ATOM 2531 C C . VAL B 1 85 ? 18.995 -1.094 26.860 1.00 24.65 371 VAL B C 1
ATOM 2532 O O . VAL B 1 85 ? 19.870 -1.779 26.336 1.00 23.74 371 VAL B O 1
ATOM 2536 N N . ASP B 1 86 ? 18.824 -1.043 28.178 1.00 23.34 372 ASP B N 1
ATOM 2537 C CA . ASP B 1 86 ? 19.702 -1.817 29.052 1.00 22.71 372 ASP B CA 1
ATOM 2538 C C . ASP B 1 86 ? 19.555 -3.320 28.826 1.00 21.25 372 ASP B C 1
ATOM 2539 O O . ASP B 1 86 ? 20.539 -4.056 28.907 1.00 18.46 372 ASP B O 1
ATOM 2544 N N . ASP B 1 87 ? 18.336 -3.779 28.543 1.00 19.00 373 ASP B N 1
ATOM 2545 C CA . ASP B 1 87 ? 18.118 -5.204 28.287 1.00 19.95 373 ASP B CA 1
ATOM 2546 C C . ASP B 1 87 ? 18.721 -5.557 26.934 1.00 17.86 373 ASP B C 1
ATOM 2547 O O . ASP B 1 87 ? 19.303 -6.630 26.762 1.00 17.14 373 ASP B O 1
ATOM 2552 N N . GLN B 1 88 ? 18.573 -4.649 25.972 1.00 18.18 374 GLN B N 1
ATOM 2553 C CA . GLN B 1 88 ? 19.111 -4.864 24.629 1.00 18.30 374 GLN B CA 1
ATOM 2554 C C . GLN B 1 88 ? 20.621 -5.041 24.708 1.00 19.58 374 GLN B C 1
ATOM 2555 O O . GLN B 1 88 ? 21.189 -5.923 24.070 1.00 16.81 374 GLN B O 1
ATOM 2561 N N . MET B 1 89 ? 21.270 -4.197 25.503 1.00 18.85 375 MET B N 1
ATOM 2562 C CA . MET B 1 89 ? 22.711 -4.289 25.655 1.00 20.04 375 MET B CA 1
ATOM 2563 C C . MET B 1 89 ? 23.126 -5.559 26.389 1.00 17.68 375 MET B C 1
ATOM 2564 O O . MET B 1 89 ? 24.147 -6.166 26.064 1.00 18.95 375 MET B O 1
ATOM 2569 N N . LYS B 1 90 ? 22.336 -5.972 27.372 1.00 17.14 376 LYS B N 1
ATOM 2570 C CA . LYS B 1 90 ? 22.657 -7.185 28.106 1.00 16.02 376 LYS B CA 1
ATOM 2571 C C . LYS B 1 90 ? 22.608 -8.409 27.187 1.00 15.50 376 LYS B C 1
ATOM 2572 O O . LYS B 1 90 ? 23.457 -9.301 27.279 1.00 13.34 376 LYS B O 1
ATOM 2578 N N . LEU B 1 91 ? 21.633 -8.444 26.285 1.00 13.96 377 LEU B N 1
ATOM 2579 C CA . LEU B 1 91 ? 21.519 -9.575 25.370 1.00 15.42 377 LEU B CA 1
ATOM 2580 C C . LEU B 1 91 ? 22.636 -9.593 24.331 1.00 14.72 377 LEU B C 1
ATOM 2581 O O . LEU B 1 91 ? 23.243 -10.633 24.086 1.00 15.69 377 LEU B O 1
ATOM 2586 N N . LEU B 1 92 ? 22.914 -8.447 23.720 1.00 15.11 378 LEU B N 1
ATOM 2587 C CA . LEU B 1 92 ? 23.959 -8.397 22.703 1.00 16.17 378 LEU B CA 1
ATOM 2588 C C . LEU B 1 92 ? 25.347 -8.659 23.276 1.00 15.58 378 LEU B C 1
ATOM 2589 O O . LEU B 1 92 ? 26.175 -9.307 22.638 1.00 16.02 378 LEU B O 1
ATOM 2594 N N . GLN B 1 93 ? 25.607 -8.173 24.483 1.00 16.24 379 GLN B N 1
ATOM 2595 C CA . GLN B 1 93 ? 26.915 -8.396 25.079 1.00 17.94 379 GLN B CA 1
ATOM 2596 C C . GLN B 1 93 ? 27.123 -9.862 25.459 1.00 16.31 379 GLN B C 1
ATOM 2597 O O . GLN B 1 93 ? 28.255 -10.339 25.541 1.00 17.83 379 GLN B O 1
ATOM 2603 N N . ASN B 1 94 ? 26.025 -10.583 25.648 1.00 16.52 380 ASN B N 1
ATOM 2604 C CA . ASN B 1 94 ? 26.090 -11.997 25.991 1.00 16.92 380 ASN B CA 1
ATOM 2605 C C . ASN B 1 94 ? 26.267 -12.897 24.768 1.00 16.65 380 ASN B C 1
ATOM 2606 O O . ASN B 1 94 ? 26.902 -13.945 24.858 1.00 18.96 380 ASN B O 1
ATOM 2611 N N . CYS B 1 95 ? 25.749 -12.473 23.618 1.00 16.29 381 CYS B N 1
ATOM 2612 C CA . CYS B 1 95 ? 25.806 -13.309 22.418 1.00 15.47 381 CYS B CA 1
ATOM 2613 C C . CYS B 1 95 ? 26.537 -12.763 21.197 1.00 15.64 381 CYS B C 1
ATOM 2614 O O . CYS B 1 95 ? 26.507 -13.396 20.142 1.00 15.21 381 CYS B O 1
ATOM 2617 N N . TRP B 1 96 ? 27.202 -11.619 21.317 1.00 15.48 382 TRP B N 1
ATOM 2618 C CA . TRP B 1 96 ? 27.873 -11.045 20.154 1.00 14.14 382 TRP B CA 1
ATOM 2619 C C . TRP B 1 96 ? 28.770 -11.998 19.368 1.00 15.08 382 TRP B C 1
ATOM 2620 O O . TRP B 1 96 ? 28.697 -12.043 18.134 1.00 12.14 382 TRP B O 1
ATOM 2631 N N . SER B 1 97 ? 29.611 -12.759 20.063 1.00 14.57 383 SER B N 1
ATOM 2632 C CA . SER B 1 97 ? 30.516 -13.675 19.375 1.00 15.79 383 SER B CA 1
ATOM 2633 C C . SER B 1 97 ? 29.776 -14.863 18.762 1.00 15.22 383 SER B C 1
ATOM 2634 O O . SER B 1 97 ? 30.150 -15.346 17.692 1.00 15.20 383 SER B O 1
ATOM 2637 N N . GLU B 1 98 ? 28.727 -15.335 19.434 1.00 15.65 384 GLU B N 1
ATOM 2638 C CA . GLU B 1 98 ? 27.935 -16.443 18.902 1.00 15.08 384 GLU B CA 1
ATOM 2639 C C . GLU B 1 98 ? 27.261 -16.036 17.594 1.00 14.05 384 GLU B C 1
ATOM 2640 O O . GLU B 1 98 ? 27.151 -16.840 16.670 1.00 13.05 384 GLU B O 1
ATOM 2646 N N . LEU B 1 99 ? 26.786 -14.793 17.533 1.00 12.17 385 LEU B N 1
ATOM 2647 C CA . LEU B 1 99 ? 26.117 -14.301 16.329 1.00 13.35 385 LEU B CA 1
ATOM 2648 C C . LEU B 1 99 ? 27.113 -14.140 15.185 1.00 14.76 385 LEU B C 1
ATOM 2649 O O . LEU B 1 99 ? 26.795 -14.415 14.023 1.00 13.67 385 LEU B O 1
ATOM 2654 N N . LEU B 1 100 ? 28.325 -13.699 15.511 1.00 13.31 386 LEU B N 1
ATOM 2655 C CA . LEU B 1 100 ? 29.357 -13.558 14.488 1.00 13.82 386 LEU B CA 1
ATOM 2656 C C . LEU B 1 100 ? 29.724 -14.942 13.956 1.00 13.35 386 LEU B C 1
ATOM 2657 O O . LEU B 1 100 ? 29.927 -15.124 12.756 1.00 15.29 386 LEU B O 1
ATOM 2662 N N . ILE B 1 101 ? 29.818 -15.916 14.856 1.00 14.13 387 ILE B N 1
ATOM 2663 C CA . ILE B 1 101 ? 30.161 -17.278 14.454 1.00 14.61 387 ILE B CA 1
ATOM 2664 C C . ILE B 1 101 ? 29.050 -17.910 13.621 1.00 16.00 387 ILE B C 1
ATOM 2665 O O . ILE B 1 101 ? 29.315 -18.525 12.585 1.00 16.61 387 ILE B O 1
ATOM 2670 N N . LEU B 1 102 ? 27.807 -17.766 14.072 1.00 15.57 388 LEU B N 1
ATOM 2671 C CA . LEU B 1 102 ? 26.683 -18.344 13.344 1.00 16.91 388 LEU B CA 1
ATOM 2672 C C . LEU B 1 102 ? 26.566 -17.716 11.957 1.00 18.12 388 LEU B C 1
ATOM 2673 O O . LEU B 1 102 ? 26.243 -18.396 10.983 1.00 16.46 388 LEU B O 1
ATOM 2678 N N . ASP B 1 103 ? 26.835 -16.415 11.875 1.00 18.59 389 ASP B N 1
ATOM 2679 C CA . ASP B 1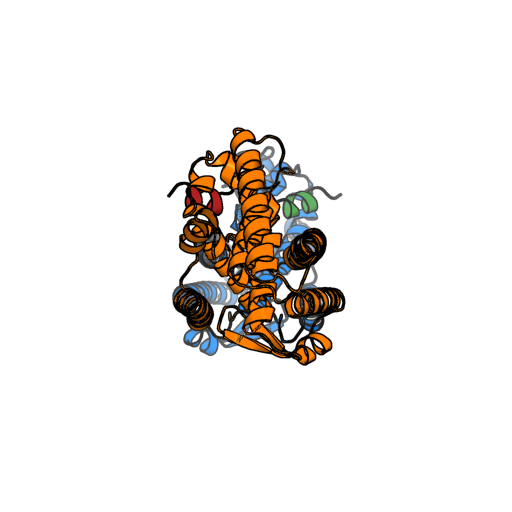 103 ? 26.781 -15.697 10.608 1.00 18.30 389 ASP B CA 1
ATOM 2680 C C . ASP B 1 103 ? 27.831 -16.264 9.650 1.00 18.46 389 ASP B C 1
ATOM 2681 O O . ASP B 1 103 ? 27.555 -16.502 8.469 1.00 16.72 389 ASP B O 1
ATOM 2686 N N . HIS B 1 104 ? 29.033 -16.491 10.174 1.00 16.13 390 HIS B N 1
ATOM 2687 C CA . HIS B 1 104 ? 30.135 -17.037 9.390 1.00 17.06 390 HIS B CA 1
ATOM 2688 C C . HIS B 1 104 ? 29.851 -18.470 8.936 1.00 18.78 390 HIS B C 1
ATOM 2689 O O . HIS B 1 104 ? 30.008 -18.809 7.759 1.00 17.77 390 HIS B O 1
ATOM 2696 N N . ILE B 1 105 ? 29.436 -19.312 9.877 1.00 17.57 391 ILE B N 1
ATOM 2697 C CA . ILE B 1 105 ? 29.152 -20.702 9.565 1.00 19.04 391 ILE B CA 1
ATOM 2698 C C . ILE B 1 105 ? 28.059 -20.843 8.511 1.00 18.33 391 ILE B C 1
ATOM 2699 O O . ILE B 1 105 ? 28.189 -21.648 7.592 1.00 17.73 391 ILE B O 1
ATOM 2704 N N . TYR B 1 106 ? 26.999 -20.051 8.619 1.00 17.47 392 TYR B N 1
ATOM 2705 C CA . TYR B 1 106 ? 25.926 -20.133 7.635 1.00 17.56 392 TYR B CA 1
ATOM 2706 C C . TYR B 1 106 ? 26.416 -19.692 6.257 1.00 19.45 392 TYR B C 1
ATOM 2707 O O . TYR B 1 106 ? 26.024 -20.259 5.235 1.00 16.49 392 TYR B O 1
ATOM 2716 N N . ARG B 1 107 ? 27.275 -18.677 6.232 1.00 19.64 393 ARG B N 1
ATOM 2717 C CA . ARG B 1 107 ? 27.822 -18.184 4.975 1.00 19.30 393 ARG B CA 1
ATOM 2718 C C . ARG B 1 107 ? 28.607 -19.308 4.297 1.00 18.52 393 ARG B C 1
ATOM 2719 O O . ARG B 1 107 ? 28.581 -19.441 3.073 1.00 19.18 393 ARG B O 1
ATOM 2727 N N . GLN B 1 108 ? 29.302 -20.123 5.089 1.00 18.21 394 GLN B N 1
ATOM 2728 C CA . GLN B 1 108 ? 30.066 -21.233 4.521 1.00 18.46 394 GLN B CA 1
ATOM 2729 C C . GLN B 1 108 ? 29.118 -22.286 3.940 1.00 21.60 394 GLN B C 1
ATOM 2730 O O . GLN B 1 108 ? 29.351 -22.820 2.849 1.00 19.99 394 GLN B O 1
ATOM 2736 N N . VAL B 1 109 ? 28.044 -22.576 4.667 1.00 21.67 395 VAL B N 1
ATOM 2737 C CA . VAL B 1 109 ? 27.073 -23.560 4.210 1.00 24.22 395 VAL B CA 1
ATOM 2738 C C . VAL B 1 109 ? 26.491 -23.169 2.853 1.00 24.88 395 VAL B C 1
ATOM 2739 O O . VAL B 1 109 ? 26.361 -24.004 1.960 1.00 26.60 395 VAL B O 1
ATOM 2743 N N . VAL B 1 110 ? 26.158 -21.893 2.705 1.00 25.02 396 VAL B N 1
ATOM 2744 C CA . VAL B 1 110 ? 25.562 -21.380 1.479 1.00 26.41 396 VAL B CA 1
ATOM 2745 C C . VAL B 1 110 ? 26.524 -21.101 0.325 0.98 27.46 396 VAL B C 1
ATOM 2746 O O . VAL B 1 110 ? 26.343 -21.612 -0.780 0.32 24.24 396 VAL B O 1
ATOM 2750 N N . HIS B 1 111 ? 27.540 -20.285 0.587 1.00 28.39 397 HIS B N 1
ATOM 2751 C CA . HIS B 1 111 ? 28.498 -19.892 -0.445 1.00 31.06 397 HIS B CA 1
ATOM 2752 C C . HIS B 1 111 ? 29.846 -20.593 -0.400 1.00 32.15 397 HIS B C 1
ATOM 2753 O O . HIS B 1 111 ? 30.549 -20.652 -1.407 1.00 33.73 397 HIS B O 1
ATOM 2760 N N . GLY B 1 112 ? 30.212 -21.104 0.768 1.00 33.70 398 GLY B N 1
ATOM 2761 C CA . GLY B 1 112 ? 31.495 -21.763 0.915 1.00 34.92 398 GLY B CA 1
ATOM 2762 C C . GLY B 1 112 ? 31.678 -23.040 0.124 1.00 37.85 398 GLY B C 1
ATOM 2763 O O . GLY B 1 112 ? 30.774 -23.510 -0.563 1.00 37.79 398 GLY B O 1
ATOM 2764 N N . LYS B 1 113 ? 32.877 -23.598 0.227 1.00 40.95 399 LYS B N 1
ATOM 2765 C CA . LYS B 1 113 ? 33.218 -24.837 -0.449 1.00 43.84 399 LYS B CA 1
ATOM 2766 C C . LYS B 1 113 ? 34.428 -25.449 0.239 1.00 44.41 399 LYS B C 1
ATOM 2767 O O . LYS B 1 113 ? 35.205 -24.745 0.888 1.00 45.12 399 LYS B O 1
ATOM 2773 N N . GLU B 1 114 ? 34.575 -26.762 0.111 1.00 44.86 400 GLU B N 1
ATOM 2774 C CA . GLU B 1 114 ? 35.694 -27.463 0.722 1.00 44.22 400 GLU B CA 1
ATOM 2775 C C . GLU B 1 114 ? 37.023 -26.881 0.272 1.00 43.22 400 GLU B C 1
ATOM 2776 O O . GLU B 1 114 ? 37.233 -26.626 -0.915 1.00 44.22 400 GLU B O 1
ATOM 2782 N N . GLY B 1 115 ? 37.916 -26.661 1.230 1.00 41.07 401 GLY B N 1
ATOM 2783 C CA . GLY B 1 115 ? 39.221 -26.125 0.905 1.00 38.90 401 GLY B CA 1
ATOM 2784 C C . GLY B 1 115 ? 39.399 -24.628 1.076 1.00 37.17 401 GLY B C 1
ATOM 2785 O O . GLY B 1 115 ? 40.531 -24.155 1.085 1.00 37.40 401 GLY B O 1
ATOM 2786 N N . SER B 1 116 ? 38.310 -23.873 1.211 1.00 36.00 402 SER B N 1
ATOM 2787 C CA . SER B 1 116 ? 38.439 -22.425 1.372 1.00 34.00 402 SER B CA 1
ATOM 2788 C C . SER B 1 116 ? 37.323 -21.770 2.184 1.00 33.49 402 SER B C 1
ATOM 2789 O O . SER B 1 116 ? 36.254 -22.348 2.375 1.00 32.98 402 SER B O 1
ATOM 2792 N N . ILE B 1 117 ? 37.594 -20.551 2.651 1.00 32.29 403 ILE B N 1
ATOM 2793 C CA . ILE B 1 117 ? 36.652 -19.764 3.443 1.00 30.51 403 ILE B CA 1
ATOM 2794 C C . ILE B 1 117 ? 36.035 -18.632 2.625 1.00 28.17 403 ILE B C 1
ATOM 2795 O O . ILE B 1 117 ? 36.742 -17.897 1.932 1.00 27.30 403 ILE B O 1
ATOM 2800 N N . PHE B 1 118 ? 34.718 -18.488 2.719 1.00 24.79 404 PHE B N 1
ATOM 2801 C CA . PHE B 1 118 ? 34.012 -17.430 2.006 1.00 24.20 404 PHE B CA 1
ATOM 2802 C C . PHE B 1 118 ? 33.748 -16.309 3.011 1.00 23.55 404 PHE B C 1
ATOM 2803 O O . PHE B 1 118 ? 32.979 -16.485 3.959 1.00 22.07 404 PHE B O 1
ATOM 2811 N N . LEU B 1 119 ? 34.391 -15.163 2.808 1.00 21.92 405 LEU B N 1
ATOM 2812 C CA . LEU B 1 119 ? 34.228 -14.029 3.711 1.00 21.18 405 LEU B CA 1
ATOM 2813 C C . LEU B 1 119 ? 33.026 -13.172 3.335 1.00 21.15 405 LEU B C 1
ATOM 2814 O O . LEU B 1 119 ? 32.525 -13.252 2.210 1.00 20.37 405 LEU B O 1
ATOM 2819 N N . VAL B 1 120 ? 32.566 -12.356 4.282 1.00 19.91 406 VAL B N 1
ATOM 2820 C CA . VAL B 1 120 ? 31.408 -11.499 4.059 1.00 20.67 406 VAL B CA 1
ATOM 2821 C C . VAL B 1 120 ? 31.632 -10.524 2.903 1.00 21.12 406 VAL B C 1
ATOM 2822 O O . VAL B 1 120 ? 30.679 -10.005 2.334 1.00 20.63 406 VAL B O 1
ATOM 2826 N N . THR B 1 121 ? 32.895 -10.288 2.560 1.00 22.29 407 THR B N 1
ATOM 2827 C CA . THR B 1 121 ? 33.258 -9.379 1.467 1.00 23.14 407 THR B CA 1
ATOM 2828 C C . THR B 1 121 ? 33.178 -10.053 0.098 1.00 26.10 407 THR B C 1
ATOM 2829 O O . THR B 1 121 ? 33.308 -9.393 -0.938 1.00 24.87 407 THR B O 1
ATOM 2833 N N . GLY B 1 122 ? 32.978 -11.367 0.101 1.00 27.07 408 GLY B N 1
ATOM 2834 C CA . GLY B 1 122 ? 32.904 -12.115 -1.141 1.00 29.11 408 GLY B CA 1
ATOM 2835 C C . GLY B 1 122 ? 34.240 -12.748 -1.489 1.00 30.38 408 GLY B C 1
ATOM 2836 O O . GLY B 1 122 ? 34.352 -13.500 -2.453 1.00 30.53 408 GLY B O 1
ATOM 2837 N N . GLN B 1 123 ? 35.258 -12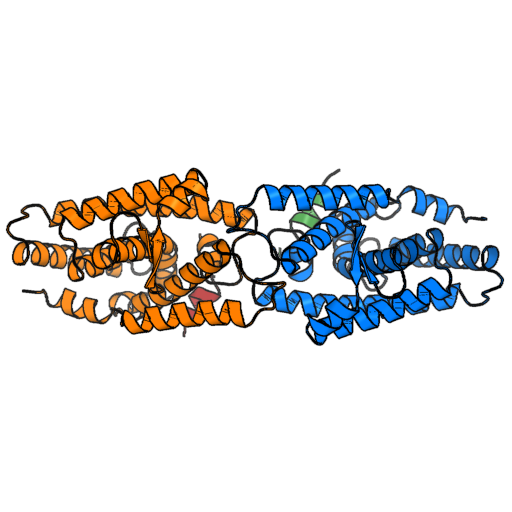.440 -0.696 1.00 31.47 409 GLN B N 1
ATOM 2838 C CA . GLN B 1 123 ? 36.600 -12.975 -0.908 1.00 34.69 409 GLN B CA 1
ATOM 2839 C C . GLN B 1 123 ? 36.711 -14.400 -0.375 1.00 35.39 409 GLN B C 1
ATOM 2840 O O . GLN B 1 123 ? 36.059 -14.755 0.608 1.00 34.45 409 GLN B O 1
ATOM 2846 N N . GLN B 1 124 ? 37.536 -15.216 -1.022 1.00 35.27 410 GLN B N 1
ATOM 2847 C CA . GLN B 1 124 ? 37.726 -16.592 -0.580 1.00 38.51 410 GLN B CA 1
ATOM 2848 C C . GLN B 1 124 ? 39.168 -16.812 -0.143 1.00 38.83 410 GLN B C 1
ATOM 2849 O O . GLN B 1 124 ? 40.099 -16.296 -0.760 1.00 39.84 410 GLN B O 1
ATOM 2855 N N . VAL B 1 125 ? 39.343 -17.575 0.931 1.00 38.51 411 VAL B N 1
ATOM 2856 C CA . VAL B 1 125 ? 40.665 -17.857 1.471 1.00 39.54 411 VAL B CA 1
ATOM 2857 C C . VAL B 1 125 ? 40.840 -19.360 1.647 1.00 41.08 411 VAL B C 1
ATOM 2858 O O . VAL B 1 125 ? 40.030 -20.014 2.304 1.00 40.30 411 VAL B O 1
ATOM 2862 N N . ASP B 1 126 ? 41.901 -19.904 1.057 1.00 42.19 412 ASP B N 1
ATOM 2863 C CA . ASP B 1 126 ? 42.181 -21.333 1.149 1.00 44.01 412 ASP B CA 1
ATOM 2864 C C . ASP B 1 126 ? 42.632 -21.743 2.542 1.00 44.29 412 ASP B C 1
ATOM 2865 O O . ASP B 1 126 ? 43.476 -21.085 3.151 1.00 44.29 412 ASP B O 1
ATOM 2870 N N . TYR B 1 127 ? 42.065 -22.835 3.044 1.00 44.69 413 TYR B N 1
ATOM 2871 C CA . TYR B 1 127 ? 42.435 -23.333 4.360 1.00 45.81 413 TYR B CA 1
ATOM 2872 C C . TYR B 1 127 ? 43.924 -23.648 4.392 1.00 46.48 413 TYR B C 1
ATOM 2873 O O . TYR B 1 127 ? 44.553 -23.589 5.449 1.00 47.13 413 TYR B O 1
ATOM 2882 N N . SER B 1 128 ? 44.480 -23.981 3.229 1.00 46.36 414 SER B N 1
ATOM 2883 C CA . SER B 1 128 ? 45.896 -24.311 3.116 1.00 46.78 414 SER B CA 1
ATOM 2884 C C . SER B 1 128 ? 46.758 -23.173 3.647 1.00 46.68 414 SER B C 1
ATOM 2885 O O . SER B 1 128 ? 47.731 -23.406 4.367 1.00 47.18 414 SER B O 1
ATOM 2888 N N . ILE B 1 129 ? 46.398 -21.944 3.289 1.00 46.22 415 ILE B N 1
ATOM 2889 C CA . ILE B 1 129 ? 47.137 -20.771 3.739 1.00 46.14 415 ILE B CA 1
ATOM 2890 C C . ILE B 1 129 ? 47.087 -20.667 5.262 1.00 46.14 415 ILE B C 1
ATOM 2891 O O . ILE B 1 129 ? 48.082 -20.329 5.903 1.00 45.88 415 ILE B O 1
ATOM 2896 N N . ILE B 1 130 ? 45.924 -20.963 5.835 1.00 46.32 416 ILE B N 1
ATOM 2897 C CA . ILE B 1 130 ? 45.750 -20.917 7.283 1.00 46.10 416 ILE B CA 1
ATOM 2898 C C . ILE B 1 130 ? 46.691 -21.923 7.933 1.00 46.26 416 ILE B C 1
ATOM 2899 O O . ILE B 1 130 ? 47.448 -21.589 8.845 1.00 45.84 416 ILE B O 1
ATOM 2904 N N . ALA B 1 131 ? 46.630 -23.160 7.453 1.00 45.76 417 ALA B N 1
ATOM 2905 C CA . ALA B 1 131 ? 47.461 -24.236 7.979 1.00 46.44 417 ALA B CA 1
ATOM 2906 C C . ALA B 1 131 ? 48.956 -23.918 7.964 1.00 46.70 417 ALA B C 1
ATOM 2907 O O . ALA B 1 131 ? 49.705 -24.416 8.801 1.00 46.81 417 ALA B O 1
ATOM 2909 N N . SER B 1 132 ? 49.386 -23.084 7.023 1.00 47.83 418 SER B N 1
ATOM 2910 C CA . SER B 1 132 ? 50.799 -22.736 6.902 1.00 49.15 418 SER B CA 1
ATOM 2911 C C . SER B 1 132 ? 51.215 -21.411 7.535 1.00 49.74 418 SER B C 1
ATOM 2912 O O . SER B 1 132 ? 52.359 -21.259 7.964 1.00 50.79 418 SER B O 1
ATOM 2915 N N . GLN B 1 133 ? 50.298 -20.452 7.596 1.00 49.51 419 GLN B N 1
ATOM 2916 C CA . GLN B 1 133 ? 50.622 -19.149 8.165 1.00 49.62 419 GLN B CA 1
ATOM 2917 C C . GLN B 1 133 ? 50.090 -18.922 9.576 1.00 47.82 419 GLN B C 1
ATOM 2918 O O . GLN B 1 133 ? 50.747 -18.277 10.395 1.00 48.53 419 GLN B O 1
ATOM 2924 N N . ALA B 1 134 ? 48.906 -19.450 9.862 1.00 45.41 420 ALA B N 1
ATOM 2925 C CA . ALA B 1 134 ? 48.298 -19.279 11.177 1.00 43.07 420 ALA B CA 1
ATOM 2926 C C . ALA B 1 134 ? 48.934 -20.176 12.233 1.00 41.36 420 ALA B C 1
ATOM 2927 O O . ALA B 1 134 ? 49.709 -21.081 11.914 1.00 40.91 420 ALA B O 1
ATOM 2929 N N . GLY B 1 135 ? 48.601 -19.913 13.493 1.00 39.17 421 GLY B N 1
ATOM 2930 C CA . GLY B 1 135 ? 49.133 -20.702 14.587 1.00 37.75 421 GLY B CA 1
ATOM 2931 C C . GLY B 1 135 ? 48.199 -21.836 14.958 1.00 36.72 421 GLY B C 1
ATOM 2932 O O . GLY B 1 135 ? 47.135 -21.991 14.359 1.00 35.87 421 GLY B O 1
ATOM 2933 N N . ALA B 1 136 ? 48.593 -22.626 15.952 1.00 35.60 422 ALA B N 1
ATOM 2934 C CA . ALA B 1 136 ? 47.795 -23.760 16.400 1.00 35.35 422 ALA B CA 1
ATOM 2935 C C . ALA B 1 136 ? 46.382 -23.374 16.833 1.00 34.89 422 ALA B C 1
ATOM 2936 O O . ALA B 1 136 ? 45.406 -24.007 16.430 1.00 33.86 422 ALA B O 1
ATOM 2938 N N . THR B 1 137 ? 46.278 -22.339 17.658 1.00 34.29 423 THR B N 1
ATOM 2939 C CA . THR B 1 137 ? 44.986 -21.893 18.165 1.00 34.44 423 THR B CA 1
ATOM 2940 C C . THR B 1 137 ? 43.983 -21.526 17.078 0.00 32.75 423 THR B C 1
ATOM 2941 O O . THR B 1 137 ? 42.809 -21.886 17.166 0.00 32.63 423 THR B O 1
ATOM 2945 N N . LEU B 1 138 ? 44.440 -20.811 16.056 1.00 30.38 424 LEU B N 1
ATOM 2946 C CA . LEU B 1 138 ? 43.551 -20.413 14.967 1.00 29.28 424 LEU B CA 1
ATOM 2947 C C . LEU B 1 138 ? 43.188 -21.606 14.093 1.00 28.91 424 LEU B C 1
ATOM 2948 O O . LEU B 1 138 ? 42.058 -21.716 13.627 1.00 28.40 424 LEU B O 1
ATOM 2953 N N . ASN B 1 139 ? 44.145 -22.501 13.866 1.00 29.64 425 ASN B N 1
ATOM 2954 C CA . ASN B 1 139 ? 43.876 -23.681 13.048 1.00 30.65 425 ASN B CA 1
ATOM 2955 C C . ASN B 1 139 ? 42.844 -24.584 13.715 1.00 29.77 425 ASN B C 1
ATOM 2956 O O . ASN B 1 139 ? 41.952 -25.112 13.049 1.00 28.91 425 ASN B O 1
ATOM 2961 N N . ASN B 1 140 ? 42.967 -24.760 15.027 1.00 29.85 426 ASN B N 1
ATOM 2962 C CA . ASN B 1 140 ? 42.020 -25.588 15.764 1.00 30.20 426 ASN B CA 1
ATOM 2963 C C . ASN B 1 140 ? 40.629 -24.971 15.685 1.00 28.92 426 ASN B C 1
ATOM 2964 O O . ASN B 1 140 ? 39.630 -25.686 15.611 1.00 27.65 426 ASN B O 1
ATOM 2969 N N . LEU B 1 141 ? 40.571 -23.640 15.703 1.00 26.44 427 LEU B N 1
ATOM 2970 C CA . LEU B 1 141 ? 39.300 -22.932 15.601 1.00 26.57 427 LEU B CA 1
ATOM 2971 C C . LEU B 1 141 ? 38.708 -23.206 14.227 1.00 25.89 427 LEU B C 1
ATOM 2972 O O . LEU B 1 141 ? 37.518 -23.497 14.100 1.00 24.16 427 LEU B O 1
ATOM 2977 N N . MET B 1 142 ? 39.549 -23.111 13.201 1.00 24.65 428 MET B N 1
ATOM 2978 C CA . MET B 1 142 ? 39.115 -23.361 11.834 1.00 27.09 428 MET B CA 1
ATOM 2979 C C . MET B 1 142 ? 38.695 -24.816 11.662 1.00 26.81 428 MET B C 1
ATOM 2980 O O . MET B 1 142 ? 37.777 -25.123 10.899 1.00 27.06 428 MET B O 1
ATOM 2985 N N . SER B 1 143 ? 39.369 -25.713 12.371 1.00 26.85 429 SER B N 1
ATOM 2986 C CA . SER B 1 143 ? 39.035 -27.128 12.294 1.00 28.43 429 SER B CA 1
ATOM 2987 C C . SER B 1 143 ? 37.635 -27.354 12.854 1.00 27.13 429 SER B C 1
ATOM 2988 O O . SER B 1 143 ? 36.806 -28.015 12.229 1.00 27.26 429 SER B O 1
ATOM 2991 N N . HIS B 1 144 ? 37.373 -26.803 14.035 1.00 26.67 430 HIS B N 1
ATOM 2992 C CA . HIS B 1 144 ? 36.064 -26.949 14.663 1.00 26.58 430 HIS B CA 1
ATOM 2993 C C . HIS B 1 144 ? 34.975 -26.283 13.838 0.00 25.58 430 HIS B C 1
ATOM 2994 O O . HIS B 1 144 ? 33.836 -26.749 13.799 0.00 25.27 430 HIS B O 1
ATOM 3001 N N . ALA B 1 145 ? 35.332 -25.188 13.178 1.00 23.40 431 ALA B N 1
ATOM 3002 C CA . ALA B 1 145 ? 34.388 -24.461 12.338 1.00 23.95 431 ALA B CA 1
ATOM 3003 C C . ALA B 1 145 ? 34.006 -25.320 11.139 1.00 24.32 431 ALA B C 1
ATOM 3004 O O . ALA B 1 145 ? 32.837 -25.387 10.760 1.00 22.40 431 ALA B O 1
ATOM 3006 N N . GLN B 1 146 ? 35.004 -25.969 10.541 1.00 24.27 432 GLN B N 1
ATOM 3007 C CA . GLN B 1 146 ? 34.764 -26.822 9.383 1.00 26.76 432 GLN B CA 1
ATOM 3008 C C . GLN B 1 146 ? 33.850 -27.987 9.757 1.00 25.95 432 GLN B C 1
ATOM 3009 O O . GLN B 1 146 ? 32.955 -28.350 8.994 1.00 23.20 432 GLN B O 1
ATOM 3015 N N . GLU B 1 147 ? 34.074 -28.574 10.931 1.00 24.60 433 GLU B N 1
ATOM 3016 C CA . GLU B 1 147 ? 33.245 -29.694 11.367 1.00 26.08 433 GLU B CA 1
ATOM 3017 C C . GLU B 1 147 ? 31.788 -29.262 11.525 1.00 24.33 433 GLU B C 1
ATOM 3018 O O . GLU B 1 147 ? 30.877 -29.997 11.165 1.00 23.95 433 GLU B O 1
ATOM 3024 N N . LEU B 1 148 ? 31.570 -28.064 12.055 1.00 23.39 434 LEU B N 1
ATOM 3025 C CA . LEU B 1 148 ? 30.215 -27.564 12.245 1.00 22.90 434 LEU B CA 1
ATOM 3026 C C . LEU B 1 148 ? 29.540 -27.283 10.895 1.00 20.56 434 LEU B C 1
ATOM 3027 O O . LEU B 1 148 ? 28.355 -27.569 10.705 1.00 19.66 434 LEU B O 1
ATOM 3032 N N . VAL B 1 149 ? 30.301 -26.737 9.954 1.00 18.14 435 VAL B N 1
ATOM 3033 C CA . VAL B 1 149 ? 29.763 -26.444 8.627 1.00 18.62 435 VAL B CA 1
ATOM 3034 C C . VAL B 1 149 ? 29.310 -27.750 7.966 1.00 18.79 435 VAL B C 1
ATOM 3035 O O . VAL B 1 149 ? 28.197 -27.845 7.440 1.00 18.52 435 VAL B O 1
ATOM 3039 N N . ALA B 1 150 ? 30.180 -28.756 8.015 1.00 20.57 436 ALA B N 1
ATOM 3040 C CA . ALA B 1 150 ? 29.894 -30.067 7.439 1.00 21.05 436 ALA B CA 1
ATOM 3041 C C . ALA B 1 150 ? 28.621 -30.639 8.042 1.00 22.79 436 ALA B C 1
ATOM 3042 O O . ALA B 1 150 ? 27.769 -31.173 7.327 1.00 20.33 436 ALA B O 1
ATOM 3044 N N . LYS B 1 151 ? 28.497 -30.533 9.364 1.00 22.33 437 LYS B N 1
ATOM 3045 C CA . LYS B 1 151 ? 27.310 -31.029 10.049 1.00 22.14 437 LYS B CA 1
ATOM 3046 C C . LYS B 1 151 ? 26.056 -30.326 9.547 1.00 20.25 437 LYS B C 1
ATOM 3047 O O . LYS B 1 151 ? 25.064 -30.969 9.213 1.00 21.86 437 LYS B O 1
ATOM 3053 N N . LEU B 1 152 ? 26.098 -29.002 9.497 1.00 20.33 438 LEU B N 1
ATOM 3054 C CA . LEU B 1 152 ? 24.946 -28.227 9.050 1.00 21.02 438 LEU B CA 1
ATOM 3055 C C . LEU B 1 152 ? 24.614 -28.469 7.584 1.00 22.74 438 LEU B C 1
ATOM 3056 O O . LEU B 1 152 ? 23.445 -28.438 7.186 1.00 22.45 438 LEU B O 1
ATOM 3061 N N . ARG B 1 153 ? 25.648 -28.703 6.782 1.00 22.82 439 ARG B N 1
ATOM 3062 C CA . ARG B 1 153 ? 25.457 -28.964 5.365 1.00 23.86 439 ARG B CA 1
ATOM 3063 C C . ARG B 1 153 ? 24.673 -30.275 5.255 1.00 23.60 439 ARG B C 1
ATOM 3064 O O . ARG B 1 153 ? 23.709 -30.373 4.497 1.00 23.44 439 ARG B O 1
ATOM 3072 N N . SER B 1 154 ? 25.088 -31.273 6.032 1.00 22.57 440 SER B N 1
ATOM 3073 C CA . SER B 1 154 ? 24.433 -32.579 6.038 1.00 24.78 440 SER B CA 1
ATOM 3074 C C . SER B 1 154 ? 22.972 -32.488 6.465 1.00 24.59 440 SER B C 1
ATOM 3075 O O . SER B 1 154 ? 22.126 -33.256 5.999 1.00 22.79 440 SER B O 1
ATOM 3078 N N . LEU B 1 155 ? 22.681 -31.559 7.368 1.00 22.64 441 LEU B N 1
ATOM 3079 C CA . LEU B 1 155 ? 21.323 -31.387 7.867 1.00 21.94 441 LEU B CA 1
ATOM 3080 C C . LEU B 1 155 ? 20.456 -30.548 6.937 1.00 22.99 441 LEU B C 1
ATOM 3081 O O . LEU B 1 155 ? 19.268 -30.363 7.195 1.00 23.87 441 LEU B O 1
ATOM 3086 N N . GLN B 1 156 ? 21.049 -30.052 5.854 1.00 22.89 442 GLN B N 1
ATOM 3087 C CA . GLN B 1 156 ? 20.334 -29.211 4.899 1.00 24.53 442 GLN B CA 1
ATOM 3088 C C . GLN B 1 156 ? 19.807 -27.945 5.591 1.00 23.60 442 GLN B C 1
ATOM 3089 O O . GLN B 1 156 ? 18.674 -27.512 5.377 1.00 22.58 442 GLN B O 1
ATOM 3095 N N . PHE B 1 157 ? 20.659 -27.365 6.429 1.00 22.93 443 PHE B N 1
ATOM 3096 C CA . PHE B 1 157 ? 20.358 -26.144 7.177 1.00 22.35 443 PHE B CA 1
ATOM 3097 C C . PHE B 1 157 ? 20.039 -25.031 6.174 1.00 22.75 443 PHE B C 1
ATOM 3098 O O . PHE B 1 157 ? 20.884 -24.699 5.342 1.00 24.22 443 PHE B O 1
ATOM 3106 N N . ASP B 1 158 ? 18.833 -24.461 6.238 1.00 20.13 444 ASP B N 1
ATOM 3107 C CA . ASP B 1 158 ? 18.462 -23.404 5.293 1.00 22.87 444 ASP B CA 1
ATOM 3108 C C . ASP B 1 158 ? 18.257 -22.028 5.918 1.00 22.09 444 ASP B C 1
ATOM 3109 O O . ASP B 1 158 ? 18.381 -21.861 7.130 1.00 22.80 444 ASP B O 1
ATOM 3114 N N . GLN B 1 159 ? 17.947 -21.041 5.085 1.00 22.19 445 GLN B N 1
ATOM 3115 C CA . GLN B 1 159 ? 17.776 -19.674 5.567 1.00 22.40 445 GLN B CA 1
ATOM 3116 C C . GLN B 1 159 ? 16.706 -19.481 6.641 1.00 20.66 445 GLN B C 1
ATOM 3117 O O . GLN B 1 159 ? 16.903 -18.703 7.581 1.00 19.10 445 GLN B O 1
ATOM 3123 N N . ARG B 1 160 ? 15.571 -20.162 6.503 1.00 17.66 446 ARG B N 1
ATOM 3124 C CA . ARG B 1 160 ? 14.509 -20.018 7.496 1.00 18.89 446 ARG B CA 1
ATOM 3125 C C . ARG B 1 160 ? 14.954 -20.529 8.854 1.00 17.15 446 ARG B C 1
ATOM 3126 O O . ARG B 1 160 ? 14.629 -19.938 9.882 1.00 18.03 446 ARG B O 1
ATOM 3134 N N . GLU B 1 161 ? 15.688 -21.635 8.852 1.00 15.82 447 GLU B N 1
ATOM 3135 C CA . GLU B 1 161 ? 16.180 -22.225 10.093 1.00 16.35 447 GLU B CA 1
ATOM 3136 C C . GLU B 1 161 ? 17.310 -21.359 10.648 1.00 18.56 447 GLU B C 1
ATOM 3137 O O . GLU B 1 161 ? 17.514 -21.271 11.865 1.00 17.25 447 GLU B O 1
ATOM 3143 N N . PHE B 1 162 ? 18.036 -20.716 9.740 1.00 16.17 448 PHE B N 1
ATOM 3144 C CA . PHE B 1 162 ? 19.128 -19.822 10.114 1.00 17.87 448 PHE B CA 1
ATOM 3145 C C . PHE B 1 162 ? 18.563 -18.658 10.936 1.00 18.06 448 PHE B C 1
ATOM 3146 O O . PHE B 1 162 ? 19.066 -18.356 12.023 1.00 17.73 448 PHE B O 1
ATOM 3154 N N . VAL B 1 163 ? 17.504 -18.017 10.440 1.00 17.40 449 VAL B N 1
ATOM 3155 C CA . VAL B 1 163 ? 16.915 -16.898 11.169 1.00 17.12 449 VAL B CA 1
ATOM 3156 C C . VAL B 1 163 ? 16.366 -17.338 12.529 1.00 16.47 449 VAL B C 1
ATOM 3157 O O . VAL B 1 163 ? 16.515 -16.620 13.521 1.00 15.43 449 VAL B O 1
ATOM 3161 N N . CYS B 1 164 ? 15.748 -18.516 12.591 1.00 15.78 450 CYS B N 1
ATOM 3162 C CA . CYS B 1 164 ? 15.224 -19.005 13.866 1.00 14.77 450 CYS B CA 1
ATOM 3163 C C . CYS B 1 164 ? 16.359 -19.119 14.888 1.00 13.97 450 CYS B C 1
ATOM 3164 O O . CYS B 1 164 ? 16.244 -18.619 16.010 1.00 13.65 450 CYS B O 1
ATOM 3167 N N . LEU B 1 165 ? 17.452 -19.763 14.496 1.00 14.15 451 LEU B N 1
ATOM 3168 C CA . LEU B 1 165 ? 18.595 -19.930 15.399 1.00 15.49 451 LEU B CA 1
ATOM 3169 C C . LEU B 1 165 ? 19.174 -18.600 15.876 1.00 15.40 451 LEU B C 1
ATOM 3170 O O . LEU B 1 165 ? 19.589 -18.477 17.035 1.00 15.16 451 LEU B O 1
ATOM 3175 N N . LYS B 1 166 ? 19.214 -17.609 14.989 1.00 15.24 452 LYS B N 1
ATOM 3176 C CA . LYS B 1 166 ? 19.733 -16.291 15.357 1.00 15.60 452 LYS B CA 1
ATOM 3177 C C . LYS B 1 166 ? 18.875 -15.706 16.461 1.00 16.52 452 LYS B C 1
ATOM 3178 O O . LYS B 1 166 ? 19.388 -15.142 17.427 1.00 14.18 452 LYS B O 1
ATOM 3184 N N . PHE B 1 167 ? 17.560 -15.840 16.331 1.00 14.56 453 PHE B N 1
ATOM 3185 C CA . PHE B 1 167 ? 16.691 -15.317 17.371 1.00 13.98 453 PHE B CA 1
ATOM 3186 C C . PHE B 1 167 ? 16.803 -16.102 18.669 1.00 13.71 453 PHE B C 1
ATOM 3187 O O . PHE B 1 167 ? 16.676 -15.528 19.752 1.00 14.98 453 PHE B O 1
ATOM 3195 N N . LEU B 1 168 ? 17.053 -17.405 18.568 1.00 13.53 454 LEU B N 1
ATOM 3196 C CA . LEU B 1 168 ? 17.190 -18.230 19.763 1.00 13.72 454 LEU B CA 1
ATOM 3197 C C . LEU B 1 168 ? 18.506 -17.898 20.474 1.00 15.62 454 LEU B C 1
ATOM 3198 O O . LEU B 1 168 ? 18.588 -17.953 21.700 1.00 15.16 454 LEU B O 1
ATOM 3203 N N . VAL B 1 169 ? 19.530 -17.557 19.696 1.00 14.91 455 VAL B N 1
ATOM 3204 C CA . VAL B 1 169 ? 20.836 -17.201 20.245 1.00 15.17 455 VAL B CA 1
ATOM 3205 C C . VAL B 1 169 ? 20.777 -15.830 20.920 1.00 15.03 455 VAL B C 1
ATOM 3206 O O . VAL B 1 169 ? 21.332 -15.632 22.011 1.00 14.61 455 VAL B O 1
ATOM 3210 N N . LEU B 1 170 ? 20.095 -14.887 20.276 1.00 12.94 456 LEU B N 1
ATOM 3211 C CA . LEU B 1 170 ? 19.968 -13.535 20.817 1.00 14.51 456 LEU B CA 1
ATOM 3212 C C . LEU B 1 170 ? 19.111 -13.471 22.085 1.00 15.67 456 LEU B C 1
ATOM 3213 O O . LEU B 1 170 ? 19.548 -12.975 23.124 1.00 14.34 456 LEU B O 1
ATOM 3218 N N . PHE B 1 171 ? 17.886 -13.974 22.003 1.00 15.74 457 PHE B N 1
ATOM 3219 C CA . PHE B 1 171 ? 17.002 -13.944 23.159 1.00 17.18 457 PHE B CA 1
ATOM 3220 C C . PHE B 1 171 ? 17.286 -15.120 24.084 1.00 18.05 457 PHE B C 1
ATOM 3221 O O . PHE B 1 171 ? 16.498 -16.058 24.202 1.00 17.72 457 PHE B O 1
ATOM 3229 N N . SER B 1 172 ? 18.431 -15.045 24.756 1.00 19.47 458 SER B N 1
ATOM 3230 C CA . SER B 1 172 ? 18.870 -16.097 25.661 1.00 19.60 458 SER B CA 1
ATOM 3231 C C . SER B 1 172 ? 18.327 -16.002 27.077 1.00 20.90 458 SER B C 1
ATOM 3232 O O . SER B 1 172 ? 18.339 -14.941 27.691 1.00 20.73 458 SER B O 1
ATOM 3235 N N . LEU B 1 173 ? 17.872 -17.140 27.594 1.00 22.25 459 LEU B N 1
ATOM 3236 C CA . LEU B 1 173 ? 17.334 -17.229 28.945 1.00 23.21 459 LEU B CA 1
ATOM 3237 C C . LEU B 1 173 ? 18.471 -17.256 29.967 0.00 25.25 459 LEU B C 1
ATOM 3238 O O . LEU B 1 173 ? 18.238 -17.120 31.169 0.00 25.30 459 LEU B O 1
ATOM 3243 N N . ASP B 1 174 ? 19.699 -17.433 29.485 1.00 27.55 460 ASP B N 1
ATOM 3244 C CA . ASP B 1 174 ? 20.867 -17.498 30.363 1.00 28.92 460 ASP B CA 1
ATOM 3245 C C . ASP B 1 174 ? 21.330 -16.139 30.883 1.00 29.07 460 ASP B C 1
ATOM 3246 O O . ASP B 1 174 ? 22.065 -16.060 31.868 1.00 29.42 460 ASP B O 1
ATOM 3251 N N . VAL B 1 175 ? 20.901 -15.071 30.224 1.00 27.08 461 VAL B N 1
ATOM 3252 C CA . VAL B 1 175 ? 21.260 -13.723 30.651 1.00 28.62 461 VAL B CA 1
ATOM 3253 C C . VAL B 1 175 ? 20.446 -13.389 31.900 1.00 30.55 461 VAL B C 1
ATOM 3254 O O . VAL B 1 175 ? 19.219 -13.445 31.882 1.00 30.82 461 VAL B O 1
ATOM 3258 N N . LYS B 1 176 ? 21.131 -13.047 32.985 1.00 33.96 462 LYS B N 1
ATOM 3259 C CA . LYS B 1 176 ? 20.448 -12.723 34.231 1.00 38.19 462 LYS B CA 1
ATOM 3260 C C . LYS B 1 176 ? 20.243 -11.226 34.421 1.00 38.14 462 LYS B C 1
ATOM 3261 O O . LYS B 1 176 ? 20.879 -10.405 33.759 1.00 38.83 462 LYS B O 1
ATOM 3267 N N . ASN B 1 177 ? 19.339 -10.886 35.330 1.00 38.41 463 ASN B N 1
ATOM 3268 C CA . ASN B 1 177 ? 19.041 -9.498 35.657 1.00 37.89 463 ASN B CA 1
ATOM 3269 C C . ASN B 1 177 ? 18.343 -8.704 34.557 1.00 36.92 463 ASN B C 1
ATOM 3270 O O . ASN B 1 177 ? 18.462 -7.481 34.500 1.00 35.50 463 ASN B O 1
ATOM 3275 N N . LEU B 1 178 ? 17.622 -9.397 33.680 1.00 35.65 464 LEU B N 1
ATOM 3276 C CA . LEU B 1 178 ? 16.884 -8.724 32.616 1.00 33.59 464 LEU B CA 1
ATOM 3277 C C . LEU B 1 178 ? 15.632 -8.124 33.239 1.00 33.25 464 LEU B C 1
ATOM 3278 O O . LEU B 1 178 ? 15.013 -8.744 34.106 1.00 32.39 464 LEU B O 1
ATOM 3283 N N . GLU B 1 179 ? 15.260 -6.923 32.810 1.00 31.66 465 GLU B N 1
ATOM 3284 C CA . GLU B 1 179 ? 14.066 -6.287 33.345 1.00 32.57 465 GLU B CA 1
ATOM 3285 C C . GLU B 1 179 ? 12.828 -6.990 32.802 1.00 31.36 465 GLU B C 1
ATOM 3286 O O . GLU B 1 179 ? 11.910 -7.312 33.553 1.00 32.59 465 GLU B O 1
ATOM 3292 N N . ASN B 1 180 ? 12.810 -7.225 31.493 1.00 28.58 466 ASN B N 1
ATOM 3293 C CA . ASN B 1 180 ? 11.676 -7.886 30.852 1.00 27.59 466 ASN B CA 1
ATOM 3294 C C . ASN B 1 180 ? 12.031 -9.313 30.440 1.00 26.69 466 ASN B C 1
ATOM 3295 O O . ASN B 1 180 ? 12.135 -9.623 29.251 1.00 26.48 466 ASN B O 1
ATOM 3300 N N . PHE B 1 181 ? 12.214 -10.184 31.424 1.00 26.03 467 PHE B N 1
ATOM 3301 C CA . PHE B 1 181 ? 12.559 -11.570 31.132 1.00 27.43 467 PHE B CA 1
ATOM 3302 C C . PHE B 1 181 ? 11.381 -12.304 30.497 1.00 25.41 467 PHE B C 1
ATOM 3303 O O . PHE B 1 181 ? 11.561 -13.309 29.807 1.00 23.80 467 PHE B O 1
ATOM 3311 N N . GLN B 1 182 ? 10.178 -11.789 30.725 1.00 23.58 468 GLN B N 1
ATOM 3312 C CA . GLN B 1 182 ? 8.971 -12.396 30.177 1.00 24.75 468 GLN B CA 1
ATOM 3313 C C . GLN B 1 182 ? 9.008 -12.360 28.654 1.00 23.29 468 GLN B C 1
ATOM 3314 O O . GLN B 1 182 ? 8.576 -13.304 27.991 1.00 23.72 468 GLN B O 1
ATOM 3320 N N . LEU B 1 183 ? 9.524 -11.272 28.095 1.00 20.99 469 LEU B N 1
ATOM 3321 C CA . LEU B 1 183 ? 9.590 -11.156 26.646 1.00 20.96 469 LEU B CA 1
ATOM 3322 C C . LEU B 1 183 ? 10.526 -12.192 26.051 1.00 19.74 469 LEU B C 1
ATOM 3323 O O . LEU B 1 183 ? 10.218 -12.808 25.033 1.00 18.43 469 LEU B O 1
ATOM 3328 N N . VAL B 1 184 ? 11.673 -12.379 26.691 1.00 17.27 470 VAL B N 1
ATOM 3329 C CA . VAL B 1 184 ? 12.647 -13.340 26.208 1.00 18.51 470 VAL B CA 1
ATOM 3330 C C . VAL B 1 184 ? 12.085 -14.760 26.257 1.00 17.58 470 VAL B C 1
ATOM 3331 O O . VAL B 1 184 ? 12.316 -15.559 25.345 1.00 18.93 470 VAL B O 1
ATOM 3335 N N . GLU B 1 185 ? 11.344 -15.075 27.315 1.00 16.71 471 GLU B N 1
ATOM 3336 C CA . GLU B 1 185 ? 10.765 -16.407 27.433 1.00 19.14 471 GLU B CA 1
ATOM 3337 C C . GLU B 1 185 ? 9.749 -16.590 26.310 1.00 17.93 471 GLU B C 1
ATOM 3338 O O . GLU B 1 185 ? 9.669 -17.655 25.700 1.00 18.74 471 GLU B O 1
ATOM 3344 N N . GLY B 1 186 ? 8.989 -15.535 26.038 1.00 16.92 472 GLY B N 1
ATOM 3345 C CA . GLY B 1 186 ? 7.992 -15.585 24.986 1.00 18.61 472 GLY B CA 1
ATOM 3346 C C . GLY B 1 186 ? 8.618 -15.858 23.632 1.00 17.13 472 GLY B C 1
ATOM 3347 O O . GLY B 1 186 ? 8.104 -16.658 22.849 1.00 17.04 472 GLY B O 1
ATOM 3348 N N . VAL B 1 187 ? 9.728 -15.187 23.346 1.00 17.14 473 VAL B N 1
ATOM 3349 C CA . VAL B 1 187 ? 10.421 -15.386 22.081 1.00 15.50 473 VAL B CA 1
ATOM 3350 C C . VAL B 1 187 ? 10.906 -16.833 21.978 1.00 15.59 473 VAL B C 1
ATOM 3351 O O . VAL B 1 187 ? 10.720 -17.476 20.953 1.00 13.38 473 VAL B O 1
ATOM 3355 N N . GLN B 1 188 ? 11.531 -17.344 23.035 1.00 15.33 474 GLN B N 1
ATOM 3356 C CA . GLN B 1 188 ? 12.002 -18.730 23.025 1.00 15.45 474 GLN B CA 1
ATOM 3357 C C . GLN B 1 188 ? 10.844 -19.698 22.737 1.00 16.77 474 GLN B C 1
ATOM 3358 O O . GLN B 1 188 ? 10.994 -20.647 21.968 1.00 17.58 474 GLN B O 1
ATOM 3364 N N . GLU B 1 189 ? 9.690 -19.448 23.349 1.00 17.11 475 GLU B N 1
ATOM 3365 C CA . GLU B 1 189 ? 8.525 -20.312 23.150 1.00 18.28 475 GLU B CA 1
ATOM 3366 C C . GLU B 1 189 ? 8.035 -20.242 21.704 1.00 17.19 475 GLU B C 1
ATOM 3367 O O . GLU B 1 189 ? 7.899 -21.263 21.037 1.00 16.48 475 GLU B O 1
ATOM 3373 N N . GLN B 1 190 ? 7.782 -19.026 21.230 1.00 17.60 476 GLN B N 1
ATOM 3374 C CA . GLN B 1 190 ? 7.295 -18.810 19.871 1.00 16.86 476 GLN B CA 1
ATOM 3375 C C . GLN B 1 190 ? 8.230 -19.283 18.763 1.00 16.91 476 GLN B C 1
ATOM 3376 O O . GLN B 1 190 ? 7.787 -19.895 17.786 1.00 16.53 476 GLN B O 1
ATOM 3382 N N . VAL B 1 191 ? 9.521 -18.991 18.899 1.00 14.79 477 VAL B N 1
ATOM 3383 C CA . VAL B 1 191 ? 10.478 -19.389 17.870 1.00 15.26 477 VAL B CA 1
ATOM 3384 C C . VAL B 1 191 ? 10.718 -20.901 17.827 1.00 14.07 477 VAL B C 1
ATOM 3385 O O . VAL B 1 191 ? 10.775 -21.491 16.742 1.00 15.49 477 VAL B O 1
ATOM 3389 N N . ASN B 1 192 ? 10.854 -21.537 18.988 1.00 13.55 478 ASN B N 1
ATOM 3390 C CA . ASN B 1 192 ? 11.041 -22.988 19.012 1.00 15.44 478 ASN B CA 1
ATOM 3391 C C . ASN B 1 192 ? 9.828 -23.677 18.364 1.00 14.70 478 ASN B C 1
ATOM 3392 O O . ASN B 1 192 ? 9.971 -24.642 17.617 1.00 15.95 478 ASN B O 1
ATOM 3397 N N . ALA B 1 193 ? 8.634 -23.171 18.648 1.00 15.14 479 ALA B N 1
ATOM 3398 C CA . ALA B 1 193 ? 7.414 -23.743 18.082 1.00 15.10 479 ALA B CA 1
ATOM 3399 C C . ALA B 1 193 ? 7.382 -23.563 16.564 1.00 15.92 479 ALA B C 1
ATOM 3400 O O . ALA B 1 193 ? 7.071 -24.497 15.828 1.00 15.18 479 ALA B O 1
ATOM 3402 N N . ALA B 1 194 ? 7.716 -22.364 16.101 1.00 14.52 480 ALA B N 1
ATOM 3403 C CA . ALA B 1 194 ? 7.721 -22.085 14.665 1.00 15.94 480 ALA B CA 1
ATOM 3404 C C . ALA B 1 194 ? 8.779 -22.913 13.952 1.00 15.76 480 ALA B C 1
ATOM 3405 O O . ALA B 1 194 ? 8.557 -23.386 12.841 1.00 17.56 480 ALA B O 1
ATOM 3407 N N . LEU B 1 195 ? 9.935 -23.091 14.587 1.00 17.10 481 LEU B N 1
ATOM 3408 C CA . LEU B 1 195 ? 11.005 -23.878 13.979 1.00 15.98 481 LEU B CA 1
ATOM 3409 C C . LEU B 1 195 ? 10.562 -25.333 13.857 1.00 17.33 481 LEU B C 1
ATOM 3410 O O . LEU B 1 195 ? 10.798 -25.981 12.839 1.00 17.11 481 LEU B O 1
ATOM 3415 N N . LEU B 1 196 ? 9.922 -25.845 14.904 1.00 17.29 482 LEU B N 1
ATOM 3416 C CA . LEU B 1 196 ? 9.442 -27.220 14.911 1.00 17.41 482 LEU B CA 1
ATOM 3417 C C . LEU B 1 196 ? 8.447 -27.444 13.768 1.00 17.60 482 LEU B C 1
ATOM 3418 O O . LEU B 1 196 ? 8.594 -28.388 12.995 1.00 18.79 482 LEU B O 1
ATOM 3423 N N . ASP B 1 197 ? 7.438 -26.581 13.661 1.00 17.98 483 ASP B N 1
ATOM 3424 C CA . ASP B 1 197 ? 6.457 -26.721 12.583 1.00 19.62 483 ASP B CA 1
ATOM 3425 C C . ASP B 1 197 ? 7.140 -26.627 11.223 1.00 20.66 483 ASP B C 1
ATOM 3426 O O . ASP B 1 197 ? 6.832 -27.391 10.306 1.00 19.27 483 ASP B O 1
ATOM 3431 N N . TYR B 1 198 ? 8.084 -25.698 11.097 1.00 20.05 484 TYR B N 1
ATOM 3432 C CA . TYR B 1 198 ? 8.797 -25.520 9.836 1.00 20.37 484 TYR B CA 1
ATOM 3433 C C . TYR B 1 198 ? 9.576 -26.755 9.394 1.00 20.98 484 TYR B C 1
ATOM 3434 O O . TYR B 1 198 ? 9.437 -27.198 8.252 1.00 20.71 484 TYR B O 1
ATOM 3443 N N . THR B 1 199 ? 10.401 -27.312 10.282 1.00 19.71 485 THR B N 1
ATOM 3444 C CA . THR B 1 199 ? 11.190 -28.486 9.914 1.00 19.41 485 THR B CA 1
ATOM 3445 C C . THR B 1 199 ? 10.331 -29.706 9.604 1.00 20.78 485 THR B C 1
ATOM 3446 O O . THR B 1 199 ? 10.647 -30.470 8.692 1.00 20.45 485 THR B O 1
ATOM 3450 N N . MET B 1 200 ? 9.248 -29.897 10.349 1.00 21.61 486 MET B N 1
ATOM 3451 C CA . MET B 1 200 ? 8.371 -31.041 10.097 1.00 22.47 486 MET B CA 1
ATOM 3452 C C . MET B 1 200 ? 7.709 -30.931 8.730 1.00 24.68 486 MET B C 1
ATOM 3453 O O . MET B 1 200 ? 7.646 -31.898 7.973 1.00 25.22 486 MET B O 1
ATOM 3458 N N . CYS B 1 201 ? 7.204 -29.741 8.432 1.00 25.43 487 CYS B N 1
ATOM 3459 C CA . CYS B 1 201 ? 6.520 -29.470 7.176 1.00 27.80 487 CYS B CA 1
ATOM 3460 C C . CYS B 1 201 ? 7.410 -29.538 5.937 1.00 28.68 487 CYS B C 1
ATOM 3461 O O . CYS B 1 201 ? 7.045 -30.156 4.936 1.00 30.00 487 CYS B O 1
ATOM 3464 N N . ASN B 1 202 ? 8.587 -28.925 6.013 1.00 26.41 488 ASN B N 1
ATOM 3465 C CA . ASN B 1 202 ? 9.490 -28.866 4.868 1.00 26.70 488 ASN B CA 1
ATOM 3466 C C . ASN B 1 202 ? 10.595 -29.908 4.732 1.00 25.06 488 ASN B C 1
ATOM 3467 O O . ASN B 1 202 ? 11.195 -30.035 3.662 1.00 25.70 488 ASN B O 1
ATOM 3472 N N . TYR B 1 203 ? 10.873 -30.652 5.797 1.00 23.49 489 TYR B N 1
ATOM 3473 C CA . TYR B 1 203 ? 11.904 -31.689 5.743 1.00 23.57 489 TYR B CA 1
ATOM 3474 C C . TYR B 1 203 ? 11.404 -32.949 6.435 1.00 24.21 489 TYR B C 1
ATOM 3475 O O . TYR B 1 203 ? 12.069 -33.498 7.328 1.00 22.18 489 TYR B O 1
ATOM 3484 N N . PRO B 1 204 ? 10.228 -33.441 6.005 1.00 24.14 490 PRO B N 1
ATOM 3485 C CA . PRO B 1 204 ? 9.598 -34.638 6.567 1.00 25.68 490 PRO B CA 1
ATOM 3486 C C . PRO B 1 204 ? 10.469 -35.883 6.577 1.00 25.81 490 PRO B C 1
ATOM 3487 O O . PRO B 1 204 ? 10.328 -36.725 7.460 1.00 27.53 490 PRO B O 1
ATOM 3491 N N . GLN B 1 205 ? 11.372 -35.997 5.609 1.00 25.83 491 GLN B N 1
ATOM 3492 C CA . GLN B 1 205 ? 12.253 -37.158 5.536 1.00 28.15 491 GLN B CA 1
ATOM 3493 C C . GLN B 1 205 ? 13.316 -37.171 6.640 1.00 27.86 491 GLN B C 1
ATOM 3494 O O . GLN B 1 205 ? 13.805 -38.235 7.022 1.00 28.57 491 GLN B O 1
ATOM 3500 N N . GLN B 1 206 ? 13.684 -35.993 7.135 1.00 25.07 492 GLN B N 1
ATOM 3501 C CA . GLN B 1 206 ? 14.661 -35.890 8.218 1.00 25.15 492 GLN B CA 1
ATOM 3502 C C . GLN B 1 206 ? 13.809 -35.787 9.480 1.00 22.98 492 GLN B C 1
ATOM 3503 O O . GLN B 1 206 ? 13.545 -34.691 9.976 1.00 23.37 492 GLN B O 1
ATOM 3509 N N . THR B 1 207 ? 13.381 -36.939 9.986 1.00 22.89 493 THR B N 1
ATOM 3510 C CA . THR B 1 207 ? 12.494 -37.008 11.146 1.00 20.69 493 THR B CA 1
ATOM 3511 C C . THR B 1 207 ? 12.954 -36.343 12.441 1.00 19.96 493 THR B C 1
ATOM 3512 O O . THR B 1 207 ? 12.123 -35.985 13.267 1.00 17.87 493 THR B O 1
ATOM 3516 N N . GLU B 1 208 ? 14.261 -36.178 12.626 1.00 20.30 494 GLU B N 1
ATOM 3517 C CA . GLU B 1 208 ? 14.765 -35.550 13.847 1.00 19.59 494 GLU B CA 1
ATOM 3518 C C . GLU B 1 208 ? 15.458 -34.217 13.571 1.00 19.26 494 GLU B C 1
ATOM 3519 O O . GLU B 1 208 ? 16.189 -33.710 14.422 1.00 20.20 494 GLU B O 1
ATOM 3525 N N . LYS B 1 209 ? 15.217 -33.635 12.400 1.00 17.95 495 LYS B N 1
ATOM 3526 C CA . LYS B 1 209 ? 15.884 -32.390 12.050 1.00 19.44 495 LYS B CA 1
ATOM 3527 C C . LYS B 1 209 ? 15.828 -31.331 13.147 1.00 19.32 495 LYS B C 1
ATOM 3528 O O . LYS B 1 209 ? 16.846 -30.730 13.479 1.00 19.11 495 LYS B O 1
ATOM 3534 N N . PHE B 1 210 ? 14.642 -31.105 13.701 1.00 18.12 496 PHE B N 1
ATOM 3535 C CA . PHE B 1 210 ? 14.471 -30.117 14.758 1.00 17.80 496 PHE B CA 1
ATOM 3536 C C . PHE B 1 210 ? 15.517 -30.281 15.856 1.00 17.77 496 PHE B C 1
ATOM 3537 O O . PHE B 1 210 ? 16.283 -29.354 16.151 1.00 14.90 496 PHE B O 1
ATOM 3545 N N . GLY B 1 211 ? 15.543 -31.463 16.464 1.00 17.12 497 GLY B N 1
ATOM 3546 C CA . GLY B 1 211 ? 16.490 -31.724 17.535 1.00 17.19 497 GLY B CA 1
ATOM 3547 C C . GLY B 1 211 ? 17.944 -31.698 17.096 1.00 19.43 497 GLY B C 1
ATOM 3548 O O . GLY B 1 211 ? 18.820 -31.240 17.840 1.00 17.93 497 GLY B O 1
ATOM 3549 N N . GLN B 1 212 ? 18.209 -32.196 15.890 1.00 19.15 498 GLN B N 1
ATOM 3550 C CA . GLN B 1 212 ? 19.567 -32.228 15.365 1.00 19.27 498 GLN B CA 1
ATOM 3551 C C . GLN B 1 212 ? 20.124 -30.825 15.151 1.00 19.93 498 GLN B C 1
ATOM 3552 O O . GLN B 1 212 ? 21.301 -30.576 15.409 1.00 20.54 498 GLN B O 1
ATOM 3558 N N . LEU B 1 213 ? 19.283 -29.912 14.678 1.00 18.61 499 LEU B N 1
ATOM 3559 C CA . LEU B 1 213 ? 19.725 -28.539 14.450 1.00 18.93 499 LEU B CA 1
ATOM 3560 C C . LEU B 1 213 ? 20.081 -27.888 15.781 1.00 18.52 499 LEU B C 1
ATOM 3561 O O . LEU B 1 213 ? 21.160 -27.328 15.940 1.00 19.29 499 LEU B O 1
ATOM 3566 N N . LEU B 1 214 ? 19.169 -27.982 16.741 1.00 16.91 500 LEU B N 1
ATOM 3567 C CA . LEU B 1 214 ? 19.390 -27.379 18.048 1.00 15.90 500 LEU B CA 1
ATOM 3568 C C . LEU B 1 214 ? 20.650 -27.895 18.745 1.00 16.68 500 LEU B C 1
ATOM 3569 O O . LEU B 1 214 ? 21.283 -27.157 19.507 1.00 16.35 500 LEU B O 1
ATOM 3574 N N . LEU B 1 215 ? 21.028 -29.144 18.478 1.00 15.94 501 LEU B N 1
ATOM 3575 C CA . LEU B 1 215 ? 22.242 -29.697 19.073 1.00 17.14 501 LEU B CA 1
ATOM 3576 C C . LEU B 1 215 ? 23.493 -28.958 18.596 1.00 18.14 501 LEU B C 1
ATOM 3577 O O . LEU B 1 215 ? 24.575 -29.159 19.146 1.00 15.09 501 LEU B O 1
ATOM 3582 N N . ARG B 1 216 ? 23.348 -28.126 17.565 1.00 16.75 502 ARG B N 1
ATOM 3583 C CA . ARG B 1 216 ? 24.476 -27.347 17.041 1.00 17.76 502 ARG B CA 1
ATOM 3584 C C . ARG B 1 216 ? 24.684 -26.072 17.857 1.00 18.39 502 ARG B C 1
ATOM 3585 O O . ARG B 1 216 ? 25.744 -25.447 17.789 1.00 17.05 502 ARG B O 1
ATOM 3593 N N . LEU B 1 217 ? 23.673 -25.683 18.625 1.00 17.62 503 LEU B N 1
ATOM 3594 C CA . LEU B 1 217 ? 23.775 -24.467 19.420 1.00 19.20 503 LEU B CA 1
ATOM 3595 C C . LEU B 1 217 ? 24.915 -24.495 20.448 1.00 19.57 503 LEU B C 1
ATOM 3596 O O . LEU B 1 217 ? 25.639 -23.505 20.600 1.00 16.54 503 LEU B O 1
ATOM 3601 N N . PRO B 1 218 ? 25.087 -25.620 21.167 1.00 20.54 504 PRO B N 1
ATOM 3602 C CA . PRO B 1 218 ? 26.158 -25.731 22.166 1.00 21.13 504 PRO B CA 1
ATOM 3603 C C . PRO B 1 218 ? 27.525 -25.720 21.489 1.00 20.95 504 PRO B C 1
ATOM 3604 O O . PRO B 1 218 ? 28.512 -25.246 22.057 1.00 20.01 504 PRO B O 1
ATOM 3608 N N . GLU B 1 219 ? 27.572 -26.250 20.272 1.00 18.88 505 GLU B N 1
ATOM 3609 C CA . GLU B 1 219 ? 28.813 -26.308 19.510 1.00 20.03 505 GLU B CA 1
ATOM 3610 C C . GLU B 1 219 ? 29.177 -24.899 19.040 1.00 19.51 505 GLU B C 1
ATOM 3611 O O . GLU B 1 219 ? 30.351 -24.541 18.965 1.00 19.71 505 GLU B O 1
ATOM 3617 N N . ILE B 1 220 ? 28.160 -24.106 18.723 1.00 18.05 506 ILE B N 1
ATOM 3618 C CA . ILE B 1 220 ? 28.368 -22.725 18.295 1.00 18.21 506 ILE B CA 1
ATOM 3619 C C . ILE B 1 220 ? 28.884 -21.950 19.509 1.00 18.52 506 ILE B C 1
ATOM 3620 O O . ILE B 1 220 ? 29.788 -21.116 19.394 1.00 19.18 506 ILE B O 1
ATOM 3625 N N . ARG B 1 221 ? 28.297 -22.233 20.667 1.00 18.55 507 ARG B N 1
ATOM 3626 C CA . ARG B 1 221 ? 28.681 -21.606 21.932 1.00 21.42 507 ARG B CA 1
ATOM 3627 C C . ARG B 1 221 ? 30.151 -21.874 22.244 1.00 19.47 507 ARG B C 1
ATOM 3628 O O . ARG B 1 221 ? 30.894 -20.971 22.624 1.00 19.98 507 ARG B O 1
ATOM 3636 N N . ALA B 1 222 ? 30.557 -23.131 22.101 1.00 20.17 508 ALA B N 1
ATOM 3637 C CA . ALA B 1 222 ? 31.933 -23.533 22.376 1.00 19.82 508 ALA B CA 1
ATOM 3638 C C . ALA B 1 222 ? 32.925 -22.861 21.433 1.00 21.29 508 ALA B C 1
ATOM 3639 O O . ALA B 1 222 ? 33.989 -22.405 21.857 1.00 21.11 508 ALA B O 1
ATOM 3641 N N . ILE B 1 223 ? 32.580 -22.801 20.150 1.00 20.21 509 ILE B N 1
ATOM 3642 C CA . ILE B 1 223 ? 33.468 -22.186 19.177 1.00 20.50 509 ILE B CA 1
ATOM 3643 C C . ILE B 1 223 ? 33.597 -20.687 19.408 1.00 19.33 509 ILE B C 1
ATOM 3644 O O . ILE B 1 223 ? 34.681 -20.127 19.247 1.00 17.47 509 ILE B O 1
ATOM 3649 N N . SER B 1 224 ? 32.502 -20.036 19.790 1.00 19.37 510 SER B N 1
ATOM 3650 C CA . SER B 1 224 ? 32.549 -18.600 20.046 1.00 20.70 510 SER B CA 1
ATOM 3651 C C . SER B 1 224 ? 33.404 -18.293 21.279 1.00 21.08 510 SER B C 1
ATOM 3652 O O . SER B 1 224 ? 34.099 -17.276 21.324 1.00 21.27 510 SER B O 1
ATOM 3655 N N . MET B 1 225 ? 33.355 -19.165 22.281 1.00 21.52 511 MET B N 1
ATOM 3656 C CA . MET B 1 225 ? 34.148 -18.946 23.491 1.00 24.89 511 MET B CA 1
ATOM 3657 C C . MET B 1 225 ? 35.637 -19.075 23.163 1.00 23.89 511 MET B C 1
ATOM 3658 O O . MET B 1 225 ? 36.466 -18.298 23.645 1.00 22.22 511 MET B O 1
ATOM 3663 N N . GLN B 1 226 ? 35.958 -20.055 22.322 1.00 22.12 512 GLN B N 1
ATOM 3664 C CA . GLN B 1 226 ? 37.328 -20.299 21.890 1.00 21.68 512 GLN B CA 1
ATOM 3665 C C . GLN B 1 226 ? 37.776 -19.108 21.030 1.00 19.93 512 GLN B C 1
ATOM 3666 O O . GLN B 1 226 ? 38.920 -18.648 21.120 1.00 18.02 512 GLN B O 1
ATOM 3672 N N . ALA B 1 227 ? 36.867 -18.603 20.204 1.00 15.83 513 ALA B N 1
ATOM 3673 C CA . ALA B 1 227 ? 37.186 -17.466 19.342 1.00 17.58 513 ALA B CA 1
ATOM 3674 C C . ALA B 1 227 ? 37.487 -16.232 20.201 1.00 18.30 513 ALA B C 1
ATOM 3675 O O . ALA B 1 227 ? 38.412 -15.475 19.911 1.00 17.38 513 ALA B O 1
ATOM 3677 N N . GLU B 1 228 ? 36.702 -16.032 21.255 1.00 17.32 514 GLU B N 1
ATOM 3678 C CA . GLU B 1 228 ? 36.919 -14.897 22.140 1.00 19.89 514 GLU B CA 1
ATOM 3679 C C . GLU B 1 228 ? 38.275 -14.974 22.848 1.00 20.84 514 GLU B C 1
ATOM 3680 O O . GLU B 1 228 ? 38.971 -13.966 22.962 1.00 19.63 514 GLU B O 1
ATOM 3686 N N . GLU B 1 229 ? 38.647 -16.159 23.323 1.00 20.54 515 GLU B N 1
ATOM 3687 C CA . GLU B 1 229 ? 39.935 -16.335 23.994 1.00 22.94 515 GLU B CA 1
ATOM 3688 C C . GLU B 1 229 ? 41.055 -15.938 23.032 1.00 22.59 515 GLU B C 1
ATOM 3689 O O . GLU B 1 229 ? 41.987 -15.223 23.400 0.00 21.96 515 GLU B O 1
ATOM 3695 N N . TYR B 1 230 ? 40.942 -16.418 21.796 1.00 20.28 516 TYR B N 1
ATOM 3696 C CA . TYR B 1 230 ? 41.911 -16.114 20.751 1.00 19.71 516 TYR B CA 1
ATOM 3697 C C . TYR B 1 230 ? 41.992 -14.603 20.540 1.00 19.39 516 TYR B C 1
ATOM 3698 O O . TYR B 1 230 ? 43.076 -14.022 20.532 1.00 15.96 516 TYR B O 1
ATOM 3707 N N . LEU B 1 231 ? 40.833 -13.972 20.375 1.00 18.31 517 LEU B N 1
ATOM 3708 C CA . LEU B 1 231 ? 40.785 -12.535 20.147 1.00 21.42 517 LEU B CA 1
ATOM 3709 C C . LEU B 1 231 ? 41.320 -11.736 21.326 1.00 20.37 517 LEU B C 1
ATOM 3710 O O . LEU B 1 231 ? 42.023 -10.744 21.131 1.00 20.31 517 LEU B O 1
ATOM 3715 N N . TYR B 1 232 ? 40.993 -12.155 22.545 1.00 20.24 518 TYR B N 1
ATOM 3716 C CA . TYR B 1 232 ? 41.477 -11.426 23.706 1.00 21.83 518 TYR B CA 1
ATOM 3717 C C . TYR B 1 232 ? 42.996 -11.477 23.754 1.00 19.04 518 TYR B C 1
ATOM 3718 O O . TYR B 1 232 ? 43.648 -10.487 24.085 1.00 18.73 518 TYR B O 1
ATOM 3727 N N . TYR B 1 233 ? 43.565 -12.629 23.422 1.00 17.79 519 TYR B N 1
ATOM 3728 C CA . TYR B 1 233 ? 45.015 -12.758 23.423 1.00 16.92 519 TYR B CA 1
ATOM 3729 C C . TYR B 1 233 ? 45.641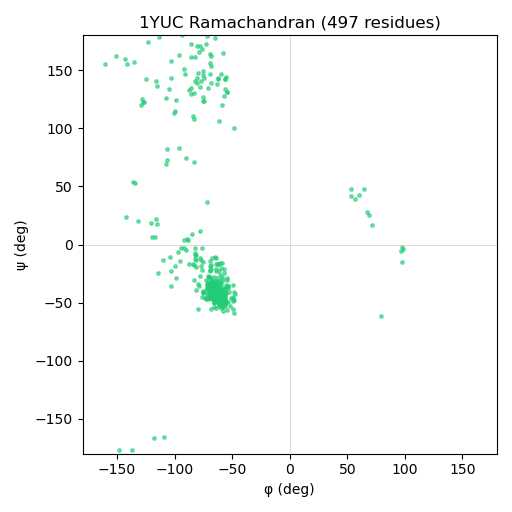 -11.800 22.402 1.00 16.31 519 TYR B C 1
ATOM 3730 O O . TYR B 1 233 ? 46.652 -11.148 22.684 1.00 13.51 519 TYR B O 1
ATOM 3739 N N . LYS B 1 234 ? 45.050 -11.726 21.212 1.00 12.33 520 LYS B N 1
ATOM 3740 C CA . LYS B 1 234 ? 45.556 -10.838 20.168 1.00 15.01 520 LYS B CA 1
ATOM 3741 C C . LYS B 1 234 ? 45.455 -9.389 20.637 1.00 16.62 520 LYS B C 1
ATOM 3742 O O . LYS B 1 234 ? 46.349 -8.570 20.394 1.00 15.80 520 LYS B O 1
ATOM 3748 N N . HIS B 1 235 ? 44.353 -9.096 21.317 1.00 17.55 521 HIS B N 1
ATOM 3749 C CA . HIS B 1 235 ? 44.074 -7.772 21.852 1.00 18.31 521 HIS B CA 1
ATOM 3750 C C . HIS B 1 235 ? 45.128 -7.347 22.880 1.00 19.22 521 HIS B C 1
ATOM 3751 O O . HIS B 1 235 ? 45.622 -6.220 22.838 1.00 17.69 521 HIS B O 1
ATOM 3758 N N . LEU B 1 236 ? 45.470 -8.248 23.800 1.00 19.86 522 LEU B N 1
ATOM 3759 C CA . LEU B 1 236 ? 46.471 -7.937 24.826 1.00 21.13 522 LEU B CA 1
ATOM 3760 C C . LEU B 1 236 ? 47.843 -7.677 24.200 1.00 21.74 522 LEU B C 1
ATOM 3761 O O . LEU B 1 236 ? 48.689 -7.007 24.792 0.00 21.62 522 LEU B O 1
ATOM 3766 N N . ASN B 1 237 ? 48.052 -8.212 22.998 1.00 22.22 523 ASN B N 1
ATOM 3767 C CA . ASN B 1 237 ? 49.312 -8.025 22.281 1.00 22.27 523 ASN B CA 1
ATOM 3768 C C . ASN B 1 237 ? 49.265 -6.757 21.430 1.00 23.02 523 ASN B C 1
ATOM 3769 O O . ASN B 1 237 ? 50.207 -6.457 20.690 1.00 22.67 523 ASN B O 1
ATOM 3774 N N . GLY B 1 238 ? 48.160 -6.021 21.555 1.00 23.39 524 GLY B N 1
ATOM 3775 C CA . GLY B 1 238 ? 47.975 -4.772 20.837 1.00 23.58 524 GLY B CA 1
ATOM 3776 C C . GLY B 1 238 ? 47.742 -4.858 19.342 1.00 26.13 524 GLY B C 1
ATOM 3777 O O . GLY B 1 238 ? 47.857 -3.852 18.641 1.00 28.59 524 GLY B O 1
ATOM 3778 N N . ASP B 1 239 ? 47.388 -6.038 18.848 1.00 27.15 525 ASP B N 1
ATOM 3779 C CA . ASP B 1 239 ? 47.180 -6.219 17.413 1.00 28.24 525 ASP B CA 1
ATOM 3780 C C . ASP B 1 239 ? 45.767 -5.981 16.885 1.00 27.23 525 ASP B C 1
ATOM 3781 O O . ASP B 1 239 ? 45.542 -6.031 15.676 1.00 27.74 525 ASP B O 1
ATOM 3786 N N . VAL B 1 240 ? 44.816 -5.723 17.772 1.00 25.28 526 VAL B N 1
ATOM 3787 C CA . VAL B 1 240 ? 43.442 -5.500 17.339 1.00 23.37 526 VAL B CA 1
ATOM 3788 C C . VAL B 1 240 ? 43.091 -4.018 17.243 1.00 25.09 526 VAL B C 1
ATOM 3789 O O . VAL B 1 240 ? 43.239 -3.278 18.216 1.00 23.73 526 VAL B O 1
ATOM 3793 N N . PRO B 1 241 ? 42.620 -3.562 16.066 1.00 23.27 527 PRO B N 1
ATOM 3794 C CA . PRO B 1 241 ? 42.263 -2.146 15.930 1.00 25.33 527 PRO B CA 1
ATOM 3795 C C . PRO B 1 241 ? 41.233 -1.836 17.011 1.00 26.25 527 PRO B C 1
ATOM 3796 O O . PRO B 1 241 ? 40.373 -2.664 17.309 1.00 25.24 527 PRO B O 1
ATOM 3800 N N . TYR B 1 242 ? 41.309 -0.646 17.592 1.00 28.38 528 TYR B N 1
ATOM 3801 C CA . TYR B 1 242 ? 40.401 -0.293 18.671 1.00 29.93 528 TYR B CA 1
ATOM 3802 C C . TYR B 1 242 ? 39.480 0.894 18.415 1.00 29.78 528 TYR B C 1
ATOM 3803 O O . TYR B 1 242 ? 39.327 1.360 17.284 1.00 30.38 528 TYR B O 1
ATOM 3812 N N . ASN B 1 243 ? 38.876 1.374 19.497 1.00 30.57 529 ASN B N 1
ATOM 3813 C CA . ASN B 1 243 ? 37.934 2.484 19.453 1.00 32.07 529 ASN B CA 1
ATOM 3814 C C . ASN B 1 243 ? 36.816 2.129 18.488 1.00 30.62 529 ASN B C 1
ATOM 3815 O O . ASN B 1 243 ? 36.336 2.968 17.728 1.00 31.88 529 ASN B O 1
ATOM 3820 N N . ASN B 1 244 ? 36.418 0.862 18.525 1.00 29.06 530 ASN B N 1
ATOM 3821 C CA . ASN B 1 244 ? 35.354 0.357 17.676 1.00 26.39 530 ASN B CA 1
ATOM 3822 C C . ASN B 1 244 ? 34.437 -0.551 18.491 1.00 26.58 530 ASN B C 1
ATOM 3823 O O . ASN B 1 244 ? 34.628 -0.737 19.700 1.00 25.80 530 ASN B O 1
ATOM 3828 N N . LEU B 1 245 ? 33.453 -1.131 17.818 1.00 24.13 531 LEU B N 1
ATOM 3829 C CA . LEU B 1 245 ? 32.490 -2.002 18.474 1.00 23.01 531 LEU B CA 1
ATOM 3830 C C . LEU B 1 245 ? 33.090 -3.336 18.901 1.00 20.97 531 LEU B C 1
ATOM 3831 O O . LEU B 1 245 ? 32.757 -3.863 19.961 1.00 21.69 531 LEU B O 1
ATOM 3836 N N . LEU B 1 246 ? 33.983 -3.875 18.079 1.00 21.51 532 LEU B N 1
ATOM 3837 C CA . LEU B 1 246 ? 34.625 -5.154 18.371 1.00 20.33 532 LEU B CA 1
ATOM 3838 C C . LEU B 1 246 ? 35.305 -5.138 19.747 1.00 22.02 532 LEU B C 1
ATOM 3839 O O . LEU B 1 246 ? 35.108 -6.044 20.559 1.00 19.21 532 LEU B O 1
ATOM 3844 N N . ILE B 1 247 ? 36.113 -4.113 20.003 1.00 21.02 533 ILE B N 1
ATOM 3845 C CA . ILE B 1 247 ? 36.814 -4.021 21.283 1.00 23.66 533 ILE B CA 1
ATOM 3846 C C . ILE B 1 247 ? 35.858 -3.767 22.448 1.00 23.43 533 ILE B C 1
ATOM 3847 O O . ILE B 1 247 ? 36.057 -4.282 23.549 1.00 23.48 533 ILE B O 1
ATOM 3852 N N . GLU B 1 248 ? 34.814 -2.985 22.201 1.00 22.67 534 GLU B N 1
ATOM 3853 C CA . GLU B 1 248 ? 33.842 -2.685 23.244 1.00 22.79 534 GLU B CA 1
ATOM 3854 C C . GLU B 1 248 ? 33.202 -3.964 23.776 1.00 21.57 534 GLU B C 1
ATOM 3855 O O . GLU B 1 248 ? 32.984 -4.110 24.981 1.00 20.80 534 GLU B O 1
ATOM 3861 N N . MET B 1 249 ? 32.892 -4.892 22.877 1.00 20.28 535 MET B N 1
ATOM 3862 C CA . MET B 1 249 ? 32.286 -6.153 23.294 1.00 22.43 535 MET B CA 1
ATOM 3863 C C . MET B 1 249 ? 33.248 -6.970 24.159 1.00 23.96 535 MET B C 1
ATOM 3864 O O . MET B 1 249 ? 32.831 -7.622 25.111 1.00 23.90 535 MET B O 1
ATOM 3869 N N . LEU B 1 250 ? 34.535 -6.932 23.828 1.00 27.37 536 LEU B N 1
ATOM 3870 C CA . LEU B 1 250 ? 35.536 -7.662 24.607 1.00 30.17 536 LEU B CA 1
ATOM 3871 C C . LEU B 1 250 ? 35.607 -7.137 26.035 1.00 30.84 536 LEU B C 1
ATOM 3872 O O . LEU B 1 250 ? 35.940 -7.875 26.964 1.00 33.46 536 LEU B O 1
ATOM 3877 N N . HIS B 1 251 ? 35.295 -5.858 26.205 1.00 28.63 537 HIS B N 1
ATOM 3878 C CA . HIS B 1 251 ? 35.337 -5.234 27.519 1.00 29.54 537 HIS B CA 1
ATOM 3879 C C . HIS B 1 251 ? 34.004 -5.287 28.258 1.00 29.10 537 HIS B C 1
ATOM 3880 O O . HIS B 1 251 ? 33.872 -4.739 29.353 1.00 28.88 537 HIS B O 1
ATOM 3887 N N . ALA B 1 252 ? 33.016 -5.948 27.666 1.00 28.60 538 ALA B N 1
ATOM 3888 C CA . ALA B 1 252 ? 31.705 -6.047 28.292 1.00 28.94 538 ALA B CA 1
ATOM 3889 C C . ALA B 1 252 ? 31.767 -6.919 29.541 1.00 29.69 538 ALA B C 1
ATOM 3890 O O . ALA B 1 252 ? 32.716 -7.686 29.730 1.00 29.64 538 ALA B O 1
ATOM 3892 N N . LYS B 1 253 ? 30.757 -6.793 30.394 1.00 29.79 539 LYS B N 1
ATOM 3893 C CA . LYS B 1 253 ? 30.687 -7.584 31.617 1.00 32.56 539 LYS B CA 1
ATOM 3894 C C . LYS B 1 253 ? 29.368 -8.340 31.674 1.00 31.95 539 LYS B C 1
ATOM 3895 O O . LYS B 1 253 ? 28.454 -7.956 30.918 1.00 30.47 539 LYS B O 1
ATOM 3901 N N . ALA C 2 1 ? 41.444 5.481 39.169 1.00 44.21 15 ALA C N 1
ATOM 3902 C CA . ALA C 2 1 ? 40.737 6.332 38.174 1.00 44.26 15 ALA C CA 1
ATOM 3903 C C . ALA C 2 1 ? 41.440 6.270 36.822 1.00 45.14 15 ALA C C 1
ATOM 3904 O O . ALA C 2 1 ? 42.183 5.323 36.539 1.00 45.66 15 ALA C O 1
ATOM 3906 N N . SER C 2 2 ? 41.212 7.292 36.000 1.00 43.36 16 SER C N 1
ATOM 3907 C CA . SER C 2 2 ? 41.804 7.368 34.668 1.00 40.31 16 SER C CA 1
ATOM 3908 C C . SER C 2 2 ? 43.304 7.659 34.670 1.00 37.14 16 SER C C 1
ATOM 3909 O O . SER C 2 2 ? 43.804 8.383 33.808 1.00 37.48 16 SER C O 1
ATOM 3912 N N . ARG C 2 3 ? 44.029 7.105 35.632 1.00 32.42 17 ARG C N 1
ATOM 3913 C CA . ARG C 2 3 ? 45.464 7.331 35.664 1.00 26.17 17 ARG C CA 1
ATOM 3914 C C . ARG C 2 3 ? 46.133 6.201 34.878 1.00 23.56 17 ARG C C 1
ATOM 3915 O O . ARG C 2 3 ? 45.602 5.088 34.798 1.00 20.86 17 ARG C O 1
ATOM 3923 N N . PRO C 2 4 ? 47.299 6.482 34.269 1.00 22.52 18 PRO C N 1
ATOM 3924 C CA . PRO C 2 4 ? 48.082 5.526 33.471 1.00 21.10 18 PRO C CA 1
ATOM 3925 C C . PRO C 2 4 ? 48.526 4.327 34.312 1.00 20.92 18 PRO C C 1
ATOM 3926 O O . PRO C 2 4 ? 49.435 4.446 35.134 1.00 18.62 18 PRO C O 1
ATOM 3930 N N . ALA C 2 5 ? 47.891 3.176 34.097 1.00 19.34 19 ALA C N 1
ATOM 3931 C CA . ALA C 2 5 ? 48.208 1.962 34.858 1.00 17.11 19 ALA C CA 1
ATOM 3932 C C . ALA C 2 5 ? 49.652 1.490 34.755 1.00 15.90 19 ALA C C 1
ATOM 3933 O O . ALA C 2 5 ? 50.274 1.173 35.770 1.00 15.00 19 ALA C O 1
ATOM 3935 N N . ILE C 2 6 ? 50.186 1.421 33.537 1.00 15.30 20 ILE C N 1
ATOM 3936 C CA . ILE C 2 6 ? 51.560 0.972 33.357 1.00 15.03 20 ILE C CA 1
ATOM 3937 C C . ILE C 2 6 ? 52.531 1.944 34.017 1.00 15.27 20 ILE C C 1
ATOM 3938 O O . ILE C 2 6 ? 53.458 1.531 34.716 1.00 16.52 20 ILE C O 1
ATOM 3943 N N . LEU C 2 7 ? 52.318 3.239 33.816 1.00 13.25 21 LEU C N 1
ATOM 3944 C CA . LEU C 2 7 ? 53.200 4.220 34.436 1.00 12.91 21 LEU C CA 1
ATOM 3945 C C . LEU C 2 7 ? 53.163 4.076 35.959 1.00 13.59 21 LEU C C 1
ATOM 3946 O O . LEU C 2 7 ? 54.206 4.045 36.628 1.00 15.85 21 LEU C O 1
ATOM 3951 N N . TYR C 2 8 ? 51.956 3.989 36.505 1.00 13.75 22 TYR C N 1
ATOM 3952 C CA . TYR C 2 8 ? 51.788 3.855 37.950 1.00 14.98 22 TYR C CA 1
ATOM 3953 C C . TYR C 2 8 ? 52.477 2.590 38.460 1.00 16.31 22 TYR C C 1
ATOM 3954 O O . TYR C 2 8 ? 53.146 2.609 39.498 1.00 14.33 22 TYR C O 1
ATOM 3963 N N . ALA C 2 9 ? 52.311 1.487 37.731 1.00 17.48 23 ALA C N 1
ATOM 3964 C CA . ALA C 2 9 ? 52.929 0.223 38.131 1.00 17.96 23 ALA C CA 1
ATOM 3965 C C . ALA C 2 9 ? 54.455 0.332 38.135 1.00 18.44 23 ALA C C 1
ATOM 3966 O O . ALA C 2 9 ? 55.118 -0.185 39.037 1.00 17.41 23 ALA C O 1
ATOM 3968 N N . LEU C 2 10 ? 55.015 1.011 37.135 1.00 16.89 24 LEU C N 1
ATOM 3969 C CA . LEU C 2 10 ? 56.465 1.175 37.049 1.00 16.98 24 LEU C CA 1
ATOM 3970 C C . LEU C 2 10 ? 57.014 2.024 38.189 1.00 18.06 24 LEU C C 1
ATOM 3971 O O . LEU C 2 10 ? 58.033 1.689 38.788 1.00 16.66 24 LEU C O 1
ATOM 3976 N N . LEU C 2 11 ? 56.345 3.135 38.478 1.00 17.31 25 LEU C N 1
ATOM 3977 C CA . LEU C 2 11 ? 56.802 4.024 39.544 1.00 17.75 25 LEU C CA 1
ATOM 3978 C C . LEU C 2 11 ? 56.609 3.414 40.933 1.00 19.54 25 LEU C C 1
ATOM 3979 O O . LEU C 2 11 ? 57.350 3.730 41.868 1.00 19.92 25 LEU C O 1
ATOM 3984 N N . SER C 2 12 ? 55.621 2.538 41.063 1.00 19.96 26 SER C N 1
ATOM 3985 C CA . SER C 2 12 ? 55.329 1.908 42.346 1.00 24.51 26 SER C CA 1
ATOM 3986 C C . SER C 2 12 ? 56.319 0.807 42.737 1.00 26.84 26 SER C C 1
ATOM 3987 O O . SER C 2 12 ? 56.356 0.384 43.892 1.00 26.89 26 SER C O 1
ATOM 3990 N N . SER C 2 13 ? 57.111 0.344 41.776 1.00 28.98 27 SER C N 1
ATOM 3991 C CA . SER C 2 13 ? 58.092 -0.706 42.036 1.00 33.79 27 SER C CA 1
ATOM 3992 C C . SER C 2 13 ? 59.333 -0.165 42.737 1.00 35.49 27 SER C C 1
ATOM 3993 O O . SER C 2 13 ? 59.865 0.879 42.359 1.00 36.88 27 SER C O 1
ATOM 3996 N N . SER C 2 14 ? 59.797 -0.885 43.753 1.00 39.03 28 SER C N 1
ATOM 3997 C CA . SER C 2 14 ? 60.981 -0.471 44.499 1.00 42.65 28 SER C CA 1
ATOM 3998 C C . SER C 2 14 ? 62.257 -0.848 43.749 1.00 43.40 28 SER C C 1
ATOM 3999 O O . SER C 2 14 ? 63.191 -1.364 44.397 1.00 45.19 28 SER C O 1
ATOM 4003 N N . ARG D 2 3 ? 28.863 2.334 30.723 1.00 54.21 17 ARG D N 1
ATOM 4004 C CA . ARG D 2 3 ? 28.000 1.780 29.640 1.00 53.34 17 ARG D CA 1
ATOM 4005 C C . ARG D 2 3 ? 28.671 1.924 28.278 1.00 51.19 17 ARG D C 1
ATOM 4006 O O . ARG D 2 3 ? 29.135 3.005 27.916 1.00 52.85 17 ARG D O 1
ATOM 4014 N N . PRO D 2 4 ? 28.736 0.825 27.508 1.00 48.32 18 PRO D N 1
ATOM 4015 C CA . PRO D 2 4 ? 29.350 0.812 26.177 1.00 44.95 18 PRO D CA 1
ATOM 4016 C C . PRO D 2 4 ? 28.863 1.959 25.296 1.00 41.33 18 PRO D C 1
ATOM 4017 O O . PRO D 2 4 ? 27.783 1.895 24.709 1.00 38.43 18 PRO D O 1
ATOM 4021 N N . ALA D 2 5 ? 29.686 3.000 25.215 1.00 37.50 19 ALA D N 1
ATOM 4022 C CA . ALA D 2 5 ? 29.392 4.198 24.441 1.00 34.67 19 ALA D CA 1
ATOM 4023 C C . ALA D 2 5 ? 28.925 3.932 23.018 1.00 33.04 19 ALA D C 1
ATOM 4024 O O . ALA D 2 5 ? 27.863 4.397 22.608 1.00 32.77 19 ALA D O 1
ATOM 4026 N N . ILE D 2 6 ? 29.727 3.191 22.264 1.00 31.04 20 I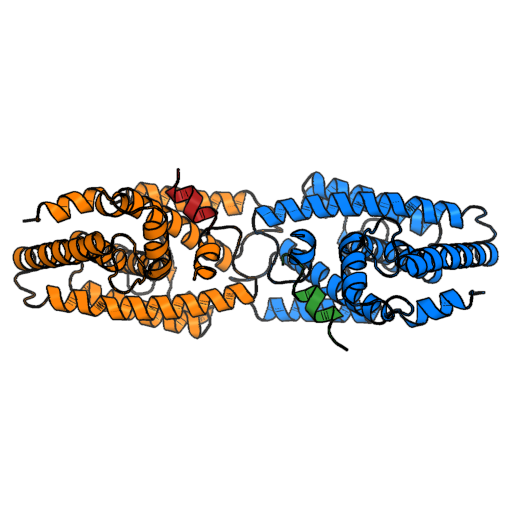LE D N 1
ATOM 4027 C CA . ILE D 2 6 ? 29.404 2.888 20.878 1.00 28.66 20 ILE D CA 1
ATOM 4028 C C . ILE D 2 6 ? 28.085 2.140 20.729 1.00 27.65 20 ILE D C 1
ATOM 4029 O O . ILE D 2 6 ? 27.193 2.581 20.000 1.00 26.45 20 ILE D O 1
ATOM 4034 N N . LEU D 2 7 ? 27.957 1.013 21.423 1.00 26.76 21 LEU D N 1
ATOM 4035 C CA . LEU D 2 7 ? 26.740 0.215 21.345 1.00 25.60 21 LEU D CA 1
ATOM 4036 C C . LEU D 2 7 ? 25.527 0.988 21.844 1.00 27.20 21 LEU D C 1
ATOM 4037 O O . LEU D 2 7 ? 24.472 0.975 21.202 1.00 25.44 21 LEU D O 1
ATOM 4042 N N . TYR D 2 8 ? 25.674 1.655 22.988 1.00 27.39 22 TYR D N 1
ATOM 4043 C CA . TYR D 2 8 ? 24.577 2.435 23.556 1.00 31.39 22 TYR D CA 1
ATOM 4044 C C . TYR D 2 8 ? 24.074 3.466 22.551 1.00 31.75 22 TYR D C 1
ATOM 4045 O O . TYR D 2 8 ? 22.877 3.533 22.256 1.00 32.39 22 TYR D O 1
ATOM 4054 N N . ALA D 2 9 ? 24.994 4.269 22.026 1.00 31.69 23 ALA D N 1
ATOM 4055 C CA . ALA D 2 9 ? 24.646 5.296 21.054 1.00 31.96 23 ALA D CA 1
ATOM 4056 C C . ALA D 2 9 ? 23.957 4.662 19.857 1.00 32.23 23 ALA D C 1
ATOM 4057 O O . ALA D 2 9 ? 23.014 5.218 19.299 1.00 31.87 23 ALA D O 1
ATOM 4059 N N . LEU D 2 10 ? 24.437 3.489 19.468 1.00 31.41 24 LEU D N 1
ATOM 4060 C CA . LEU D 2 10 ? 23.875 2.779 18.330 1.00 32.29 24 LEU D CA 1
ATOM 4061 C C . LEU D 2 10 ? 22.427 2.382 18.605 1.00 32.49 24 LEU D C 1
ATOM 4062 O O . LEU D 2 10 ? 21.564 2.506 17.736 1.00 31.71 24 LEU D O 1
ATOM 4067 N N . LEU D 2 11 ? 22.166 1.910 19.821 1.00 31.47 25 LEU D N 1
ATOM 4068 C CA . LEU D 2 11 ? 20.822 1.487 20.203 1.00 33.28 25 LEU D CA 1
ATOM 4069 C C . LEU D 2 11 ? 19.899 2.659 20.518 1.00 34.08 25 LEU D C 1
ATOM 4070 O O . LEU D 2 11 ? 18.683 2.549 20.376 1.00 35.29 25 LEU D O 1
ATOM 4075 N N . SER D 2 12 ? 20.480 3.775 20.946 1.00 36.70 26 SER D N 1
ATOM 4076 C CA . SER D 2 12 ? 19.705 4.962 21.303 1.00 38.69 26 SER D CA 1
ATOM 4077 C C . SER D 2 12 ? 19.340 5.856 20.123 1.00 40.34 26 SER D C 1
ATOM 4078 O O . SER D 2 12 ? 18.452 6.702 20.237 1.00 41.09 26 SER D O 1
ATOM 4081 N N . SER D 2 13 ? 20.018 5.679 18.994 1.00 41.87 27 SER D N 1
ATOM 4082 C CA . SER D 2 13 ? 19.726 6.495 17.821 1.00 43.41 27 SER D CA 1
ATOM 4083 C C . SER D 2 13 ? 18.311 6.215 17.325 1.00 45.02 27 SER D C 1
ATOM 4084 O O . SER D 2 13 ? 17.450 7.108 17.482 1.00 46.29 27 SER D O 1
#

InterPro domains:
  IPR000536 Nuclear hormone receptor, ligand-binding domain [PF00104] (332-522)
  IPR000536 Nuclear hormone receptor, ligand-binding domain [PS51843] (300-539)
  IPR000536 Nuclear hormone receptor, ligand-binding domain [SM00430] (347-510)
  IPR001628 Zinc finger, nuclear hormone receptor-type [PF00105] (85-152)
  IPR001628 Zinc finger, nuclear hormone receptor-type [PR00047] (86-102)
  IPR001628 Zinc finger, nuclear hormone receptor-type [PR00047] (102-117)
  IPR001628 Zinc finger, nuclear hormone receptor-type [PR00047] (135-143)
  IPR001628 Zinc finger, nuclear hormone receptor-type [PR00047] (143-151)
  IPR001628 Zinc finger, nuclear hormone receptor-type [PS00031] (86-112)
  IPR001628 Zinc finger, nuclear hormone receptor-type [PS51030] (83-158)
  IPR001628 Zinc finger, nuclear hormone receptor-type [SM00399] (83-154)
  IPR001723 Nuclear hormone receptor [PR00398] (147-157)
  IPR001723 Nuclear hormone receptor [PR00398] (348-369)
  IPR001723 Nuclear hormone receptor [PR00398] (369-385)
  IPR001723 Nuclear hormone receptor [PR00398] (441-456)
  IPR001723 Nuclear hormone receptor [PR00398] (498-515)
  IPR013088 Zinc finger, NHR/GATA-type [G3DSA:3.30.50.10] (76-187)
  IPR016355 Nuclear hormone receptor family 5-like [PIRSF002530] (39-540)
  IPR016355 Nuclear hormone receptor family 5-like [PTHR24086] (61-540)
  IPR035500 Nuclear hormone receptor-like domain superfamily [G3DSA:1.10.565.10] (288-541)

Secondary structure (DSSP, 8-state):
----HHHHHHHTT---HHHHHHHHHHHHHHHHHHS-TTSPPPHHHHHHHHHHHHHHHHHHHHHHSTTGGGS-HHHHHHHHHHHHHHHHHHHHHHHHHHT--TTEEE-TTS-EEEHHHHHHHS-HHHHHHHHHHHHHHHHHHHHT--HHHHHHHHHHHHS-TT--S-TTHHHHHHHHHHHHHHHHHHHHHH-TT-TTHHHHHHTHHHHHHHHHHHHHHHHHHHHHTT-S--SSHHHHHHH-/---HHHHHHHTT---HHHHHHHHHHHHHHHHHTS-TTSPPPHHHHHHHHHHHHHHHHHHHHHT-HHHHTS-HHHHHHHHHHHHHHHHHHHHHHHHHHT-BTTEEE-TTS-EEEHHHHHHHS-HHHHHHHHHHHHHHHHHHHTT--HHHHHHHHHHHHS-TT--S-TTHHHHHHHHHHHHHHHHHHHHHH-TTSTTHHHHHHTTHHHHHHHHHHHHHHHHHHHHTT-S--SSHHHHHHT--/--S-HHHHHHHH--/--HHHHHHHH-

Radius of gyration: 29.34 Å; Cα contacts (8 Å, |Δi|>4): 519; chains: 4; bounding box: 83×72×49 Å

Sequence (505 aa):
ASIPHLILELLKCEPDEPQVQAKIMAYLQQEQANRSKHEKLSTFGLMCKMADQTLFSIVEWARSSIFFRELKVDDQMKLLQNCWSELLILDHIYRQVVHGKEGSIFLVTGQQVDYSIIASQAGATLNNLMSHAQELVAKLRSLQFDQREFVCLKFLVLFSLDVKNLENFQLVEGVQEQVNAALLDYTMCNYPQQTEKFGQLLLRLPEIRAISMQAEEYLYYKHLNGDVPYNNLLIEMLHASIPHLILELLKCEPDEPQVQAKIMAYLQQEQANRSKHEKLSTFGLMCKMADQTLFSIVEWARSSIFFRELKVDDQMKLLQNCWSELLILDHIYRQVVHGKEGSIFLVTGQQVDYSIIASQAGATLNNLMSHAQELVAKLRSLQFDQREFVCLKFLVLFSLDVKNLENFQLVEGVQEQVNAALLDYTMCNYPQQTEKFGQLLLRLPEIRAISMQAEEYLYYKHLNGDVPYNNLLIEMLHAKASRPAILYALLSSSRPAILYALLSS

Organism: Homo sapiens (NCBI:txid9606)